Protein AF-A0A3B8KYP2-F1 (afdb_monomer)

Nearest PDB structures (foldseek):
  4cmy-assembly1_B  TM=4.845E-01  e=3.817E+00  Chlorobaculum tepidum
  8wr0-assembly1_H  TM=4.615E-01  e=8.182E+00  Ureaplasma diversum

Structure (mmCIF, N/CA/C/O backbone):
data_AF-A0A3B8KYP2-F1
#
_entry.id   AF-A0A3B8KYP2-F1
#
loop_
_atom_site.group_PDB
_atom_site.id
_atom_site.type_symbol
_atom_site.label_atom_id
_atom_site.label_alt_id
_atom_site.label_comp_id
_atom_site.label_asym_id
_atom_site.label_entity_id
_atom_site.label_seq_id
_atom_site.pdbx_PDB_ins_code
_atom_site.Cartn_x
_atom_site.Cartn_y
_atom_site.Cartn_z
_atom_site.occupancy
_atom_site.B_iso_or_equiv
_atom_site.auth_seq_id
_atom_site.auth_comp_id
_atom_site.auth_asym_id
_atom_site.auth_atom_id
_atom_site.pdbx_PDB_model_num
ATOM 1 N N . MET A 1 1 ? -61.561 -24.604 -57.234 1.00 36.38 1 MET A N 1
ATOM 2 C CA . MET A 1 1 ? -61.594 -25.602 -56.141 1.00 36.38 1 MET A CA 1
ATOM 3 C C . MET A 1 1 ? -61.543 -24.786 -54.849 1.00 36.38 1 MET A C 1
ATOM 5 O O . MET A 1 1 ? -60.569 -24.069 -54.692 1.00 36.38 1 MET A O 1
ATOM 9 N N . ILE A 1 2 ? -62.607 -24.609 -54.046 1.00 32.59 2 ILE A N 1
ATOM 10 C CA . ILE A 1 2 ? -63.656 -25.559 -53.588 1.00 32.59 2 ILE A CA 1
ATOM 11 C C . ILE A 1 2 ? -62.970 -26.668 -52.766 1.00 32.59 2 ILE A C 1
ATOM 13 O O . ILE A 1 2 ? -62.075 -27.298 -53.316 1.00 32.59 2 ILE A O 1
ATOM 17 N N . THR A 1 3 ? -63.263 -26.911 -51.479 1.00 34.28 3 THR A N 1
ATOM 18 C CA . THR A 1 3 ? -64.543 -26.817 -50.723 1.00 34.28 3 THR A CA 1
ATOM 19 C C . THR A 1 3 ? -64.533 -25.978 -49.428 1.00 34.28 3 THR A C 1
ATOM 21 O O . THR A 1 3 ? -63.504 -25.859 -48.772 1.00 34.28 3 THR A O 1
ATOM 24 N N . VAL A 1 4 ? -65.728 -25.545 -48.992 1.00 40.66 4 VAL A N 1
ATOM 25 C CA . VAL A 1 4 ? -66.102 -25.156 -47.608 1.00 40.66 4 VAL A CA 1
ATOM 26 C C . VAL A 1 4 ? -67.492 -25.756 -47.303 1.00 40.66 4 VAL A C 1
ATOM 28 O O . VAL A 1 4 ? -68.307 -25.835 -48.223 1.00 40.66 4 VAL A O 1
ATOM 31 N N . PRO A 1 5 ? -67.758 -26.228 -46.070 1.00 50.97 5 PRO A N 1
ATOM 32 C CA . PRO A 1 5 ? -68.958 -25.821 -45.297 1.00 50.97 5 PRO A CA 1
ATOM 33 C C . PRO A 1 5 ? -68.544 -25.196 -43.935 1.00 50.97 5 PRO A C 1
ATOM 35 O O . PRO A 1 5 ? -67.472 -25.524 -43.436 1.00 50.97 5 PRO A O 1
ATOM 38 N N . ALA A 1 6 ? -69.209 -24.201 -43.325 1.00 42.06 6 ALA A N 1
ATOM 39 C CA . ALA A 1 6 ? -70.642 -23.963 -43.041 1.00 42.06 6 ALA A CA 1
ATOM 40 C C . ALA A 1 6 ? -71.177 -24.856 -41.890 1.00 42.06 6 ALA A C 1
ATOM 42 O O . ALA A 1 6 ? -70.957 -26.062 -41.925 1.00 42.06 6 ALA A O 1
ATOM 43 N N . ASP A 1 7 ? -71.873 -24.365 -40.849 1.00 37.69 7 ASP A N 1
ATOM 44 C CA . ASP A 1 7 ? -72.248 -22.981 -40.442 1.00 37.69 7 ASP A CA 1
ATOM 45 C C . ASP A 1 7 ? -72.267 -22.907 -38.863 1.00 37.69 7 ASP A C 1
ATOM 47 O O . ASP A 1 7 ? -71.521 -23.679 -38.266 1.00 37.69 7 ASP A O 1
ATOM 51 N N . SER A 1 8 ? -72.968 -22.091 -38.043 1.00 32.47 8 SER A N 1
ATOM 52 C CA . SER A 1 8 ? -74.071 -21.127 -38.225 1.00 32.47 8 SER A CA 1
ATOM 53 C C . SER A 1 8 ? -74.213 -20.046 -37.119 1.00 32.47 8 SER A C 1
ATOM 55 O O . SER A 1 8 ? -73.358 -19.868 -36.248 1.00 32.47 8 SER A O 1
ATOM 57 N N . ARG A 1 9 ? -75.320 -19.286 -37.192 1.00 36.53 9 ARG A N 1
ATOM 58 C CA . ARG A 1 9 ? -75.937 -18.378 -36.187 1.00 36.53 9 ARG A CA 1
ATOM 59 C C . ARG A 1 9 ? -77.485 -18.611 -36.251 1.00 36.53 9 ARG A C 1
ATOM 61 O O . ARG A 1 9 ? -77.855 -19.527 -36.987 1.00 36.53 9 ARG A O 1
ATOM 68 N N . PRO A 1 10 ? -78.429 -17.836 -35.639 1.00 45.59 10 PRO A N 1
ATOM 69 C CA . PRO A 1 10 ? -78.363 -16.614 -34.802 1.00 45.59 10 PRO A CA 1
ATOM 70 C C . PRO A 1 10 ? -79.376 -16.672 -33.594 1.00 45.59 10 PRO A C 1
ATOM 72 O O . PRO A 1 10 ? -79.560 -17.767 -33.075 1.00 45.59 10 PRO A O 1
ATOM 75 N N . PRO A 1 11 ? -80.136 -15.620 -33.174 1.00 50.38 11 PRO A N 1
ATOM 76 C CA . PRO A 1 11 ? -79.798 -14.282 -32.634 1.00 50.38 11 PRO A CA 1
ATOM 77 C C . PRO A 1 11 ? -80.454 -13.952 -31.244 1.00 50.38 11 PRO A C 1
ATOM 79 O O . PRO A 1 11 ? -81.109 -14.781 -30.630 1.00 50.38 11 PRO A O 1
ATOM 82 N N . GLN A 1 12 ? -80.386 -12.658 -30.864 1.00 32.12 12 GLN A N 1
ATOM 83 C CA . GLN A 1 12 ? -81.425 -11.818 -30.202 1.00 32.12 12 GLN A CA 1
ATOM 84 C C . GLN A 1 12 ? -81.349 -11.446 -28.694 1.00 32.12 12 GLN A C 1
ATOM 86 O O . GLN A 1 12 ? -81.510 -12.253 -27.794 1.00 32.12 12 GLN A O 1
ATOM 91 N N . TYR A 1 13 ? -81.239 -10.120 -28.490 1.00 28.61 13 TYR A N 1
ATOM 92 C CA . TYR A 1 13 ? -81.969 -9.245 -27.548 1.00 28.61 13 TYR A CA 1
ATOM 93 C C . TYR A 1 13 ? -82.082 -9.568 -26.041 1.00 28.61 13 TYR A C 1
ATOM 95 O O . TYR A 1 13 ? -82.855 -10.415 -25.611 1.00 28.61 13 TYR A O 1
ATOM 103 N N . SER A 1 14 ? -81.585 -8.625 -25.228 1.00 31.59 14 SER A N 1
ATOM 104 C CA . SER A 1 14 ? -82.427 -7.981 -24.204 1.00 31.59 14 SER A CA 1
ATOM 105 C C . SER A 1 14 ? -81.996 -6.528 -23.960 1.00 31.59 14 SER A C 1
ATOM 107 O O . SER A 1 14 ? -80.814 -6.197 -24.048 1.00 31.59 14 SER A O 1
ATOM 109 N N . ARG A 1 15 ? -82.961 -5.640 -23.689 1.00 34.50 15 ARG A N 1
ATOM 110 C CA . ARG A 1 15 ? -82.764 -4.189 -23.535 1.00 34.50 15 ARG A CA 1
ATOM 111 C C . ARG A 1 15 ? -83.659 -3.672 -22.400 1.00 34.50 15 ARG A C 1
ATOM 113 O O . ARG A 1 15 ? -84.868 -3.591 -22.588 1.00 34.50 15 ARG A O 1
ATOM 120 N N . LYS A 1 16 ? -83.081 -3.279 -21.259 1.00 34.88 16 LYS A N 1
ATOM 121 C CA . LYS A 1 16 ? -83.673 -2.334 -20.282 1.00 34.88 16 LYS A CA 1
ATOM 122 C C . LYS A 1 16 ? -82.528 -1.489 -19.702 1.00 34.88 16 LYS A C 1
ATOM 124 O O . LYS A 1 16 ? -81.538 -2.081 -19.298 1.00 34.88 16 LYS A O 1
ATOM 129 N N . SER A 1 17 ? -82.454 -0.154 -19.740 1.00 30.88 17 SER A N 1
ATOM 130 C CA . SER A 1 17 ? -83.405 0.976 -19.850 1.00 30.88 17 SER A CA 1
ATOM 131 C C . SER A 1 17 ? -83.988 1.468 -18.516 1.00 30.88 17 SER A C 1
ATOM 133 O O . SER A 1 17 ? -84.880 0.833 -17.962 1.00 30.88 17 SER A O 1
ATOM 135 N N . GLY A 1 18 ? -83.539 2.654 -18.083 1.00 29.88 18 GLY A N 1
ATOM 136 C CA . GLY A 1 18 ? -84.035 3.387 -16.910 1.00 29.88 18 GLY A CA 1
ATOM 137 C C . GLY A 1 18 ? -82.915 3.727 -15.913 1.00 29.88 18 GLY A C 1
ATOM 138 O O . GLY A 1 18 ? -82.369 2.818 -15.308 1.00 29.88 18 GLY A O 1
ATOM 139 N N . GLY A 1 19 ? -82.524 4.987 -15.690 1.00 31.36 19 GLY A N 1
ATOM 140 C CA . GLY A 1 19 ? -82.842 6.226 -16.418 1.00 31.36 19 GLY A CA 1
ATOM 141 C C . GLY A 1 19 ? -82.819 7.471 -15.516 1.00 31.36 19 GLY A C 1
ATOM 142 O O . GLY A 1 19 ? -82.897 7.334 -14.301 1.00 31.36 19 GLY A O 1
ATOM 143 N N . ARG A 1 20 ? -82.849 8.667 -16.139 1.00 32.34 20 ARG A N 1
ATOM 144 C CA . ARG A 1 20 ? -82.905 10.012 -15.506 1.00 32.34 20 ARG A CA 1
ATOM 145 C C . ARG A 1 20 ? -81.596 10.452 -14.806 1.00 32.34 20 ARG A C 1
ATOM 147 O O . ARG A 1 20 ? -80.843 9.605 -14.354 1.00 32.34 20 ARG A O 1
ATOM 154 N N . HIS A 1 21 ? -81.240 11.736 -14.683 1.00 34.66 21 HIS A N 1
ATOM 155 C CA . HIS A 1 21 ? -81.715 12.986 -15.314 1.00 34.66 21 HIS A CA 1
ATOM 156 C C . HIS A 1 21 ? -80.490 13.785 -15.817 1.00 34.66 21 HIS A C 1
ATOM 158 O O . HIS A 1 21 ? -79.370 13.560 -15.367 1.00 34.66 21 HIS A O 1
ATOM 164 N N . ALA A 1 22 ? -80.697 14.749 -16.718 1.00 37.62 22 ALA A N 1
ATOM 165 C CA . ALA A 1 22 ? -79.689 15.769 -17.015 1.00 37.62 22 ALA A CA 1
ATOM 166 C C . ALA A 1 22 ? -79.779 16.927 -16.004 1.00 37.62 22 ALA A C 1
ATOM 168 O O . ALA A 1 22 ? -80.887 17.269 -15.605 1.00 37.62 22 ALA A O 1
ATOM 169 N N . HIS A 1 23 ? -78.650 17.558 -15.652 1.00 32.19 23 HIS A N 1
ATOM 170 C CA . HIS A 1 23 ? -78.400 18.994 -15.889 1.00 32.19 23 HIS A CA 1
ATOM 171 C C . HIS A 1 23 ? -77.027 19.468 -15.355 1.00 32.19 23 HIS A C 1
ATOM 173 O O . HIS A 1 23 ? -76.676 19.249 -14.205 1.00 32.19 23 HIS A O 1
ATOM 179 N N . ARG A 1 24 ? -76.293 20.167 -16.234 1.00 32.06 24 ARG A N 1
ATOM 180 C CA . ARG A 1 24 ? -75.365 21.299 -15.997 1.00 32.06 24 ARG A CA 1
ATOM 181 C C . ARG A 1 24 ? -74.575 21.389 -14.668 1.00 32.06 24 ARG A C 1
ATOM 183 O O . ARG A 1 24 ? -75.059 21.924 -13.682 1.00 32.06 24 ARG A O 1
ATOM 190 N N . SER A 1 25 ? -73.278 21.096 -14.789 1.00 39.50 25 SER A N 1
ATOM 191 C CA . SER A 1 25 ? -72.154 21.968 -14.386 1.00 39.50 25 SER A CA 1
ATOM 192 C C . SER A 1 25 ? -72.064 22.518 -12.949 1.00 39.50 25 SER A C 1
ATOM 194 O O . SER A 1 25 ? -72.598 23.583 -12.651 1.00 39.50 25 SER A O 1
ATOM 196 N N . VAL A 1 26 ? -71.167 21.929 -12.147 1.00 34.72 26 VAL A N 1
ATOM 197 C CA . VAL A 1 26 ? -70.395 22.635 -11.101 1.00 34.72 26 VAL A CA 1
ATOM 198 C C . VAL A 1 26 ? -68.910 22.269 -11.254 1.00 34.72 26 VAL A C 1
ATOM 200 O O . VAL A 1 26 ? -68.575 21.171 -11.694 1.00 34.72 26 VAL A O 1
ATOM 203 N N . PHE A 1 27 ? -68.017 23.212 -10.951 1.00 36.53 27 PHE A N 1
ATOM 204 C CA . PHE A 1 27 ? -66.572 23.105 -11.170 1.00 36.53 27 PHE A CA 1
ATOM 205 C C . PHE A 1 27 ? -65.891 22.365 -10.001 1.00 36.53 27 PHE A C 1
ATOM 207 O O . PHE A 1 27 ? -65.740 22.926 -8.916 1.00 36.53 27 PHE A O 1
ATOM 214 N N . CYS A 1 28 ? -65.460 21.115 -10.197 1.00 30.27 28 CYS A N 1
ATOM 215 C CA . CYS A 1 28 ? -64.683 20.381 -9.191 1.00 30.27 28 CYS A CA 1
ATOM 216 C C . CYS A 1 28 ? -63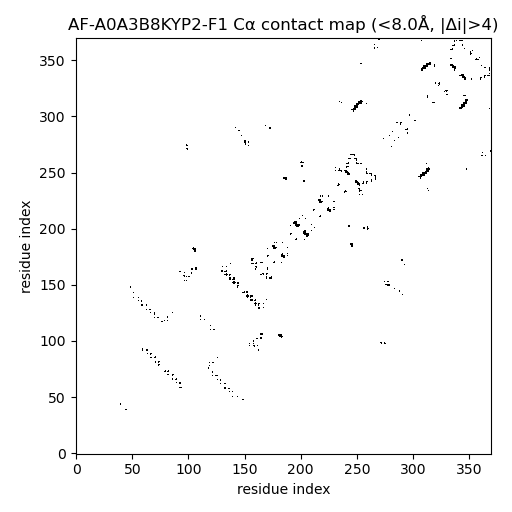.178 20.569 -9.423 1.00 30.27 28 CYS A C 1
ATOM 218 O O . CYS A 1 28 ? -62.601 19.995 -10.346 1.00 30.27 28 CYS A O 1
ATOM 220 N N . LEU A 1 29 ? -62.537 21.365 -8.562 1.00 32.66 29 LEU A N 1
ATOM 221 C CA . LEU A 1 29 ? -61.099 21.627 -8.604 1.00 32.66 29 LEU A CA 1
ATOM 222 C C . LEU A 1 29 ? -60.305 20.381 -8.169 1.00 32.66 29 LEU A C 1
ATOM 224 O O . LEU A 1 29 ? -60.041 20.176 -6.985 1.00 32.66 29 LEU A O 1
ATOM 228 N N . ALA A 1 30 ? -59.919 19.542 -9.129 1.00 33.41 30 ALA A N 1
ATOM 229 C CA . ALA A 1 30 ? -59.076 18.378 -8.881 1.00 33.41 30 ALA A CA 1
ATOM 230 C C . ALA A 1 30 ? -57.637 18.810 -8.537 1.00 33.41 30 ALA A C 1
ATOM 232 O O . ALA A 1 30 ? -56.784 18.940 -9.416 1.00 33.41 30 ALA A O 1
ATOM 233 N N . VAL A 1 31 ? -57.362 19.028 -7.247 1.00 35.75 31 VAL A N 1
ATOM 234 C CA . VAL A 1 31 ? -56.005 19.269 -6.737 1.00 35.75 31 VAL A CA 1
ATOM 235 C C . VAL A 1 31 ? -55.196 17.978 -6.858 1.00 35.75 31 VAL A C 1
ATOM 237 O O . VAL A 1 31 ? -55.137 17.158 -5.941 1.00 35.75 31 VAL A O 1
ATOM 240 N N . VAL A 1 32 ? -54.564 17.791 -8.017 1.00 36.16 32 VAL A N 1
ATOM 241 C CA . VAL A 1 32 ? -53.557 16.750 -8.216 1.00 36.16 32 VAL A CA 1
ATOM 242 C C . VAL A 1 32 ? -52.353 17.107 -7.351 1.00 36.16 32 VAL A C 1
ATOM 244 O O . VAL A 1 32 ? -51.526 17.940 -7.724 1.00 36.16 32 VAL A O 1
ATOM 247 N N . LEU A 1 33 ? -52.255 16.466 -6.185 1.00 36.38 33 LEU A N 1
ATOM 248 C CA . LEU A 1 33 ? -51.051 16.469 -5.361 1.00 36.38 33 LEU A CA 1
ATOM 249 C C . LEU A 1 33 ? -49.934 15.735 -6.111 1.00 36.38 33 LEU A C 1
ATOM 251 O O . LEU A 1 33 ? -49.677 14.550 -5.899 1.00 36.38 33 LEU A O 1
ATOM 255 N N . LEU A 1 34 ? -49.267 16.465 -7.006 1.00 37.88 34 LEU A N 1
ATOM 256 C CA . LEU A 1 34 ? -48.002 16.062 -7.600 1.00 37.88 34 LEU A CA 1
ATOM 257 C C . LEU A 1 34 ? -46.989 15.899 -6.467 1.00 37.88 34 LEU A C 1
ATOM 259 O O . LEU A 1 34 ? -46.406 16.875 -5.992 1.00 37.88 34 LEU A O 1
ATOM 263 N N . ALA A 1 35 ? -46.783 14.652 -6.047 1.00 43.09 35 ALA A N 1
ATOM 264 C CA . ALA A 1 35 ? -45.707 14.255 -5.155 1.00 43.09 35 ALA A CA 1
ATOM 265 C C . ALA A 1 35 ? -44.364 14.449 -5.877 1.00 43.09 35 ALA A C 1
ATOM 267 O O . ALA A 1 35 ? -43.781 13.511 -6.420 1.00 43.09 35 ALA A O 1
ATOM 268 N N . GLN A 1 36 ? -43.911 15.705 -5.921 1.00 37.94 36 GLN A N 1
ATOM 269 C CA . GLN A 1 36 ? -42.608 16.108 -6.434 1.00 37.94 36 GLN A CA 1
ATOM 270 C C . GLN A 1 36 ? -41.535 15.221 -5.784 1.00 37.94 36 GLN A C 1
ATOM 272 O O . GLN A 1 36 ? -41.498 15.132 -4.550 1.00 37.94 36 GLN A O 1
ATOM 277 N N . PRO A 1 37 ? -40.655 14.560 -6.559 1.00 43.97 37 PRO A N 1
ATOM 278 C CA . PRO A 1 37 ? -39.524 13.866 -5.968 1.00 43.97 37 PRO A CA 1
ATOM 279 C C . PRO A 1 37 ? -38.683 14.907 -5.229 1.00 43.97 37 PRO A C 1
ATOM 281 O O . PRO A 1 37 ? -38.291 15.913 -5.815 1.00 43.97 37 PRO A O 1
ATOM 284 N N . VAL A 1 38 ? -38.416 14.685 -3.939 1.00 45.88 38 VAL A N 1
ATOM 285 C CA . VAL A 1 38 ? -37.655 15.634 -3.113 1.00 45.88 38 VAL A CA 1
ATOM 286 C C . VAL A 1 38 ? -36.179 15.583 -3.514 1.00 45.88 38 VAL A C 1
ATOM 288 O O . VAL A 1 38 ? -35.340 14.965 -2.857 1.00 45.88 38 VAL A O 1
ATOM 291 N N . THR A 1 39 ? -35.858 16.244 -4.625 1.00 50.94 39 THR A N 1
ATOM 292 C CA . THR A 1 39 ? -34.496 16.561 -5.038 1.00 50.94 39 THR A CA 1
ATOM 293 C C . THR A 1 39 ? -33.913 17.501 -3.994 1.00 50.94 39 THR A C 1
ATOM 295 O O . THR A 1 39 ? -34.231 18.690 -3.958 1.00 50.94 39 THR A O 1
ATOM 298 N N . ALA A 1 40 ? -33.095 16.949 -3.099 1.00 51.25 40 ALA A N 1
ATOM 299 C CA . ALA A 1 40 ? -32.453 17.704 -2.035 1.00 51.25 40 ALA A CA 1
ATOM 300 C C . ALA A 1 40 ? -31.613 18.840 -2.646 1.00 51.25 40 ALA A C 1
ATOM 302 O O . ALA A 1 40 ? -30.589 18.583 -3.277 1.00 51.25 40 ALA A O 1
ATOM 303 N N . GLY A 1 41 ? -32.076 20.085 -2.482 1.00 44.69 41 GLY A N 1
ATOM 304 C CA . GLY A 1 41 ? -31.460 21.258 -3.104 1.00 44.69 41 GLY A CA 1
ATOM 305 C C . GLY A 1 41 ? -29.988 21.443 -2.706 1.00 44.69 41 GLY A C 1
ATOM 306 O O . GLY A 1 41 ? -29.553 20.899 -1.688 1.00 44.69 41 GLY A O 1
ATOM 307 N N . PRO A 1 42 ? -29.204 22.239 -3.457 1.00 54.75 42 PRO A N 1
ATOM 308 C CA . PRO A 1 42 ? -27.745 22.298 -3.312 1.00 54.75 42 PRO A CA 1
ATOM 309 C C . PRO A 1 42 ? -27.248 22.644 -1.895 1.00 54.75 42 PRO A C 1
ATOM 311 O O . PRO A 1 42 ? -26.186 22.178 -1.496 1.00 54.75 42 PRO A O 1
ATOM 314 N N . GLN A 1 43 ? -28.029 23.372 -1.088 1.00 56.25 43 GLN A N 1
ATOM 315 C CA . GLN A 1 43 ? -27.707 23.672 0.318 1.00 56.25 43 GLN A CA 1
ATOM 316 C C . GLN A 1 43 ? -27.866 22.473 1.282 1.00 56.25 43 GLN A C 1
ATOM 318 O O . GLN A 1 43 ? -27.275 22.457 2.364 1.00 56.25 43 GLN A O 1
ATOM 323 N N . ALA A 1 44 ? -28.637 21.445 0.916 1.00 62.53 44 ALA A N 1
ATOM 324 C CA . ALA A 1 44 ? -28.865 20.266 1.754 1.00 62.53 44 ALA A CA 1
ATOM 325 C C . ALA A 1 44 ? -27.662 19.305 1.771 1.00 62.53 44 ALA A C 1
ATOM 327 O O . ALA A 1 44 ? -27.436 18.620 2.772 1.00 62.53 44 ALA A O 1
ATOM 328 N N . VAL A 1 45 ? -26.873 19.264 0.690 1.00 69.50 45 VAL A N 1
ATOM 329 C CA . VAL A 1 45 ? -25.710 18.370 0.568 1.00 69.50 45 VAL A CA 1
ATOM 330 C C . VAL A 1 45 ? -24.590 18.753 1.556 1.00 69.50 45 VAL A C 1
ATOM 332 O O . VAL A 1 45 ? -24.206 17.877 2.337 1.00 69.50 45 VAL A O 1
ATOM 335 N N . PRO A 1 46 ? -24.134 20.024 1.656 1.00 75.62 46 PRO A N 1
ATOM 336 C CA . PRO A 1 46 ? -23.203 20.450 2.706 1.00 75.62 46 PRO A CA 1
ATOM 337 C C . PRO A 1 46 ? -23.729 20.159 4.115 1.00 75.62 46 PRO A C 1
ATOM 339 O O . PRO A 1 46 ? -23.042 19.525 4.913 1.00 75.62 46 PRO A O 1
ATOM 342 N N . ARG A 1 47 ? -24.989 20.521 4.408 1.00 86.12 47 ARG A N 1
ATOM 343 C CA . ARG A 1 47 ? -25.599 20.326 5.736 1.00 86.12 47 ARG A CA 1
ATOM 344 C C . ARG A 1 47 ? -25.625 18.853 6.166 1.00 86.12 47 ARG A C 1
ATOM 346 O O . ARG A 1 47 ? -25.448 18.552 7.346 1.00 86.12 47 ARG A O 1
ATOM 353 N N . ARG A 1 48 ? -25.818 17.923 5.222 1.00 90.88 48 ARG A N 1
ATOM 354 C CA . ARG A 1 48 ? -25.792 16.476 5.490 1.00 90.88 48 ARG A CA 1
ATOM 355 C C . ARG A 1 48 ? -24.370 15.945 5.700 1.00 90.88 48 ARG A C 1
ATOM 357 O O . ARG A 1 48 ? -24.197 15.054 6.529 1.00 90.88 48 ARG A O 1
ATOM 364 N N . LEU A 1 49 ? -23.370 16.482 4.996 1.00 92.19 49 LEU A N 1
ATOM 365 C CA . LEU A 1 49 ? -21.964 16.133 5.219 1.00 92.19 49 LEU A CA 1
ATOM 366 C C . LEU A 1 49 ? -21.480 16.620 6.592 1.00 92.19 49 LEU A C 1
ATOM 368 O O . LEU A 1 49 ? -20.882 15.838 7.330 1.00 92.19 49 LEU A O 1
ATOM 372 N N . GLU A 1 50 ? -21.811 17.856 6.978 1.00 94.50 50 GLU A N 1
ATOM 373 C CA . GLU A 1 50 ? -21.454 18.397 8.298 1.00 94.50 50 GLU A CA 1
ATOM 374 C C . GLU A 1 50 ? -22.089 17.615 9.451 1.00 94.50 50 GLU A C 1
ATOM 376 O O . GLU A 1 50 ? -21.430 17.350 10.455 1.00 94.50 50 GLU A O 1
ATOM 381 N N . LEU A 1 51 ? -23.324 17.125 9.293 1.00 95.94 51 LEU A N 1
ATOM 382 C CA . LEU A 1 51 ? -23.936 16.228 10.279 1.00 95.94 51 LEU A CA 1
ATOM 383 C C . LEU A 1 51 ? -23.126 14.931 10.472 1.00 95.94 51 LEU A C 1
ATOM 385 O O . LEU A 1 51 ? -23.003 14.444 11.598 1.00 95.94 51 LEU A O 1
ATOM 389 N N . PHE A 1 52 ? -22.540 14.371 9.409 1.00 97.12 52 PHE A N 1
ATOM 390 C CA . PHE A 1 52 ? -21.658 13.208 9.535 1.00 97.12 52 PHE A CA 1
ATOM 391 C C . PHE A 1 52 ? -20.276 13.565 10.102 1.00 97.12 52 PHE A C 1
ATOM 393 O O . PHE A 1 52 ? -19.741 12.778 10.882 1.00 97.12 52 PHE A O 1
ATOM 400 N N . ARG A 1 53 ? -19.724 14.744 9.780 1.00 95.56 53 ARG A N 1
ATOM 401 C CA . ARG A 1 53 ? -18.482 15.266 10.384 1.00 95.56 53 ARG A CA 1
ATOM 402 C C . ARG A 1 53 ? -18.642 15.490 11.891 1.00 95.56 53 ARG A C 1
ATOM 404 O O . ARG A 1 53 ? -17.794 15.046 12.658 1.00 95.56 53 ARG A O 1
ATOM 411 N N . GLY A 1 54 ? -19.770 16.046 12.335 1.00 96.25 54 GLY A N 1
ATOM 412 C CA . GLY A 1 54 ? -20.114 16.164 13.756 1.00 96.25 54 GLY A CA 1
ATOM 413 C C . GLY A 1 54 ? -20.243 14.804 14.455 1.00 96.25 54 GLY A C 1
ATOM 414 O O . GLY A 1 54 ? -19.690 14.608 15.536 1.00 96.25 54 GLY A O 1
ATOM 415 N N . GLN A 1 55 ? -20.890 13.819 13.819 1.00 97.62 55 GLN A N 1
ATOM 416 C CA . GLN A 1 55 ? -20.961 12.449 14.357 1.00 97.62 55 GLN A CA 1
ATOM 417 C C . GLN A 1 55 ? -19.579 11.778 14.441 1.00 97.62 55 GLN A C 1
ATOM 419 O O . GLN A 1 55 ? -19.304 11.060 15.401 1.00 97.62 55 GLN A O 1
ATOM 424 N N . HIS A 1 56 ? -18.690 12.037 13.481 1.00 96.69 56 HIS A N 1
ATOM 425 C CA . HIS A 1 56 ? -17.305 11.560 13.493 1.00 96.69 56 HIS A CA 1
ATOM 426 C C . HIS A 1 56 ? -16.478 12.205 14.615 1.00 96.69 56 HIS A C 1
ATOM 428 O O . HIS A 1 56 ? -15.849 11.489 15.396 1.00 96.69 56 HIS A O 1
ATOM 434 N N . ALA A 1 57 ? -16.548 13.531 14.758 1.00 95.12 57 ALA A N 1
ATOM 435 C CA . ALA A 1 57 ? -15.895 14.268 15.837 1.00 95.12 57 ALA A CA 1
ATOM 436 C C . ALA A 1 57 ? -16.359 13.782 17.222 1.00 95.12 57 ALA A C 1
ATOM 438 O O . ALA A 1 57 ? -15.528 13.520 18.093 1.00 95.12 57 ALA A O 1
ATOM 439 N N . GLN A 1 58 ? -17.666 13.552 17.405 1.00 96.44 58 GLN A N 1
ATOM 440 C CA . GLN A 1 58 ? -18.214 13.013 18.652 1.00 96.44 58 GLN A CA 1
ATOM 441 C C . GLN A 1 58 ? -17.695 11.598 18.958 1.00 96.44 58 GLN A C 1
ATOM 443 O O . GLN A 1 58 ? -17.373 11.301 20.111 1.00 96.44 58 GLN A O 1
ATOM 448 N N . LEU A 1 59 ? -17.573 10.720 17.952 1.00 96.75 59 LEU A N 1
ATOM 449 C CA . LEU A 1 59 ? -16.961 9.397 18.130 1.00 96.75 59 LEU A CA 1
ATOM 450 C C . LEU A 1 59 ? -15.488 9.497 18.554 1.00 96.75 59 LEU A C 1
ATOM 452 O O . LEU A 1 59 ? -15.094 8.801 19.492 1.00 96.75 59 LEU A O 1
ATOM 456 N N . ARG A 1 60 ? -14.689 10.361 17.908 1.00 95.25 60 ARG A N 1
ATOM 457 C CA . ARG A 1 60 ? -13.278 10.590 18.275 1.00 95.25 60 ARG A CA 1
ATOM 458 C C . ARG A 1 60 ? -13.143 11.145 19.690 1.00 95.25 60 ARG A C 1
ATOM 460 O O . ARG A 1 60 ? -12.390 10.589 20.484 1.00 95.25 60 ARG A O 1
ATOM 467 N N . GLN A 1 61 ? -13.913 12.175 20.045 1.00 95.69 61 GLN A N 1
ATOM 468 C CA . GLN A 1 61 ? -13.886 12.763 21.388 1.00 95.69 61 GLN A CA 1
ATOM 469 C C . GLN A 1 61 ? -14.263 11.731 22.460 1.00 95.69 61 GLN A C 1
ATOM 471 O O . GLN A 1 61 ? -13.595 11.626 23.487 1.00 95.69 61 GLN A O 1
ATOM 476 N N . THR A 1 62 ? -15.281 10.908 22.193 1.00 96.75 62 THR A N 1
ATOM 477 C CA . THR A 1 62 ? -15.702 9.827 23.099 1.00 96.75 62 THR A CA 1
ATOM 478 C C . THR A 1 62 ? -14.595 8.776 23.267 1.00 96.75 62 THR A C 1
ATOM 480 O O . THR A 1 62 ? -14.368 8.293 24.377 1.00 96.75 62 THR A O 1
ATOM 483 N N . HIS A 1 63 ? -13.868 8.445 22.193 1.00 96.75 63 HIS A N 1
ATOM 484 C CA . HIS A 1 63 ? -12.725 7.531 22.245 1.00 96.75 63 HIS A CA 1
ATOM 485 C C . HIS A 1 63 ? -11.539 8.123 23.020 1.00 96.75 63 HIS A C 1
ATOM 487 O O . HIS A 1 63 ? -11.037 7.462 23.924 1.00 96.75 63 HIS A O 1
ATOM 493 N N . VAL A 1 64 ? -11.147 9.373 22.753 1.00 96.69 64 VAL A N 1
ATOM 494 C CA . VAL A 1 64 ? -10.060 10.071 23.466 1.00 96.69 64 VAL A CA 1
ATOM 495 C C . VAL A 1 64 ? -10.365 10.206 24.963 1.00 96.69 64 VAL A C 1
ATOM 497 O O . VAL A 1 64 ? -9.505 9.904 25.789 1.00 96.69 64 VAL A O 1
ATOM 500 N N . THR A 1 65 ? -11.597 10.563 25.342 1.00 97.62 65 THR A N 1
ATOM 501 C CA . THR A 1 65 ? -12.018 10.597 26.755 1.00 97.62 65 THR A CA 1
ATOM 502 C C . THR A 1 65 ? -11.972 9.209 27.409 1.00 97.62 65 THR A C 1
ATOM 504 O O . THR A 1 65 ? -11.641 9.102 28.589 1.00 97.62 65 THR A O 1
ATOM 507 N N . ALA A 1 66 ? -12.258 8.131 26.670 1.00 97.75 66 ALA A N 1
ATOM 508 C CA . ALA A 1 66 ? -12.136 6.765 27.182 1.00 97.75 66 ALA A CA 1
ATOM 509 C C . ALA A 1 66 ? -10.668 6.304 27.305 1.00 97.75 66 ALA A C 1
ATOM 511 O O . ALA A 1 66 ? -10.309 5.705 28.318 1.00 97.75 66 ALA A O 1
ATOM 512 N N . LEU A 1 67 ? -9.806 6.640 26.336 1.00 98.00 67 LEU A N 1
ATOM 513 C CA . LEU A 1 67 ? -8.357 6.408 26.405 1.00 98.00 67 LEU A CA 1
ATOM 514 C C . LEU A 1 67 ? -7.732 7.137 27.603 1.00 98.00 67 LEU A C 1
ATOM 516 O O . LEU A 1 67 ? -6.937 6.545 28.327 1.00 98.00 67 LEU A O 1
ATOM 520 N N . GLY A 1 68 ? -8.158 8.373 27.886 1.00 97.75 68 GLY A N 1
ATOM 521 C CA . GLY A 1 68 ? -7.707 9.140 29.053 1.00 97.75 68 GLY A CA 1
ATOM 522 C C . GLY A 1 68 ? -7.933 8.435 30.399 1.00 97.75 68 GLY A C 1
ATOM 523 O O . GLY A 1 68 ? -7.141 8.623 31.321 1.00 97.75 68 GLY A O 1
ATOM 524 N N . LYS A 1 69 ? -8.946 7.561 30.510 1.00 98.00 69 LYS A N 1
ATOM 525 C CA . LYS A 1 69 ? -9.159 6.729 31.709 1.00 98.00 69 LYS A CA 1
ATOM 526 C C . LYS A 1 69 ? -8.110 5.622 31.841 1.00 98.00 69 LYS A C 1
ATOM 528 O O . LYS A 1 69 ? -7.628 5.388 32.944 1.00 98.00 69 LYS A O 1
ATOM 533 N N . ILE A 1 70 ? -7.715 4.990 30.730 1.00 98.06 70 ILE A N 1
ATOM 534 C CA . ILE A 1 70 ? -6.619 4.006 30.720 1.00 98.06 70 ILE A CA 1
ATOM 535 C C . ILE A 1 70 ? -5.285 4.708 31.000 1.00 98.06 70 ILE A C 1
ATOM 537 O O . ILE A 1 70 ? -4.499 4.212 31.801 1.00 98.06 70 ILE A O 1
ATOM 541 N N . ARG A 1 71 ? -5.058 5.898 30.421 1.00 98.19 71 ARG A N 1
ATOM 542 C CA . ARG A 1 71 ? -3.874 6.726 30.704 1.00 98.19 71 ARG A CA 1
ATOM 543 C C . ARG A 1 71 ? -3.750 7.018 32.198 1.00 98.19 71 ARG A C 1
ATOM 545 O O . ARG A 1 71 ? -2.678 6.823 32.757 1.00 98.19 71 ARG A O 1
ATOM 552 N N . LYS A 1 72 ? -4.847 7.438 32.845 1.00 98.12 72 LYS A N 1
ATOM 553 C CA . LYS A 1 72 ? -4.869 7.645 34.297 1.00 98.12 72 LYS A CA 1
ATOM 554 C C . LYS A 1 72 ? -4.576 6.346 35.057 1.00 98.12 72 LYS A C 1
ATOM 556 O O . LYS A 1 72 ? -3.690 6.365 35.893 1.00 98.12 72 LYS A O 1
ATOM 561 N N . PHE A 1 73 ? -5.216 5.223 34.721 1.00 97.94 73 PHE A N 1
ATOM 562 C CA . PHE A 1 73 ? -4.907 3.932 35.358 1.00 97.94 73 PHE A CA 1
ATOM 563 C C . PHE A 1 73 ? -3.419 3.546 35.247 1.00 97.94 73 PHE A C 1
ATOM 565 O O . PHE A 1 73 ? -2.862 3.018 36.201 1.00 97.94 73 PHE A O 1
ATOM 572 N N . CYS A 1 74 ? -2.767 3.830 34.115 1.00 97.94 74 CYS A N 1
ATOM 573 C CA . CYS A 1 74 ? -1.337 3.562 33.945 1.00 97.94 74 CYS A CA 1
ATOM 574 C C . CYS A 1 74 ? -0.460 4.509 34.781 1.00 97.94 74 CYS A C 1
ATOM 576 O O . CYS A 1 74 ? 0.560 4.069 35.292 1.00 97.94 74 CYS A O 1
ATOM 578 N N . LEU A 1 75 ? -0.854 5.776 34.959 1.00 97.50 75 LEU A N 1
ATOM 579 C CA . LEU A 1 75 ? -0.158 6.724 35.843 1.00 97.50 75 LEU A CA 1
ATOM 580 C C . LEU A 1 75 ? -0.333 6.359 37.323 1.00 97.50 75 LEU A C 1
ATOM 582 O O . LEU A 1 75 ? 0.653 6.255 38.039 1.00 97.50 75 LEU A O 1
ATOM 586 N N . ASP A 1 76 ? -1.567 6.073 37.750 1.00 97.44 76 ASP A N 1
ATOM 587 C CA . ASP A 1 76 ? -1.929 5.662 39.118 1.00 97.44 76 ASP A CA 1
ATOM 588 C C . ASP A 1 76 ? -1.300 4.305 39.537 1.00 97.44 76 ASP A C 1
ATOM 590 O O . ASP A 1 76 ? -1.496 3.851 40.665 1.00 97.44 76 ASP A O 1
ATOM 594 N N . ARG A 1 77 ? -0.599 3.624 38.616 1.00 96.31 77 ARG A N 1
ATOM 595 C CA . ARG A 1 77 ? 0.088 2.330 38.794 1.00 96.31 77 ARG A CA 1
ATOM 596 C C . ARG A 1 77 ? 1.533 2.328 38.262 1.00 96.31 77 ARG A C 1
ATOM 598 O O . ARG A 1 77 ? 2.114 1.258 38.121 1.00 96.31 77 ARG A O 1
ATOM 605 N N . GLU A 1 78 ? 2.086 3.496 37.925 1.00 96.56 78 GLU A N 1
ATOM 606 C CA . GLU A 1 78 ? 3.478 3.680 37.462 1.00 96.56 78 GLU A CA 1
ATOM 607 C C . GLU A 1 78 ? 3.872 2.834 36.218 1.00 96.56 78 GLU A C 1
ATOM 609 O O . GLU A 1 78 ? 5.030 2.483 35.994 1.00 96.56 78 GLU A O 1
ATOM 614 N N . ILE A 1 79 ? 2.900 2.527 35.348 1.00 96.69 79 ILE A N 1
ATOM 615 C CA . ILE A 1 79 ? 3.066 1.682 34.153 1.00 96.69 79 ILE A CA 1
ATOM 616 C C . ILE A 1 79 ? 3.479 2.529 32.944 1.00 96.69 79 ILE A C 1
ATOM 618 O O . ILE A 1 79 ? 2.689 2.824 32.042 1.00 96.69 79 ILE A O 1
ATOM 622 N N . ASP A 1 80 ? 4.754 2.890 32.924 1.00 95.88 80 ASP A N 1
ATOM 623 C CA . ASP A 1 80 ? 5.396 3.776 31.948 1.00 95.88 80 ASP A CA 1
ATOM 624 C C . ASP A 1 80 ? 5.149 3.377 30.470 1.00 95.88 80 ASP A C 1
ATOM 626 O O . ASP A 1 80 ? 4.889 4.218 29.605 1.00 95.88 80 ASP A O 1
ATOM 630 N N . GLU A 1 81 ? 5.168 2.072 30.174 1.00 95.50 81 GLU A N 1
ATOM 631 C CA . GLU A 1 81 ? 4.833 1.503 28.857 1.00 95.50 81 GLU A CA 1
ATOM 632 C C . GLU A 1 81 ? 3.369 1.769 28.468 1.00 95.50 81 GLU A C 1
ATOM 634 O O . GLU A 1 81 ? 3.081 2.162 27.335 1.00 95.50 81 GLU A O 1
ATOM 639 N N . GLY A 1 82 ? 2.447 1.606 29.421 1.00 95.88 82 GLY A N 1
ATOM 640 C CA . GLY A 1 82 ? 1.018 1.839 29.230 1.00 95.88 82 GLY A CA 1
ATOM 641 C C . GLY A 1 82 ? 0.701 3.307 28.972 1.00 95.88 82 GLY A C 1
ATOM 642 O O . GLY A 1 82 ? -0.083 3.615 28.074 1.00 95.88 82 GLY A O 1
ATOM 643 N N . VAL A 1 83 ? 1.374 4.227 29.673 1.00 97.62 83 VAL A N 1
ATOM 644 C CA . VAL A 1 83 ? 1.262 5.670 29.404 1.00 97.62 83 VAL A CA 1
ATOM 645 C C . VAL A 1 83 ? 1.713 5.982 27.974 1.00 97.62 83 VAL A C 1
ATOM 647 O O . VAL A 1 83 ? 0.950 6.583 27.216 1.00 97.62 83 VAL A O 1
ATOM 650 N N . LYS A 1 84 ? 2.896 5.502 27.562 1.00 97.56 84 LYS A N 1
ATOM 651 C CA . LYS A 1 84 ? 3.452 5.716 26.209 1.00 97.56 84 LYS A CA 1
ATOM 652 C C . LYS A 1 84 ? 2.547 5.140 25.111 1.00 97.56 84 LYS A C 1
ATOM 654 O O . LYS A 1 84 ? 2.271 5.818 24.120 1.00 97.56 84 LYS A O 1
ATOM 659 N N . ALA A 1 85 ? 2.036 3.922 25.295 1.00 95.81 85 ALA A N 1
ATOM 660 C CA . ALA A 1 85 ? 1.149 3.261 24.337 1.00 95.81 85 ALA A CA 1
ATOM 661 C C . ALA A 1 85 ? -0.227 3.947 24.218 1.00 95.81 85 ALA A C 1
ATOM 663 O O . ALA A 1 85 ? -0.763 4.082 23.113 1.00 95.81 85 ALA A O 1
ATOM 664 N N . VAL A 1 86 ? -0.800 4.407 25.335 1.00 97.06 86 VAL A N 1
ATOM 665 C CA . VAL A 1 86 ? -2.087 5.118 25.333 1.00 97.06 86 VAL A CA 1
ATOM 666 C C . VAL A 1 86 ? -1.940 6.539 24.785 1.00 97.06 86 VAL A C 1
ATOM 668 O O . VAL A 1 86 ? -2.810 6.972 24.031 1.00 97.06 86 VAL A O 1
ATOM 671 N N . ASP A 1 87 ? -0.844 7.248 25.066 1.00 96.81 87 ASP A N 1
ATOM 672 C CA . ASP A 1 87 ? -0.593 8.568 24.473 1.00 96.81 87 ASP A CA 1
ATOM 673 C C . ASP A 1 87 ? -0.386 8.490 22.956 1.00 96.81 87 ASP A C 1
ATOM 675 O O . ASP A 1 87 ? -0.963 9.298 22.223 1.00 96.81 87 ASP A O 1
ATOM 679 N N . ALA A 1 88 ? 0.318 7.469 22.456 1.00 93.88 88 ALA A N 1
ATOM 680 C CA . ALA A 1 88 ? 0.393 7.202 21.019 1.00 93.88 88 ALA A CA 1
ATOM 681 C C . ALA A 1 88 ? -1.006 6.989 20.402 1.00 93.88 88 ALA A C 1
ATOM 683 O O . ALA A 1 88 ? -1.317 7.570 19.359 1.00 93.88 88 ALA A O 1
ATOM 684 N N . ALA A 1 89 ? -1.888 6.233 21.069 1.00 93.81 89 ALA A N 1
ATOM 685 C CA . ALA A 1 89 ? -3.272 6.043 20.629 1.00 93.81 89 ALA A CA 1
ATOM 686 C C . ALA A 1 89 ? -4.110 7.341 20.684 1.00 93.81 89 ALA A C 1
ATOM 688 O O . ALA A 1 89 ? -4.934 7.574 19.798 1.00 93.81 89 ALA A O 1
ATOM 689 N N . ILE A 1 90 ? -3.888 8.211 21.677 1.00 94.94 90 ILE A N 1
ATOM 690 C CA . ILE A 1 90 ? -4.566 9.514 21.792 1.00 94.94 90 ILE A CA 1
ATOM 691 C C . ILE A 1 90 ? -4.153 10.456 20.655 1.00 94.94 90 ILE A C 1
ATOM 693 O O . ILE A 1 90 ? -5.021 11.111 20.077 1.00 94.94 90 ILE A O 1
ATOM 697 N N . GLN A 1 91 ? -2.866 10.519 20.295 1.00 91.69 91 GLN A N 1
ATOM 698 C CA . GLN A 1 91 ? -2.422 11.337 19.158 1.00 91.69 91 GLN A CA 1
ATOM 699 C C . GLN A 1 91 ? -2.965 10.791 17.830 1.00 91.69 91 GLN A C 1
ATOM 701 O O . GLN A 1 91 ? -3.481 11.551 17.008 1.00 91.69 91 GLN A O 1
ATOM 706 N N . LEU A 1 92 ? -2.948 9.466 17.657 1.00 87.81 92 LEU A N 1
ATOM 707 C CA . LEU A 1 92 ? -3.485 8.785 16.477 1.00 87.81 92 LEU A CA 1
ATOM 708 C C . LEU A 1 92 ? -4.998 9.011 16.287 1.00 87.81 92 LEU A C 1
ATOM 710 O O . LEU A 1 92 ? -5.466 9.089 15.157 1.00 87.81 92 LEU A O 1
ATOM 714 N N . ALA A 1 93 ? -5.757 9.169 17.377 1.00 88.00 93 ALA A N 1
ATOM 715 C CA . ALA A 1 93 ? -7.186 9.499 17.343 1.00 88.00 93 ALA A CA 1
ATOM 716 C C . ALA A 1 93 ? -7.486 10.995 17.089 1.00 88.00 93 ALA A C 1
ATOM 718 O O . ALA A 1 93 ? -8.639 11.360 16.842 1.00 88.00 93 ALA A O 1
ATOM 719 N N . ARG A 1 94 ? -6.479 11.877 17.164 1.00 84.12 94 ARG A N 1
ATOM 720 C CA . ARG A 1 94 ? -6.612 13.323 16.902 1.00 84.12 94 ARG A CA 1
ATOM 721 C C . ARG A 1 94 ? -6.305 13.672 15.446 1.00 84.12 94 ARG A C 1
ATOM 723 O O . ARG A 1 94 ? -7.059 14.426 14.829 1.00 84.12 94 ARG A O 1
ATOM 730 N N . VAL A 1 95 ? -5.225 13.120 14.897 1.00 80.44 95 VAL A N 1
ATOM 731 C CA . VAL A 1 95 ? -4.762 13.405 13.530 1.00 80.44 95 VAL A CA 1
ATOM 732 C C . VAL A 1 95 ? -5.621 12.649 12.500 1.00 80.44 95 VAL A C 1
ATOM 734 O O . VAL A 1 95 ? -5.852 11.453 12.669 1.00 80.44 95 VAL A O 1
ATOM 737 N N . PRO A 1 96 ? -6.115 13.291 11.421 1.00 71.31 96 PRO A N 1
ATOM 738 C CA . PRO A 1 96 ? -6.802 12.581 10.344 1.00 71.31 96 PRO A CA 1
ATOM 739 C C . PRO A 1 96 ? -5.914 11.525 9.657 1.00 71.31 96 PRO A C 1
ATOM 741 O O . PRO A 1 96 ? -4.728 11.777 9.439 1.00 71.31 96 PRO A O 1
ATOM 744 N N . PRO A 1 97 ? -6.468 10.364 9.263 1.00 69.56 97 PRO A N 1
ATOM 745 C CA . PRO A 1 97 ? -5.712 9.329 8.563 1.00 69.56 97 PRO A CA 1
ATOM 746 C C . PRO A 1 97 ? -5.211 9.824 7.196 1.00 69.56 97 PRO A C 1
ATOM 748 O O . PRO A 1 97 ? -6.008 10.175 6.328 1.00 69.56 97 PRO A O 1
ATOM 751 N N . ALA A 1 98 ? -3.894 9.803 6.972 1.00 68.88 98 ALA A N 1
ATOM 752 C CA . ALA A 1 98 ? -3.306 10.174 5.683 1.00 68.88 98 ALA A CA 1
ATOM 753 C C . ALA A 1 98 ? -3.741 9.222 4.546 1.00 68.88 98 ALA A C 1
ATOM 755 O O . ALA A 1 98 ? -3.836 8.007 4.732 1.00 68.88 98 ALA A O 1
ATOM 756 N N . SER A 1 99 ? -3.930 9.738 3.327 1.00 63.00 99 SER A N 1
ATOM 757 C CA . SER A 1 99 ? -4.374 8.943 2.161 1.00 63.00 99 SER A CA 1
ATOM 758 C C . SER A 1 99 ? -3.443 7.772 1.795 1.00 63.00 99 SER A C 1
ATOM 760 O O . SER A 1 99 ? -3.861 6.842 1.100 1.00 63.00 99 SER A O 1
ATOM 762 N N . SER A 1 100 ? -2.194 7.813 2.268 1.00 62.00 100 SER A N 1
ATOM 763 C CA . SER A 1 100 ? -1.082 6.903 1.969 1.00 62.00 100 SER A CA 1
ATOM 764 C C . SER A 1 100 ? -0.654 5.999 3.144 1.00 62.00 100 SER A C 1
ATOM 766 O O . SER A 1 100 ? 0.449 5.459 3.118 1.00 62.00 100 SER A O 1
ATOM 768 N N . ILE A 1 101 ? -1.500 5.798 4.167 1.00 69.44 101 ILE A N 1
ATOM 769 C CA . ILE A 1 101 ? -1.176 4.959 5.342 1.00 69.44 101 ILE A CA 1
ATOM 770 C C . ILE A 1 101 ? -0.609 3.578 4.970 1.00 69.44 101 ILE A C 1
ATOM 772 O O . ILE A 1 101 ? -1.223 2.783 4.249 1.00 69.44 101 ILE A O 1
ATOM 776 N N . GLN A 1 102 ? 0.528 3.250 5.584 1.00 79.06 102 GLN A N 1
ATOM 777 C CA . GLN A 1 102 ? 1.088 1.906 5.628 1.00 79.06 102 GLN A CA 1
ATOM 778 C C . GLN A 1 102 ? 0.553 1.162 6.860 1.00 79.06 102 GLN A C 1
ATOM 780 O O . GLN A 1 102 ? 0.986 1.392 7.985 1.00 79.06 102 GLN A O 1
ATOM 785 N N . LEU A 1 103 ? -0.409 0.263 6.646 1.00 87.31 103 LEU A N 1
ATOM 786 C CA . LEU A 1 103 ? -0.926 -0.611 7.702 1.00 87.31 103 LEU A CA 1
ATOM 787 C C . LEU A 1 103 ? 0.092 -1.715 8.057 1.00 87.31 103 LEU A C 1
ATOM 789 O O . LEU A 1 103 ? 0.788 -2.197 7.157 1.00 87.31 103 LEU A O 1
ATOM 793 N N . PRO A 1 104 ? 0.124 -2.204 9.315 1.00 91.75 104 PRO A N 1
ATOM 794 C CA . PRO A 1 104 ? 0.905 -3.383 9.691 1.00 91.75 104 PRO A CA 1
ATOM 795 C C . PRO A 1 104 ? 0.636 -4.572 8.758 1.00 91.75 104 PRO A C 1
ATOM 797 O O . PRO A 1 104 ? -0.515 -4.847 8.408 1.00 91.75 104 PRO A O 1
ATOM 800 N N . SER A 1 105 ? 1.687 -5.282 8.344 1.00 91.50 105 SER A N 1
ATOM 801 C CA . SER A 1 105 ? 1.550 -6.478 7.491 1.00 91.50 105 SER A CA 1
ATOM 802 C C . SER A 1 105 ? 1.225 -7.742 8.281 1.00 91.50 105 SER A C 1
ATOM 804 O O . SER A 1 105 ? 0.705 -8.698 7.713 1.00 91.50 105 SER A O 1
ATOM 806 N N . ASP A 1 106 ? 1.500 -7.754 9.581 1.00 94.69 106 ASP A N 1
ATOM 807 C CA . ASP A 1 106 ? 1.273 -8.908 10.443 1.00 94.69 106 ASP A CA 1
ATOM 808 C C . ASP A 1 106 ? 0.040 -8.681 11.327 1.00 94.69 106 ASP A C 1
ATOM 810 O O . ASP A 1 106 ? -0.347 -7.547 11.618 1.00 94.69 106 ASP A O 1
ATOM 814 N N . VAL A 1 107 ? -0.613 -9.778 11.698 1.00 93.94 107 VAL A N 1
ATOM 815 C CA . VAL A 1 107 ? -1.758 -9.815 12.618 1.00 93.94 107 VAL A CA 1
ATOM 816 C C . VAL A 1 107 ? -1.256 -9.567 14.040 1.00 93.94 107 VAL A C 1
ATOM 818 O O . VAL A 1 107 ? -0.220 -10.114 14.431 1.00 93.94 107 VAL A O 1
ATOM 821 N N . ALA A 1 108 ? -1.991 -8.790 14.836 1.00 91.19 108 ALA A N 1
ATOM 822 C CA . ALA A 1 108 ? -1.638 -8.547 16.227 1.00 91.19 108 ALA A CA 1
ATOM 823 C C . ALA A 1 108 ? -1.656 -9.863 17.020 1.00 91.19 108 ALA A C 1
ATOM 825 O O . ALA A 1 108 ? -2.643 -10.601 17.020 1.00 91.19 108 ALA A O 1
ATOM 826 N N . ARG A 1 109 ? -0.552 -10.156 17.716 1.00 90.19 109 ARG A N 1
ATOM 827 C CA . ARG A 1 109 ? -0.447 -11.326 18.600 1.00 90.19 109 ARG A CA 1
ATOM 828 C C . ARG A 1 109 ? -1.394 -11.167 19.788 1.00 90.19 109 ARG A C 1
ATOM 830 O O . ARG A 1 109 ? -1.614 -10.046 20.262 1.00 90.19 109 ARG A O 1
ATOM 837 N N . ASP A 1 110 ? -1.931 -12.270 20.291 1.00 89.62 110 ASP A N 1
ATOM 838 C CA . ASP A 1 110 ? -2.703 -12.274 21.535 1.00 89.62 110 ASP A CA 1
ATOM 839 C C . ASP A 1 110 ? -1.842 -11.860 22.743 1.00 89.62 110 ASP A C 1
ATOM 841 O O . ASP A 1 110 ? -0.618 -11.751 22.648 1.00 89.62 110 ASP A O 1
ATOM 845 N N . LEU A 1 111 ? -2.495 -11.531 23.859 1.00 89.00 111 LEU A N 1
ATOM 846 C CA . LEU A 1 111 ? -1.806 -11.104 25.079 1.00 89.00 111 LEU A CA 1
ATOM 847 C C . LEU A 1 111 ? -1.099 -12.308 25.732 1.00 89.00 111 LEU A C 1
ATOM 849 O O . LEU A 1 111 ? -1.754 -13.340 25.896 1.00 89.00 111 LEU A O 1
ATOM 853 N N . PRO A 1 112 ? 0.184 -12.199 26.131 1.00 90.25 112 PRO A N 1
ATOM 854 C CA . PRO A 1 112 ? 0.894 -13.294 26.787 1.00 90.25 112 PRO A CA 1
ATOM 855 C C . PRO A 1 112 ? 0.197 -13.805 28.063 1.00 90.25 112 PRO A C 1
ATOM 857 O O . PRO A 1 112 ? -0.385 -13.037 28.844 1.00 90.25 112 PRO A O 1
ATOM 860 N N . GLY A 1 113 ? 0.234 -15.129 28.257 1.00 87.31 113 GLY A N 1
ATOM 861 C CA . GLY A 1 113 ? -0.440 -15.849 29.352 1.00 87.31 113 GLY A CA 1
ATOM 862 C C . GLY A 1 113 ? 0.162 -15.595 30.740 1.00 87.31 113 GLY A C 1
ATOM 863 O O . GLY A 1 113 ? -0.506 -15.788 31.754 1.00 87.31 113 GLY A O 1
ATOM 864 N N . ASP A 1 114 ? 1.361 -15.034 30.764 1.00 92.12 114 ASP A N 1
ATOM 865 C CA . ASP A 1 114 ? 2.220 -14.678 31.892 1.00 92.12 114 ASP A CA 1
ATOM 866 C C . ASP A 1 114 ? 2.230 -13.172 32.231 1.00 92.12 114 ASP A C 1
ATOM 868 O O . ASP A 1 114 ? 2.817 -12.789 33.240 1.00 92.12 114 ASP A O 1
ATOM 872 N N . LEU A 1 115 ? 1.557 -12.307 31.449 1.00 92.19 115 LEU A N 1
ATOM 873 C CA . LEU A 1 115 ? 1.472 -10.869 31.760 1.00 92.19 115 LEU A CA 1
ATOM 874 C C . LEU A 1 115 ? 0.971 -10.609 33.200 1.00 92.19 115 LEU A C 1
ATOM 876 O O . LEU A 1 115 ? -0.092 -11.134 33.561 1.00 92.19 115 LEU A O 1
ATOM 880 N N . PRO A 1 116 ? 1.633 -9.713 33.967 1.00 94.69 116 PRO A N 1
ATOM 881 C CA . PRO A 1 116 ? 1.141 -9.243 35.261 1.00 94.69 116 PRO A CA 1
ATOM 882 C C . PRO A 1 116 ? -0.299 -8.700 35.187 1.00 94.69 116 PRO A C 1
ATOM 884 O O . PRO A 1 116 ? -0.685 -8.162 34.142 1.00 94.69 116 PRO A O 1
ATOM 887 N N . PRO A 1 117 ? -1.097 -8.776 36.273 1.00 93.94 117 PRO A N 1
ATOM 888 C CA . PRO A 1 117 ? -2.519 -8.420 36.248 1.00 93.94 117 PRO A CA 1
ATOM 889 C C . PRO A 1 117 ? -2.807 -7.024 35.681 1.00 93.94 117 PRO A C 1
ATOM 891 O O . PRO A 1 117 ? -3.652 -6.884 34.797 1.00 93.94 117 PRO A O 1
ATOM 894 N N . ASP A 1 118 ? -2.054 -6.011 36.112 1.00 93.56 118 ASP A N 1
ATOM 895 C CA . ASP A 1 118 ? -2.251 -4.625 35.678 1.00 93.56 118 ASP A CA 1
ATOM 896 C C . ASP A 1 118 ? -1.835 -4.395 34.218 1.00 93.56 118 ASP A C 1
ATOM 898 O O . ASP A 1 118 ? -2.551 -3.736 33.460 1.00 93.56 118 ASP A O 1
ATOM 902 N N . GLN A 1 119 ? -0.716 -5.002 33.802 1.00 95.62 119 GLN A N 1
ATOM 903 C CA . GLN A 1 119 ? -0.257 -5.029 32.409 1.00 95.62 119 GLN A CA 1
ATOM 904 C C . GLN A 1 119 ? -1.327 -5.654 31.500 1.00 95.62 119 GLN A C 1
ATOM 906 O O . GLN A 1 119 ? -1.736 -5.070 30.496 1.00 95.62 119 GLN A O 1
ATOM 911 N N . ARG A 1 120 ? -1.874 -6.810 31.896 1.00 95.31 120 ARG A N 1
ATOM 912 C CA . ARG A 1 120 ? -2.992 -7.458 31.199 1.00 95.31 120 ARG A CA 1
ATOM 913 C C . ARG A 1 120 ? -4.246 -6.581 31.182 1.00 95.31 120 ARG A C 1
ATOM 915 O O . ARG A 1 120 ? -4.923 -6.530 30.152 1.00 95.31 120 ARG A O 1
ATOM 922 N N . GLN A 1 121 ? -4.558 -5.892 32.281 1.00 95.62 121 GLN A N 1
ATOM 923 C CA . GLN A 1 121 ? -5.738 -5.037 32.397 1.00 95.62 121 GLN A CA 1
ATOM 924 C C . GLN A 1 121 ? -5.706 -3.885 31.387 1.00 95.62 121 GLN A C 1
ATOM 926 O O . GLN A 1 121 ? -6.633 -3.779 30.578 1.00 95.62 121 GLN A O 1
ATOM 931 N N . TRP A 1 122 ? -4.663 -3.044 31.383 1.00 96.38 122 TRP A N 1
ATOM 932 C CA . TRP A 1 122 ? -4.641 -1.875 30.494 1.00 96.38 122 TRP A CA 1
ATOM 933 C C . TRP A 1 122 ? -4.542 -2.281 29.019 1.00 96.38 122 TRP A C 1
ATOM 935 O O . TRP A 1 122 ? -5.262 -1.722 28.188 1.00 96.38 122 TRP A O 1
ATOM 945 N N . GLN A 1 123 ? -3.747 -3.307 28.685 1.00 97.06 123 GLN A N 1
ATOM 946 C CA . GLN A 1 123 ? -3.619 -3.787 27.305 1.00 97.06 123 GLN A CA 1
ATOM 947 C C . GLN A 1 123 ? -4.933 -4.389 26.778 1.00 97.06 123 GLN A C 1
ATOM 949 O O . GLN A 1 123 ? -5.317 -4.145 25.630 1.00 97.06 123 GLN A O 1
ATOM 954 N N . SER A 1 124 ? -5.664 -5.139 27.611 1.00 96.06 124 SER A N 1
ATOM 955 C CA . SER A 1 124 ? -6.980 -5.689 27.260 1.00 96.06 124 SER A CA 1
ATOM 956 C C . SER A 1 124 ? -8.033 -4.587 27.086 1.00 96.06 124 SER A C 1
ATOM 958 O O . SER A 1 124 ? -8.772 -4.577 26.094 1.00 96.06 124 SER A O 1
ATOM 960 N N . GLN A 1 125 ? -8.061 -3.602 27.992 1.00 97.00 125 GLN A N 1
ATOM 961 C CA . GLN A 1 125 ? -8.950 -2.442 27.889 1.00 97.00 125 GLN A CA 1
ATOM 962 C C . GLN A 1 125 ? -8.653 -1.607 26.633 1.00 97.00 125 GLN A C 1
ATOM 964 O O . GLN A 1 125 ? -9.588 -1.253 25.913 1.00 97.00 125 GLN A O 1
ATOM 969 N N . LEU A 1 126 ? -7.378 -1.356 26.311 1.00 96.88 126 LEU A N 1
ATOM 970 C CA . LEU A 1 126 ? -6.970 -0.592 25.128 1.00 96.88 126 LEU A CA 1
ATOM 971 C C . LEU A 1 126 ? -7.410 -1.287 23.834 1.00 96.88 126 LEU A C 1
ATOM 973 O O . LEU A 1 126 ? -8.125 -0.681 23.033 1.00 96.88 126 LEU A O 1
ATOM 977 N N . ARG A 1 127 ? -7.086 -2.580 23.676 1.00 95.69 127 ARG A N 1
ATOM 978 C CA . ARG A 1 127 ? -7.527 -3.404 22.532 1.00 95.69 127 ARG A CA 1
ATOM 979 C C . ARG A 1 127 ? -9.054 -3.421 22.393 1.00 95.69 127 ARG A C 1
ATOM 981 O O . ARG A 1 127 ? -9.581 -3.391 21.281 1.00 95.69 127 ARG A O 1
ATOM 988 N N . THR A 1 128 ? -9.777 -3.444 23.513 1.00 96.50 128 THR A N 1
ATOM 989 C CA . THR A 1 128 ? -11.248 -3.428 23.538 1.00 96.50 128 THR A CA 1
ATOM 990 C C . THR A 1 128 ? -11.816 -2.072 23.111 1.00 96.50 128 THR A C 1
ATOM 992 O O . THR A 1 128 ? -12.733 -2.030 22.287 1.00 96.50 128 THR A O 1
ATOM 995 N N . LEU A 1 129 ? -11.263 -0.955 23.602 1.00 97.06 129 LEU A N 1
ATOM 996 C CA . LEU A 1 129 ? -11.668 0.392 23.179 1.00 97.06 129 LEU A CA 1
ATOM 997 C C . LEU A 1 129 ? -11.366 0.645 21.699 1.00 97.06 129 LEU A C 1
ATOM 999 O O . LEU A 1 129 ? -12.218 1.193 21.002 1.00 97.06 129 LEU A O 1
ATOM 1003 N N . GLN A 1 130 ? -10.193 0.224 21.220 1.00 96.12 130 GLN A N 1
ATOM 1004 C CA . GLN A 1 130 ? -9.786 0.323 19.818 1.00 96.12 130 GLN A CA 1
ATOM 1005 C C . GLN A 1 130 ? -10.775 -0.409 18.901 1.00 96.12 130 GLN A C 1
ATOM 1007 O O . GLN A 1 130 ? -11.400 0.217 18.046 1.00 96.12 130 GLN A O 1
ATOM 1012 N N . ARG A 1 131 ? -11.026 -1.704 19.146 1.00 96.62 131 ARG A N 1
ATOM 1013 C CA . ARG A 1 131 ? -12.008 -2.501 18.385 1.00 96.62 131 ARG A CA 1
ATOM 1014 C C . ARG A 1 131 ? -13.416 -1.892 18.427 1.00 96.62 131 ARG A C 1
ATOM 1016 O O . ARG A 1 131 ? -14.092 -1.832 17.401 1.00 96.62 131 ARG A O 1
ATOM 1023 N N . LYS A 1 132 ? -13.856 -1.384 19.587 1.00 97.56 132 LYS A N 1
ATOM 1024 C CA . LYS A 1 132 ? -15.164 -0.720 19.740 1.00 97.56 132 LYS A CA 1
ATOM 1025 C C . LYS A 1 132 ? -15.257 0.583 18.934 1.00 97.56 132 LYS A C 1
ATOM 1027 O O . LYS A 1 132 ? -16.289 0.830 18.311 1.00 97.56 132 LYS A O 1
ATOM 1032 N N . HIS A 1 133 ? -14.205 1.402 18.924 1.00 97.06 133 HIS A N 1
ATOM 1033 C CA . HIS A 1 133 ? -14.167 2.645 18.150 1.00 97.06 133 HIS A CA 1
ATOM 1034 C C . HIS A 1 133 ? -14.088 2.372 16.642 1.00 97.06 133 HIS A C 1
ATOM 1036 O O . HIS A 1 133 ? -14.899 2.911 15.891 1.00 97.06 133 HIS A O 1
ATOM 1042 N N . ALA A 1 134 ? -13.220 1.452 16.212 1.00 96.56 134 ALA A N 1
ATOM 1043 C CA . ALA A 1 134 ? -13.120 0.999 14.827 1.00 96.56 134 ALA A CA 1
ATOM 1044 C C . ALA A 1 134 ? -14.468 0.478 14.292 1.00 96.56 134 ALA A C 1
ATOM 1046 O O . ALA A 1 134 ? -14.917 0.883 13.220 1.00 96.56 134 ALA A O 1
ATOM 1047 N N . GLN A 1 135 ? -15.182 -0.347 15.065 1.00 97.06 135 GLN A N 1
ATOM 1048 C CA . GLN A 1 135 ? -16.513 -0.821 14.679 1.00 97.06 135 GLN A CA 1
ATOM 1049 C C . GLN A 1 135 ? -17.535 0.326 14.551 1.00 97.06 135 GLN A C 1
ATOM 1051 O O . GLN A 1 135 ? -18.378 0.296 13.652 1.00 97.06 135 GLN A O 1
ATOM 1056 N N . ALA A 1 136 ? -17.462 1.359 15.398 1.00 97.56 136 ALA A N 1
ATOM 1057 C CA . ALA A 1 136 ? -18.327 2.536 15.289 1.00 97.56 136 ALA A CA 1
ATOM 1058 C C . ALA A 1 136 ? -18.006 3.388 14.044 1.00 97.56 136 ALA A C 1
ATOM 1060 O O . ALA A 1 136 ? -18.928 3.797 13.334 1.00 97.56 136 ALA A O 1
ATOM 1061 N N . LEU A 1 137 ? -16.720 3.588 13.729 1.00 96.81 137 LEU A N 1
ATOM 1062 C CA . LEU A 1 137 ? -16.257 4.240 12.496 1.00 96.81 137 LEU A CA 1
ATOM 1063 C C . LEU A 1 137 ? -16.728 3.475 11.247 1.00 96.81 137 LEU A C 1
ATOM 1065 O O . LEU A 1 137 ? -17.227 4.086 10.302 1.00 96.81 137 LEU A O 1
ATOM 1069 N N . PHE A 1 138 ? -16.674 2.140 11.267 1.00 95.50 138 PHE A N 1
ATOM 1070 C CA . PHE A 1 138 ? -17.161 1.288 10.178 1.00 95.50 138 PHE A CA 1
ATOM 1071 C C . PHE A 1 138 ? -18.692 1.332 10.005 1.00 95.50 138 PHE A C 1
ATOM 1073 O O . PHE A 1 138 ? -19.210 1.290 8.888 1.00 95.50 138 PHE A O 1
ATOM 1080 N N . VAL A 1 139 ? -19.454 1.450 11.096 1.00 95.81 139 VAL A N 1
ATOM 1081 C CA . VAL A 1 139 ? -20.911 1.662 11.021 1.00 95.81 139 VAL A CA 1
ATOM 1082 C C . VAL A 1 139 ? -21.237 3.064 10.492 1.00 95.81 139 VAL A C 1
ATOM 1084 O O . VAL A 1 139 ? -22.176 3.215 9.703 1.00 95.81 139 VAL A O 1
ATOM 1087 N N . LEU A 1 140 ? -20.451 4.083 10.858 1.00 96.75 140 LEU A N 1
ATOM 1088 C CA . LEU A 1 140 ? -20.585 5.431 10.306 1.00 96.75 140 LEU A CA 1
ATOM 1089 C C . LEU A 1 140 ? -20.253 5.455 8.807 1.00 96.75 140 LEU A C 1
ATOM 1091 O O . LEU A 1 140 ? -21.050 5.983 8.035 1.00 96.75 140 LEU A O 1
ATOM 1095 N N . SER A 1 141 ? -19.165 4.816 8.364 1.00 94.81 141 SER A N 1
ATOM 1096 C CA . SER A 1 141 ? -18.755 4.801 6.952 1.00 94.81 141 SER A CA 1
ATOM 1097 C C . SER A 1 141 ? -19.823 4.199 6.031 1.00 94.81 141 SER A C 1
ATOM 1099 O O . SER A 1 141 ? -20.112 4.762 4.976 1.00 94.81 141 SER A O 1
ATOM 1101 N N . ARG A 1 142 ? -20.511 3.130 6.461 1.00 93.81 142 ARG A N 1
ATOM 1102 C CA . ARG A 1 142 ? -21.667 2.560 5.738 1.00 93.81 142 ARG A CA 1
ATOM 1103 C C . ARG A 1 142 ? -22.836 3.545 5.609 1.00 93.81 142 ARG A C 1
ATOM 1105 O O . ARG A 1 142 ? -23.521 3.537 4.588 1.00 93.81 142 ARG A O 1
ATOM 1112 N N . ARG A 1 143 ? -23.077 4.395 6.616 1.00 94.69 143 ARG A N 1
ATOM 1113 C CA . ARG A 1 143 ? -24.127 5.438 6.588 1.00 94.69 1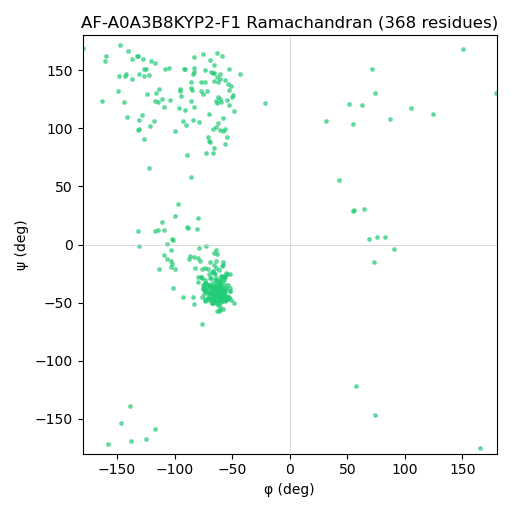43 ARG A CA 1
ATOM 1114 C C . ARG A 1 143 ? -23.731 6.631 5.713 1.00 94.69 143 ARG A C 1
ATOM 1116 O O . ARG A 1 143 ? -24.575 7.143 4.984 1.00 94.69 143 ARG A O 1
ATOM 1123 N N . VAL A 1 144 ? -22.457 7.021 5.749 1.00 93.44 144 VAL A N 1
ATOM 1124 C CA . VAL A 1 144 ? -21.858 8.077 4.915 1.00 93.44 144 VAL A CA 1
ATOM 1125 C C . VAL A 1 144 ? -21.877 7.678 3.433 1.00 93.44 144 VAL A C 1
ATOM 1127 O O . VAL A 1 144 ? -22.326 8.461 2.596 1.00 93.44 144 VAL A O 1
ATOM 1130 N N . LEU A 1 145 ? -21.518 6.429 3.108 1.00 90.19 145 LEU A N 1
ATOM 1131 C CA . LEU A 1 145 ? -21.605 5.886 1.747 1.00 90.19 145 LEU A CA 1
ATOM 1132 C C . LEU A 1 145 ? -23.047 5.888 1.219 1.00 90.19 145 LEU A C 1
ATOM 1134 O O . LEU A 1 145 ? -23.293 6.370 0.118 1.00 90.19 145 LEU A O 1
ATOM 1138 N N . LYS A 1 146 ? -24.018 5.418 2.019 1.00 89.81 146 LYS A N 1
ATOM 1139 C CA . LYS A 1 146 ? -25.452 5.447 1.661 1.00 89.81 146 LYS A CA 1
ATOM 1140 C C . LYS A 1 146 ? -26.032 6.860 1.491 1.00 89.81 146 LYS A C 1
ATOM 1142 O O . LYS A 1 146 ? -27.168 6.998 1.049 1.00 89.81 146 LYS A O 1
ATOM 1147 N N . ALA A 1 147 ? -25.279 7.903 1.838 1.00 90.38 147 ALA A N 1
ATOM 1148 C CA . ALA A 1 147 ? -25.630 9.297 1.590 1.00 90.38 147 ALA A CA 1
ATOM 1149 C C . ALA A 1 147 ? -24.900 9.917 0.379 1.00 90.38 147 ALA A C 1
ATOM 1151 O O . ALA A 1 147 ? -25.081 11.106 0.133 1.00 90.38 147 ALA A O 1
ATOM 1152 N N . GLY A 1 148 ? -24.104 9.137 -0.365 1.00 87.19 148 GLY A N 1
ATOM 1153 C CA . GLY A 1 148 ? -23.356 9.572 -1.553 1.00 87.19 148 GLY A CA 1
ATOM 1154 C C . GLY A 1 148 ? -21.937 10.088 -1.276 1.00 87.19 148 GLY A C 1
ATOM 1155 O O . GLY A 1 148 ? -21.191 10.366 -2.211 1.00 87.19 148 GLY A O 1
ATOM 1156 N N . PHE A 1 149 ? -21.518 10.189 -0.012 1.00 88.44 149 PHE A N 1
ATOM 1157 C CA . PHE A 1 149 ? -20.240 10.797 0.379 1.00 88.44 149 PHE A CA 1
ATOM 1158 C C . PHE A 1 149 ? -19.067 9.800 0.325 1.00 88.44 149 PHE A C 1
ATOM 1160 O O . PHE A 1 149 ? -18.391 9.549 1.324 1.00 88.44 149 PHE A O 1
ATOM 1167 N N . THR A 1 150 ? -18.828 9.215 -0.852 1.00 85.88 150 THR A N 1
ATOM 1168 C CA . THR A 1 150 ? -17.866 8.121 -1.079 1.00 85.88 150 THR A CA 1
ATOM 1169 C C . THR A 1 150 ? -16.480 8.370 -0.478 1.00 85.88 150 THR A C 1
ATOM 1171 O O . THR A 1 150 ? -15.983 7.510 0.248 1.00 85.88 150 THR A O 1
ATOM 1174 N N . SER A 1 151 ? -15.857 9.527 -0.725 1.00 84.25 151 SER A N 1
ATOM 1175 C CA . SER A 1 151 ? -14.496 9.808 -0.238 1.00 84.25 151 SER A CA 1
ATOM 1176 C C . SER A 1 151 ? -14.417 9.777 1.291 1.00 84.25 151 SER A C 1
ATOM 1178 O O . SER A 1 151 ? -13.585 9.063 1.844 1.00 84.25 151 SER A O 1
ATOM 1180 N N . PHE A 1 152 ? -15.367 10.428 1.973 1.00 89.12 152 PHE A N 1
ATOM 1181 C CA . PHE A 1 152 ? -15.428 10.451 3.438 1.00 89.12 152 PHE A CA 1
ATOM 1182 C C . PHE A 1 152 ? -15.785 9.078 4.037 1.00 89.12 152 PHE A C 1
ATOM 1184 O O . PHE A 1 152 ? -15.318 8.721 5.118 1.00 89.12 152 PHE A O 1
ATOM 1191 N N . ALA A 1 153 ? -16.543 8.244 3.315 1.00 91.06 153 ALA A N 1
ATOM 1192 C CA . ALA A 1 153 ? -16.726 6.846 3.700 1.00 91.06 153 ALA A CA 1
ATOM 1193 C C . ALA A 1 153 ? -15.405 6.054 3.633 1.00 91.06 153 ALA A C 1
ATOM 1195 O O . ALA A 1 153 ? -15.154 5.223 4.505 1.00 91.06 153 ALA A O 1
ATOM 1196 N N . PHE A 1 154 ? -14.540 6.321 2.648 1.00 87.19 154 PHE A N 1
ATOM 1197 C CA . PHE A 1 154 ? -13.207 5.715 2.577 1.00 87.19 154 PHE A CA 1
ATOM 1198 C C . PHE A 1 154 ? -12.228 6.274 3.621 1.00 87.19 154 PHE A C 1
ATOM 1200 O O . PHE A 1 154 ? -11.438 5.493 4.148 1.00 87.19 154 PHE A O 1
ATOM 1207 N N . ASP A 1 155 ? -12.317 7.553 4.000 1.00 88.94 155 ASP A N 1
ATOM 1208 C CA . ASP A 1 155 ? -11.560 8.112 5.135 1.00 88.94 155 ASP A CA 1
ATOM 1209 C C . ASP A 1 155 ? -11.879 7.375 6.439 1.00 88.94 155 ASP A C 1
ATOM 1211 O O . ASP A 1 155 ? -10.980 6.892 7.124 1.00 88.94 155 ASP A O 1
ATOM 1215 N N . LEU A 1 156 ? -13.166 7.179 6.733 1.00 93.06 156 LEU A N 1
ATOM 1216 C CA . LEU A 1 156 ? -13.615 6.428 7.908 1.00 93.06 156 LEU A CA 1
ATOM 1217 C C . LEU A 1 156 ? -13.201 4.944 7.866 1.00 93.06 156 LEU A C 1
ATOM 1219 O O . LEU A 1 156 ? -12.981 4.337 8.914 1.00 93.06 156 LEU A O 1
ATOM 1223 N N . VAL A 1 157 ? -13.054 4.345 6.678 1.00 91.81 157 VAL A N 1
ATOM 1224 C CA . VAL A 1 157 ? -12.512 2.980 6.511 1.00 91.81 157 VAL A CA 1
ATOM 1225 C C . VAL A 1 157 ? -10.991 2.938 6.706 1.00 91.81 157 VAL A C 1
ATOM 1227 O O . VAL A 1 157 ? -10.500 1.987 7.317 1.00 91.81 157 VAL A O 1
ATOM 1230 N N . ARG A 1 158 ? -10.248 3.963 6.261 1.00 90.44 158 ARG A N 1
ATOM 1231 C CA . ARG A 1 158 ? -8.822 4.134 6.595 1.00 90.44 158 ARG A CA 1
ATOM 1232 C C . ARG A 1 158 ? -8.643 4.265 8.108 1.00 90.44 158 ARG A C 1
ATOM 1234 O O . ARG A 1 158 ? -7.851 3.527 8.682 1.00 90.44 158 ARG A O 1
ATOM 1241 N N . GLU A 1 159 ? -9.436 5.117 8.757 1.00 93.12 159 GLU A N 1
ATOM 1242 C CA . GLU A 1 159 ? -9.422 5.306 10.214 1.00 93.12 159 GLU A CA 1
ATOM 1243 C C . GLU A 1 159 ? -9.752 4.008 10.962 1.00 93.12 159 GLU A C 1
ATOM 1245 O O . GLU A 1 159 ? -9.011 3.607 11.852 1.00 93.12 159 GLU A O 1
ATOM 1250 N N . THR A 1 160 ? -10.786 3.279 10.522 1.00 94.94 160 THR A N 1
ATOM 1251 C CA . THR A 1 160 ? -11.137 1.951 11.061 1.00 94.94 160 THR A CA 1
ATOM 1252 C C . THR A 1 160 ? -9.935 1.000 11.058 1.00 94.94 160 THR A C 1
ATOM 1254 O O . THR A 1 160 ? -9.699 0.320 12.053 1.00 94.94 160 THR A O 1
ATOM 1257 N N . ALA A 1 161 ? -9.176 0.945 9.957 1.00 93.25 161 ALA A N 1
ATOM 1258 C CA . ALA A 1 161 ? -8.013 0.066 9.825 1.00 93.25 161 ALA A CA 1
ATOM 1259 C C . ALA A 1 161 ? -6.766 0.565 10.581 1.00 93.25 161 ALA A C 1
ATOM 1261 O O . ALA A 1 161 ? -5.878 -0.231 10.872 1.00 93.25 161 ALA A O 1
ATOM 1262 N N . VAL A 1 162 ? -6.692 1.860 10.899 1.00 92.69 162 VAL A N 1
ATOM 1263 C CA . VAL A 1 162 ? -5.659 2.439 11.772 1.00 92.69 162 VAL A CA 1
ATOM 1264 C C . VAL A 1 162 ? -5.953 2.128 13.239 1.00 92.69 162 VAL A C 1
ATOM 1266 O O . VAL A 1 162 ? -5.053 1.715 13.965 1.00 92.69 162 VAL A O 1
ATOM 1269 N N . THR A 1 163 ? -7.206 2.289 13.674 1.00 93.38 163 THR A N 1
ATOM 1270 C CA . THR A 1 163 ? -7.628 2.000 15.052 1.00 93.38 163 THR A CA 1
ATOM 1271 C C . THR A 1 163 ? -7.643 0.497 15.348 1.00 93.38 163 THR A C 1
ATOM 1273 O O . THR A 1 163 ? -7.207 0.089 16.420 1.00 93.38 163 THR A O 1
ATOM 1276 N N . ASP A 1 164 ? -8.122 -0.333 14.415 1.00 94.69 164 ASP A N 1
ATOM 1277 C CA . ASP A 1 164 ? -8.066 -1.798 14.496 1.00 94.69 164 ASP A CA 1
ATOM 1278 C C . ASP A 1 164 ? -7.410 -2.382 13.228 1.00 94.69 164 ASP A C 1
ATOM 1280 O O . ASP A 1 164 ? -8.100 -2.699 12.248 1.00 94.69 164 ASP A O 1
ATOM 1284 N N . PRO A 1 165 ? -6.077 -2.573 13.241 1.00 93.94 165 PRO A N 1
ATOM 1285 C CA . PRO A 1 165 ? -5.342 -3.201 12.147 1.00 93.94 165 PRO A CA 1
ATOM 1286 C C . PRO A 1 165 ? -5.795 -4.621 11.787 1.00 93.94 165 PRO A C 1
ATOM 128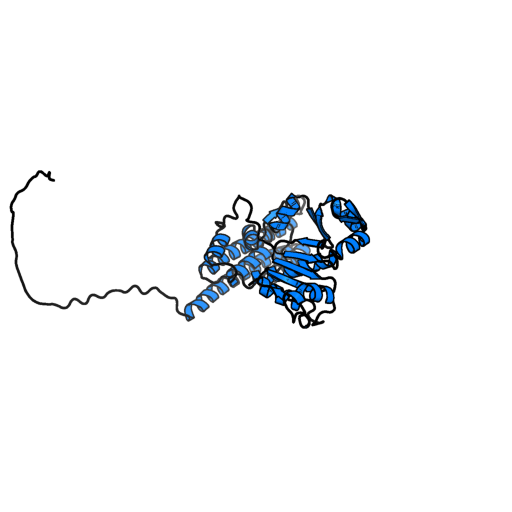8 O O . PRO A 1 165 ? -5.445 -5.088 10.703 1.00 93.94 165 PRO A O 1
ATOM 1291 N N . ASP A 1 166 ? -6.571 -5.312 12.628 1.00 94.81 166 ASP A N 1
ATOM 1292 C CA . ASP A 1 166 ? -7.115 -6.646 12.347 1.00 94.81 166 ASP A CA 1
ATOM 1293 C C . ASP A 1 166 ? -8.594 -6.645 11.932 1.00 94.81 166 ASP A C 1
ATOM 1295 O O . ASP A 1 166 ? -9.170 -7.713 11.681 1.00 94.81 166 ASP A O 1
ATOM 1299 N N . SER A 1 167 ? -9.193 -5.459 11.769 1.00 94.06 167 SER A N 1
ATOM 1300 C CA . SER A 1 167 ? -10.559 -5.278 11.279 1.00 94.06 167 SER A CA 1
ATOM 1301 C C . SER A 1 167 ? -10.735 -5.912 9.896 1.00 94.06 167 SER A C 1
ATOM 1303 O O . SER A 1 167 ? -10.401 -5.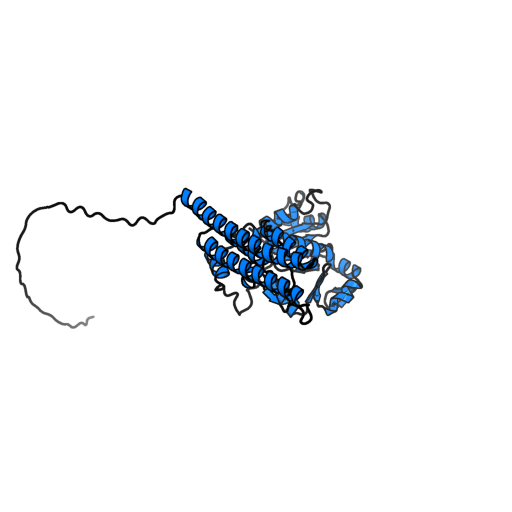340 8.852 1.00 94.06 167 SER A O 1
ATOM 1305 N N . ARG A 1 168 ? -11.278 -7.138 9.879 1.00 91.50 168 ARG A N 1
ATOM 1306 C CA . ARG A 1 168 ? -11.410 -7.963 8.665 1.00 91.50 168 ARG A CA 1
ATOM 1307 C C . ARG A 1 168 ? -12.235 -7.274 7.577 1.00 91.50 168 ARG A C 1
ATOM 1309 O O . ARG A 1 168 ? -11.991 -7.492 6.392 1.00 91.50 168 ARG A O 1
ATOM 1316 N N . THR A 1 169 ? -13.211 -6.459 7.972 1.00 89.00 169 THR A N 1
ATOM 1317 C CA . THR A 1 169 ? -14.070 -5.699 7.061 1.00 89.00 169 THR A CA 1
ATOM 1318 C C . THR A 1 169 ? -13.319 -4.531 6.429 1.00 89.00 169 THR A C 1
ATOM 1320 O O . THR A 1 169 ? -13.329 -4.413 5.204 1.00 89.00 169 THR A O 1
ATOM 1323 N N . ALA A 1 170 ? -12.607 -3.721 7.219 1.00 91.38 170 ALA A N 1
ATOM 1324 C CA . ALA A 1 170 ? -11.804 -2.618 6.695 1.00 91.38 170 ALA A CA 1
ATOM 1325 C C . ALA A 1 170 ? -10.647 -3.125 5.822 1.00 91.38 170 ALA A C 1
ATOM 1327 O O . ALA A 1 170 ? -10.465 -2.641 4.707 1.00 91.38 170 ALA A O 1
ATOM 1328 N N . ARG A 1 171 ? -9.942 -4.183 6.250 1.00 91.00 171 ARG A N 1
ATOM 1329 C CA . ARG A 1 171 ? -8.916 -4.859 5.438 1.00 91.00 171 ARG A CA 1
ATOM 1330 C C . ARG A 1 171 ? -9.471 -5.351 4.097 1.00 91.00 171 ARG A C 1
ATOM 1332 O O . ARG A 1 171 ? -8.863 -5.048 3.075 1.00 91.00 171 ARG A O 1
ATOM 1339 N N . LYS A 1 172 ? -10.639 -6.016 4.070 1.00 86.88 172 LYS A N 1
ATOM 1340 C CA . LYS A 1 172 ? -11.293 -6.458 2.817 1.00 86.88 172 LYS A CA 1
ATOM 1341 C C . LYS A 1 172 ? -11.636 -5.278 1.895 1.00 86.88 172 LYS A C 1
ATOM 1343 O O . LYS A 1 172 ? -11.456 -5.398 0.685 1.00 86.88 172 LYS A O 1
ATOM 1348 N N . LEU A 1 173 ? -12.113 -4.151 2.436 1.00 84.75 173 LEU A N 1
ATOM 1349 C CA . LEU A 1 173 ? -12.401 -2.943 1.647 1.00 84.75 173 LEU A CA 1
ATOM 1350 C C . LEU A 1 173 ? -11.140 -2.284 1.080 1.00 84.75 173 LEU A C 1
ATOM 1352 O O . LEU A 1 173 ? -11.149 -1.840 -0.064 1.00 84.75 173 LEU A O 1
ATOM 1356 N N . LEU A 1 174 ? -10.054 -2.269 1.854 1.00 84.94 174 LEU A N 1
ATOM 1357 C CA . LEU A 1 174 ? -8.740 -1.758 1.452 1.00 84.94 174 LEU A CA 1
ATOM 1358 C C . LEU A 1 174 ? -7.936 -2.765 0.600 1.00 84.94 174 LEU A C 1
ATOM 1360 O O . LEU A 1 174 ? -6.739 -2.586 0.400 1.00 84.94 174 LEU A O 1
ATOM 1364 N N . GLY A 1 175 ? -8.579 -3.823 0.094 1.00 83.69 175 GLY A N 1
ATOM 1365 C CA . GLY A 1 175 ? -7.985 -4.779 -0.844 1.00 83.69 175 GLY A CA 1
ATOM 1366 C C . GLY A 1 175 ? -7.133 -5.888 -0.219 1.00 83.69 175 GLY A C 1
ATOM 1367 O O . GLY A 1 175 ? -6.549 -6.668 -0.961 1.00 83.69 175 GLY A O 1
ATOM 1368 N N . PHE A 1 176 ? -7.071 -6.013 1.108 1.00 88.88 176 PHE A N 1
ATOM 1369 C CA . PHE A 1 176 ? -6.289 -7.047 1.797 1.00 88.88 176 PHE A CA 1
ATOM 1370 C C . PHE A 1 176 ? -7.091 -8.327 2.076 1.00 88.88 176 PHE A C 1
ATOM 1372 O O . PHE A 1 176 ? -8.298 -8.314 2.325 1.00 88.88 176 PHE A O 1
ATOM 1379 N N . VAL A 1 177 ? -6.375 -9.449 2.124 1.00 91.12 177 VAL A N 1
ATOM 1380 C CA . VAL A 1 177 ? -6.839 -10.764 2.581 1.00 91.12 177 VAL A CA 1
ATOM 1381 C C . VAL A 1 177 ? -5.898 -11.299 3.664 1.00 91.12 177 VAL A C 1
ATOM 1383 O O . VAL A 1 177 ? -4.708 -10.986 3.680 1.00 91.12 177 VAL A O 1
ATOM 1386 N N . ARG A 1 178 ? -6.410 -12.126 4.581 1.00 93.12 178 ARG A N 1
ATOM 1387 C CA . ARG A 1 178 ? -5.571 -12.782 5.593 1.00 93.12 178 ARG A CA 1
ATOM 1388 C C . ARG A 1 178 ? -4.955 -14.062 5.027 1.00 93.12 178 ARG A C 1
ATOM 1390 O O . ARG A 1 178 ? -5.657 -14.886 4.442 1.00 93.12 178 ARG A O 1
ATOM 1397 N N . PHE A 1 179 ? -3.656 -14.245 5.235 1.00 93.00 179 PHE A N 1
ATOM 1398 C CA . PHE A 1 179 ? -2.920 -15.470 4.935 1.00 93.00 179 PHE A CA 1
ATOM 1399 C C . PHE A 1 179 ? -2.080 -15.851 6.160 1.00 93.00 179 PHE A C 1
ATOM 1401 O O . PHE A 1 179 ? -1.111 -15.172 6.496 1.00 93.00 179 PHE A O 1
ATOM 1408 N N . GLY A 1 180 ? -2.492 -16.903 6.875 1.00 91.75 180 GLY A N 1
ATOM 1409 C CA . GLY A 1 180 ? -1.924 -17.244 8.183 1.00 91.75 180 GLY A CA 1
ATOM 1410 C C . GLY A 1 180 ? -2.058 -16.079 9.171 1.00 91.75 180 GLY A C 1
ATOM 1411 O O . GLY A 1 180 ? -3.163 -15.583 9.411 1.00 91.75 180 GLY A O 1
ATOM 1412 N N . ASN A 1 181 ? -0.922 -15.614 9.694 1.00 93.75 181 ASN A N 1
ATOM 1413 C CA . ASN A 1 181 ? -0.824 -14.466 10.602 1.00 93.75 181 ASN A CA 1
ATOM 1414 C C . ASN A 1 181 ? -0.400 -13.167 9.895 1.00 93.75 181 ASN A C 1
ATOM 1416 O O . ASN A 1 181 ? 0.144 -12.274 10.537 1.00 93.75 181 ASN A O 1
ATOM 1420 N N . ARG A 1 182 ? -0.643 -13.045 8.582 1.00 94.62 182 ARG A N 1
ATOM 1421 C CA . ARG A 1 182 ? -0.323 -11.842 7.799 1.00 94.62 182 ARG A CA 1
ATOM 1422 C C . ARG A 1 182 ? -1.530 -11.307 7.035 1.00 94.62 182 ARG A C 1
ATOM 1424 O O . ARG A 1 182 ? -2.346 -12.076 6.520 1.00 94.62 182 ARG A O 1
ATOM 1431 N N . TRP A 1 183 ? -1.608 -9.989 6.922 1.00 94.56 183 TRP A N 1
ATOM 1432 C CA . TRP A 1 183 ? -2.452 -9.268 5.979 1.00 94.56 183 TRP A CA 1
ATOM 1433 C C . TRP A 1 183 ? -1.665 -9.018 4.703 1.00 94.56 183 TRP A C 1
ATOM 1435 O O . TRP A 1 183 ? -0.659 -8.316 4.698 1.00 94.56 183 TRP A O 1
ATOM 1445 N N . VAL A 1 184 ? -2.134 -9.609 3.613 1.00 93.06 184 VAL A N 1
ATOM 1446 C CA . VAL A 1 184 ? -1.462 -9.576 2.316 1.00 93.06 184 VAL A CA 1
ATOM 1447 C C . VAL A 1 184 ? -2.463 -9.232 1.227 1.00 93.06 184 VAL A C 1
ATOM 1449 O O . VAL A 1 184 ? -3.675 -9.344 1.407 1.00 93.06 184 VAL A O 1
ATOM 1452 N N . THR A 1 185 ? -1.974 -8.818 0.075 1.00 90.69 185 THR A N 1
ATOM 1453 C CA . THR A 1 185 ? -2.810 -8.602 -1.102 1.00 90.69 185 THR A CA 1
ATOM 1454 C C . THR A 1 185 ? -3.225 -9.938 -1.754 1.00 90.69 185 THR A C 1
ATOM 1456 O O . THR A 1 185 ? -2.626 -10.992 -1.486 1.00 90.69 185 THR A O 1
ATOM 1459 N N . PRO A 1 186 ? -4.247 -9.960 -2.633 1.00 89.19 186 PRO A N 1
ATOM 1460 C CA . PRO A 1 186 ? -4.676 -11.172 -3.318 1.00 89.19 186 PRO A CA 1
ATOM 1461 C C . PRO A 1 186 ? -3.597 -11.795 -4.209 1.00 89.19 186 PRO A C 1
ATOM 1463 O O . PRO A 1 186 ? -3.596 -13.020 -4.346 1.00 89.19 186 PRO A O 1
ATOM 1466 N N . PHE A 1 187 ? -2.692 -11.019 -4.824 1.00 91.75 187 PHE A N 1
ATOM 1467 C CA . PHE A 1 187 ? -1.563 -11.586 -5.573 1.00 91.75 187 PHE A CA 1
ATOM 1468 C C . PHE A 1 187 ? -0.503 -12.160 -4.637 1.00 91.75 187 PHE A C 1
ATOM 1470 O O . PHE A 1 187 ? -0.138 -13.323 -4.809 1.00 91.75 187 PHE A O 1
ATOM 1477 N N . ALA A 1 188 ? -0.092 -11.422 -3.600 1.00 93.62 188 ALA A N 1
ATOM 1478 C CA . ALA A 1 188 ? 0.854 -11.924 -2.605 1.00 93.62 188 ALA A CA 1
ATOM 1479 C C . ALA A 1 188 ? 0.362 -13.231 -1.957 1.00 93.62 188 ALA A C 1
ATOM 1481 O O . ALA A 1 188 ? 1.123 -14.189 -1.839 1.00 93.62 188 ALA A O 1
ATOM 1482 N N . SER A 1 189 ? -0.938 -13.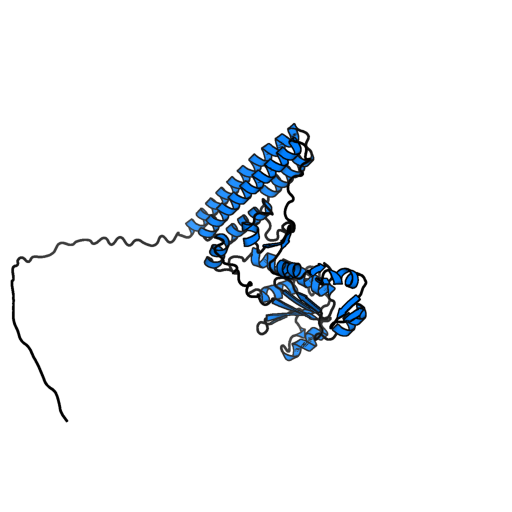346 -1.649 1.00 94.25 189 SER A N 1
ATOM 1483 C CA . SER A 1 189 ? -1.537 -14.601 -1.169 1.00 94.25 189 SER A CA 1
ATOM 1484 C C . SER A 1 189 ? -1.379 -15.764 -2.164 1.00 94.25 189 SER A C 1
ATOM 1486 O O . SER A 1 189 ? -1.122 -16.895 -1.752 1.00 94.25 189 SER A O 1
ATOM 1488 N N . ARG A 1 190 ? -1.483 -15.517 -3.481 1.00 93.06 190 ARG A N 1
ATOM 1489 C CA . ARG A 1 190 ? -1.251 -16.545 -4.517 1.00 93.06 190 ARG A CA 1
ATOM 1490 C C . ARG A 1 190 ? 0.220 -16.958 -4.608 1.00 93.06 190 ARG A C 1
ATOM 1492 O O . ARG A 1 190 ? 0.484 -18.136 -4.832 1.00 93.06 190 ARG A O 1
ATOM 1499 N N . GLN A 1 191 ? 1.157 -16.033 -4.411 1.00 96.06 191 GLN A N 1
ATOM 1500 C CA . GLN A 1 191 ? 2.593 -16.334 -4.437 1.00 96.06 191 GLN A CA 1
ATOM 1501 C C . GLN A 1 191 ? 3.040 -17.082 -3.171 1.00 96.06 191 GLN A C 1
ATOM 1503 O O . GLN A 1 191 ? 3.696 -18.118 -3.271 1.00 96.06 191 GLN A O 1
ATOM 1508 N N . LEU A 1 192 ? 2.566 -16.671 -1.993 1.00 95.69 192 LEU A N 1
ATOM 1509 C CA . LEU A 1 192 ? 2.812 -17.378 -0.730 1.00 95.69 192 LEU A CA 1
ATOM 1510 C C . LEU A 1 192 ? 2.245 -18.813 -0.750 1.00 95.69 192 LEU A C 1
ATOM 1512 O O . LEU A 1 192 ? 2.921 -19.749 -0.327 1.00 95.69 192 LEU A O 1
ATOM 1516 N N . ARG A 1 193 ? 1.057 -19.032 -1.342 1.00 95.56 193 ARG A N 1
ATOM 1517 C CA . ARG A 1 193 ? 0.510 -20.387 -1.605 1.00 95.56 193 ARG A CA 1
ATOM 1518 C C . ARG A 1 193 ? 1.411 -21.246 -2.503 1.00 95.56 193 ARG A C 1
ATOM 1520 O O . ARG A 1 193 ? 1.400 -22.464 -2.376 1.00 95.56 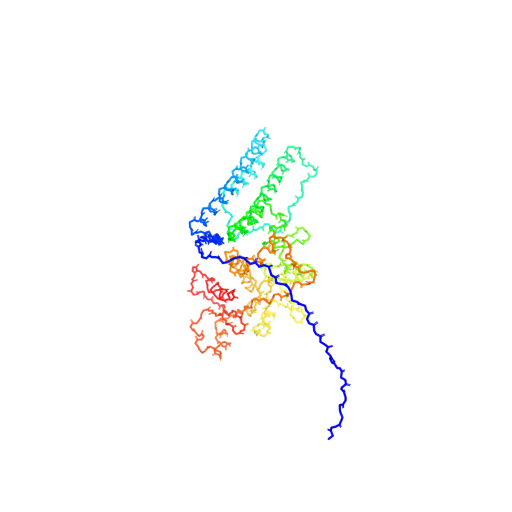193 ARG A O 1
ATOM 1527 N N . ARG A 1 194 ? 2.199 -20.629 -3.389 1.00 96.25 194 ARG A N 1
ATOM 1528 C CA . ARG A 1 194 ? 3.201 -21.286 -4.251 1.00 96.25 194 ARG A CA 1
ATOM 1529 C C . ARG A 1 194 ? 4.579 -21.397 -3.587 1.00 96.25 194 ARG A C 1
ATOM 1531 O O . ARG A 1 194 ? 5.560 -21.642 -4.284 1.00 96.25 194 ARG A O 1
ATOM 1538 N N . ARG A 1 195 ? 4.683 -21.177 -2.269 1.00 97.31 195 ARG A N 1
ATOM 1539 C CA . ARG A 1 195 ? 5.952 -21.139 -1.515 1.00 97.31 195 ARG A CA 1
ATOM 1540 C C . ARG A 1 195 ? 6.966 -20.131 -2.084 1.00 97.31 195 ARG A C 1
ATOM 1542 O O . ARG A 1 195 ? 8.172 -20.338 -1.982 1.00 97.31 195 ARG A O 1
ATOM 1549 N N . HIS A 1 196 ? 6.479 -19.055 -2.705 1.00 97.94 196 HIS A N 1
ATOM 1550 C CA . HIS A 1 196 ? 7.304 -17.913 -3.088 1.00 97.94 196 HIS A CA 1
ATOM 1551 C C . HIS A 1 196 ? 7.299 -16.863 -1.971 1.00 97.94 196 HIS A C 1
ATOM 1553 O O . HIS A 1 196 ? 6.313 -16.726 -1.245 1.00 97.94 196 HIS A O 1
ATOM 1559 N N . VAL A 1 197 ? 8.383 -16.101 -1.867 1.00 97.12 197 VAL A N 1
ATOM 1560 C CA . VAL A 1 197 ? 8.578 -14.993 -0.922 1.00 97.12 197 VAL A CA 1
ATOM 1561 C C . VAL A 1 197 ? 8.946 -13.720 -1.683 1.00 97.12 197 VAL A C 1
ATOM 1563 O O . VAL A 1 197 ? 9.521 -13.796 -2.767 1.00 97.12 197 VAL A O 1
ATOM 1566 N N . TRP A 1 198 ? 8.598 -12.555 -1.132 1.00 96.69 198 TRP A N 1
ATOM 1567 C CA . TRP A 1 198 ? 9.061 -11.271 -1.660 1.00 96.69 198 TRP A CA 1
ATOM 1568 C C . TRP A 1 198 ? 10.450 -10.976 -1.104 1.00 96.69 198 TRP A C 1
ATOM 1570 O O . TRP A 1 198 ? 10.612 -10.854 0.110 1.00 96.69 198 TRP A O 1
ATOM 1580 N N . HIS A 1 199 ? 11.435 -10.860 -1.987 1.00 97.62 199 HIS A N 1
ATOM 1581 C CA . HIS A 1 199 ? 12.770 -10.397 -1.656 1.00 97.62 199 HIS A CA 1
ATOM 1582 C C . HIS A 1 199 ? 12.946 -8.953 -2.139 1.00 97.62 199 HIS A C 1
ATOM 1584 O O . HIS A 1 199 ? 12.806 -8.687 -3.332 1.00 97.62 199 HIS A O 1
ATOM 1590 N N . LYS A 1 200 ? 13.311 -8.039 -1.230 1.00 96.25 200 LYS A N 1
ATOM 1591 C CA . LYS A 1 200 ? 13.432 -6.584 -1.478 1.00 96.25 200 LYS A CA 1
ATOM 1592 C C . LYS A 1 200 ? 14.296 -6.199 -2.691 1.00 96.25 200 LYS A C 1
ATOM 1594 O O . LYS A 1 200 ? 14.112 -5.134 -3.258 1.00 96.25 200 LYS A O 1
ATOM 1599 N N . THR A 1 201 ? 15.232 -7.064 -3.083 1.00 97.31 201 THR A N 1
ATOM 1600 C CA . THR A 1 201 ? 16.162 -6.830 -4.200 1.00 97.31 201 THR A CA 1
ATOM 1601 C C . THR A 1 201 ? 15.780 -7.610 -5.467 1.00 97.31 201 THR A C 1
ATOM 1603 O O . THR A 1 201 ? 16.236 -7.265 -6.547 1.00 97.31 201 THR A O 1
ATOM 1606 N N . PHE A 1 202 ? 14.962 -8.672 -5.368 1.00 97.69 202 PHE A N 1
ATOM 1607 C CA . PHE A 1 202 ? 14.746 -9.642 -6.467 1.00 97.69 202 PHE A CA 1
ATOM 1608 C C . PHE A 1 202 ? 13.268 -9.957 -6.778 1.00 97.69 202 PHE A C 1
ATOM 1610 O O . PHE A 1 202 ? 12.977 -10.736 -7.685 1.00 97.69 202 PHE A O 1
ATOM 1617 N N . GLY A 1 203 ? 12.323 -9.368 -6.041 1.00 97.62 203 GLY A N 1
ATOM 1618 C CA . GLY A 1 203 ? 10.891 -9.577 -6.223 1.00 97.62 203 GLY A CA 1
ATOM 1619 C C . GLY A 1 203 ? 10.415 -10.940 -5.708 1.00 97.62 203 GLY A C 1
ATOM 1620 O O . GLY A 1 203 ? 10.919 -11.451 -4.709 1.00 97.62 203 GLY A O 1
ATOM 1621 N N . TRP A 1 204 ? 9.413 -11.538 -6.362 1.00 97.75 204 TRP A N 1
ATOM 1622 C CA . TRP A 1 204 ? 8.878 -12.848 -5.965 1.00 97.75 204 TRP A CA 1
ATOM 1623 C C . TRP A 1 204 ? 9.766 -14.002 -6.444 1.00 97.75 204 TRP A C 1
ATOM 1625 O O . TRP A 1 204 ? 9.702 -14.392 -7.610 1.00 97.75 204 TRP A O 1
ATOM 1635 N N . LEU A 1 205 ? 10.510 -14.612 -5.521 1.00 97.62 205 LEU A N 1
ATOM 1636 C CA . LEU A 1 205 ? 11.305 -15.824 -5.754 1.00 97.62 205 LEU A CA 1
ATOM 1637 C C . LEU A 1 205 ? 10.679 -17.040 -5.053 1.00 97.62 205 LEU A C 1
ATOM 1639 O O . LEU A 1 205 ? 10.076 -16.873 -3.991 1.00 97.62 205 LEU A O 1
ATOM 1643 N N . PRO A 1 206 ? 10.852 -18.277 -5.559 1.00 97.94 206 PRO A N 1
ATOM 1644 C CA . PRO A 1 206 ? 10.674 -19.481 -4.745 1.00 97.94 206 PRO A CA 1
ATOM 1645 C C . PRO A 1 206 ? 11.546 -19.396 -3.484 1.00 97.94 206 PRO A C 1
ATOM 1647 O O . PRO A 1 206 ? 12.703 -18.992 -3.573 1.00 97.94 206 PRO A O 1
ATOM 1650 N N . ALA A 1 207 ? 11.037 -19.800 -2.316 1.00 97.81 207 ALA A N 1
ATOM 1651 C CA . ALA A 1 207 ? 11.790 -19.688 -1.058 1.00 97.81 207 ALA A CA 1
ATOM 1652 C C . ALA A 1 207 ? 13.158 -20.405 -1.106 1.00 97.81 207 ALA A C 1
ATOM 1654 O O . ALA A 1 207 ? 14.144 -19.898 -0.587 1.00 97.81 207 ALA A O 1
ATOM 1655 N N . THR A 1 208 ? 13.238 -21.534 -1.816 1.00 97.88 208 THR A N 1
ATOM 1656 C CA . THR A 1 208 ? 14.463 -22.324 -2.039 1.00 97.88 208 THR A CA 1
ATOM 1657 C C . THR A 1 208 ? 15.470 -21.688 -3.010 1.00 97.88 208 THR A C 1
ATOM 1659 O O . THR A 1 208 ? 16.509 -22.282 -3.281 1.00 97.88 208 THR A O 1
ATOM 1662 N N . HIS A 1 209 ? 15.167 -20.521 -3.589 1.00 98.06 209 HIS A N 1
ATOM 1663 C CA . HIS A 1 209 ? 16.060 -19.802 -4.504 1.00 98.06 209 HIS A CA 1
ATOM 1664 C C . HIS A 1 209 ? 16.759 -18.602 -3.842 1.00 98.06 209 HIS A C 1
ATOM 1666 O O . HIS A 1 209 ? 17.708 -18.089 -4.427 1.00 98.06 209 HIS A O 1
ATOM 1672 N N . VAL A 1 210 ? 16.312 -18.147 -2.664 1.00 97.94 210 VAL A N 1
ATOM 1673 C CA . VAL A 1 210 ? 16.742 -16.869 -2.058 1.00 97.94 210 VAL A CA 1
ATOM 1674 C C . VAL A 1 210 ? 18.250 -16.841 -1.788 1.00 97.94 210 VAL A C 1
ATOM 1676 O O . VAL A 1 210 ? 18.946 -16.035 -2.396 1.00 97.94 210 VAL A O 1
ATOM 1679 N N . GLU A 1 211 ? 18.762 -17.802 -1.019 1.00 98.00 211 GLU A N 1
ATOM 1680 C CA . GLU A 1 211 ? 20.190 -17.959 -0.686 1.00 98.00 211 GLU A CA 1
ATOM 1681 C C . GLU A 1 211 ? 21.099 -18.010 -1.930 1.00 98.00 211 GLU A C 1
ATOM 1683 O O . GLU A 1 211 ? 22.212 -17.481 -1.942 1.00 98.00 211 GLU A O 1
ATOM 1688 N N . LYS A 1 212 ? 20.614 -18.604 -3.028 1.00 98.06 212 LYS A N 1
ATOM 1689 C CA . LYS A 1 212 ? 21.339 -18.651 -4.308 1.00 98.06 212 LYS A CA 1
ATOM 1690 C C . LYS A 1 212 ? 21.346 -17.312 -5.037 1.00 98.06 212 LYS A C 1
ATOM 1692 O O . LYS A 1 212 ? 22.325 -16.994 -5.701 1.00 98.06 212 LYS A O 1
ATOM 1697 N N . TYR A 1 213 ? 20.282 -16.524 -4.917 1.00 98.06 213 TYR A N 1
ATOM 1698 C CA . TYR A 1 213 ? 20.240 -15.167 -5.460 1.00 98.06 213 TYR A CA 1
ATOM 1699 C C . TYR A 1 213 ? 21.085 -14.189 -4.629 1.00 98.06 213 TYR A C 1
ATOM 1701 O O . TYR A 1 213 ? 21.734 -13.308 -5.198 1.00 98.06 213 TYR A O 1
ATOM 1709 N N . GL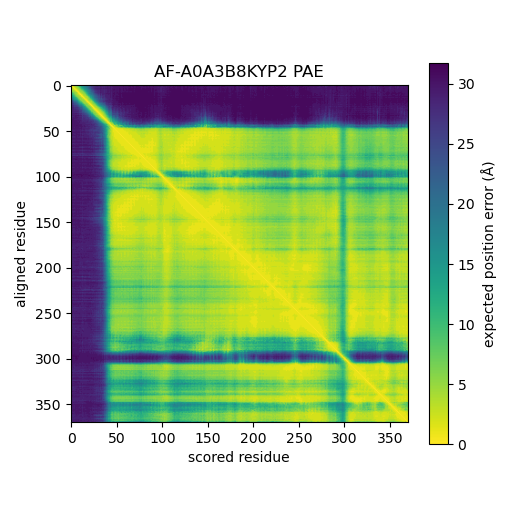U A 1 214 ? 21.126 -14.372 -3.309 1.00 97.56 214 GLU A N 1
ATOM 1710 C CA . GLU A 1 214 ? 21.989 -13.622 -2.388 1.00 97.56 214 GLU A CA 1
ATOM 1711 C C . GLU A 1 214 ? 23.475 -13.945 -2.622 1.00 97.56 214 GLU A C 1
ATOM 1713 O O . GLU A 1 214 ? 24.284 -13.027 -2.722 1.00 97.56 214 GLU A O 1
ATOM 1718 N N . SER A 1 215 ? 23.829 -15.215 -2.857 1.00 97.56 215 SER A N 1
ATOM 1719 C CA . SER A 1 215 ? 25.187 -15.647 -3.247 1.00 97.56 215 SER A CA 1
ATOM 1720 C C . SER A 1 215 ? 25.531 -15.442 -4.739 1.00 97.56 215 SER A C 1
ATOM 1722 O O . SER A 1 215 ? 26.426 -16.088 -5.282 1.00 97.56 215 SER A O 1
ATOM 1724 N N . GLY A 1 216 ? 24.838 -14.527 -5.429 1.00 97.31 216 GLY A N 1
ATOM 1725 C CA . GLY A 1 216 ? 25.203 -14.075 -6.780 1.00 97.31 216 GLY A CA 1
ATOM 1726 C C . GLY A 1 216 ? 24.889 -15.044 -7.929 1.00 97.31 216 GLY A C 1
ATOM 1727 O O . GLY A 1 216 ? 25.244 -14.760 -9.075 1.00 97.31 216 GLY A O 1
ATOM 1728 N N . GLN A 1 217 ? 24.193 -16.156 -7.679 1.00 98.00 217 GLN A N 1
ATOM 1729 C CA . GLN A 1 217 ? 23.630 -16.994 -8.741 1.00 98.00 217 GLN A CA 1
ATOM 1730 C C . GLN A 1 217 ? 22.274 -16.438 -9.211 1.00 98.00 217 GLN A C 1
ATOM 1732 O O . GLN A 1 217 ? 21.618 -15.640 -8.538 1.00 98.00 217 GLN A O 1
ATOM 1737 N N . ARG A 1 218 ? 21.827 -16.850 -10.396 1.00 97.56 218 ARG A N 1
ATOM 1738 C CA . ARG A 1 218 ? 20.529 -16.495 -10.987 1.00 97.56 218 ARG A CA 1
ATOM 1739 C C . ARG A 1 218 ? 19.939 -17.695 -11.723 1.00 97.56 218 ARG A C 1
ATOM 1741 O O . ARG A 1 218 ? 20.678 -18.495 -12.299 1.00 97.56 218 ARG A O 1
ATOM 1748 N N . TYR A 1 219 ? 18.612 -17.827 -11.719 1.00 96.62 219 TYR A N 1
ATOM 1749 C CA . TYR A 1 219 ? 17.910 -18.940 -12.363 1.00 96.62 219 TYR A CA 1
ATOM 1750 C C . TYR A 1 219 ? 17.355 -18.526 -13.733 1.00 96.62 219 TYR A C 1
ATOM 1752 O O . TYR A 1 219 ? 16.276 -17.941 -13.843 1.00 96.62 219 TYR A O 1
ATOM 1760 N N . PHE A 1 220 ? 18.088 -18.860 -14.796 1.00 95.56 220 PHE A N 1
ATOM 1761 C CA . PHE A 1 220 ? 17.777 -18.471 -16.171 1.00 95.56 220 PHE A CA 1
ATOM 1762 C C . PHE A 1 220 ? 17.498 -19.700 -17.041 1.00 95.56 220 PHE A C 1
ATOM 1764 O O . PHE A 1 220 ? 18.340 -20.587 -17.155 1.00 95.56 220 PHE A O 1
ATOM 1771 N N . LYS A 1 221 ? 16.322 -19.757 -17.686 1.00 92.94 221 LYS A N 1
ATOM 1772 C CA . LYS A 1 221 ? 15.905 -20.841 -18.608 1.00 92.94 221 LYS A CA 1
ATOM 1773 C C . LYS A 1 221 ? 16.253 -22.255 -18.092 1.00 92.94 221 LYS A C 1
ATOM 1775 O O . LYS A 1 221 ? 16.902 -23.039 -18.776 1.00 92.94 221 LYS A O 1
ATOM 1780 N N . ARG A 1 222 ? 15.787 -22.566 -16.874 1.00 93.62 222 ARG A N 1
ATOM 1781 C CA . ARG A 1 222 ? 15.944 -23.850 -16.149 1.00 93.62 222 ARG A CA 1
ATOM 1782 C C . ARG A 1 222 ? 17.358 -24.208 -15.654 1.00 93.62 222 ARG A C 1
ATOM 1784 O O . ARG A 1 222 ? 17.517 -25.281 -15.081 1.00 93.62 222 ARG A O 1
ATOM 1791 N N . ARG A 1 223 ? 18.357 -23.332 -15.804 1.00 96.19 223 ARG A N 1
ATOM 1792 C CA . ARG A 1 223 ? 19.718 -23.522 -15.265 1.00 96.19 223 ARG A CA 1
ATOM 1793 C C . ARG A 1 223 ? 20.115 -22.405 -14.298 1.00 96.19 223 ARG A C 1
ATOM 1795 O O . ARG A 1 223 ? 19.584 -21.298 -14.368 1.00 96.19 223 ARG A O 1
ATOM 1802 N N . TRP A 1 224 ? 21.081 -22.697 -13.435 1.00 98.00 224 TRP A N 1
ATOM 1803 C CA . TRP A 1 224 ? 21.777 -21.690 -12.634 1.00 98.00 224 TRP A CA 1
ATOM 1804 C C . TRP A 1 224 ? 22.944 -21.096 -13.436 1.00 98.00 224 TRP A C 1
ATOM 1806 O O . TRP A 1 224 ? 23.626 -21.815 -14.166 1.00 98.00 224 TRP A O 1
ATOM 1816 N N . VAL A 1 225 ? 23.141 -19.784 -13.329 1.00 98.19 225 VAL A N 1
ATOM 1817 C CA . VAL A 1 225 ? 24.251 -19.007 -13.916 1.00 98.19 225 VAL A CA 1
ATOM 1818 C C . VAL A 1 225 ? 24.712 -17.941 -12.910 1.00 98.19 225 VAL A C 1
ATOM 1820 O O . VAL A 1 225 ? 23.994 -17.687 -11.945 1.00 98.19 225 VAL A O 1
ATOM 1823 N N . SER A 1 226 ? 25.870 -17.304 -13.110 1.00 98.19 226 SER A N 1
ATOM 1824 C CA . SER A 1 226 ? 26.245 -16.107 -12.334 1.00 98.19 226 SER A CA 1
ATOM 1825 C C . SER A 1 226 ? 25.366 -14.902 -12.694 1.00 98.19 226 SER A C 1
ATOM 1827 O O . SER A 1 226 ? 24.780 -14.859 -13.781 1.00 98.19 226 SER A O 1
ATOM 1829 N N . ALA A 1 227 ? 25.294 -13.910 -11.803 1.00 96.94 227 ALA A N 1
ATOM 1830 C CA . ALA A 1 227 ? 24.577 -12.657 -12.035 1.00 96.94 227 ALA A CA 1
ATOM 1831 C C . ALA A 1 227 ? 25.033 -11.950 -13.322 1.00 96.94 227 ALA A C 1
ATOM 1833 O O . ALA A 1 227 ? 24.191 -11.626 -14.159 1.00 96.94 227 ALA A O 1
ATOM 1834 N N . ASP A 1 228 ? 26.343 -11.824 -13.548 1.00 97.38 228 ASP A N 1
ATOM 1835 C CA . ASP A 1 228 ? 26.900 -11.189 -14.754 1.00 97.38 228 ASP A CA 1
ATOM 1836 C C . ASP A 1 228 ? 26.503 -11.946 -16.025 1.00 97.38 228 ASP A C 1
ATOM 1838 O O . ASP A 1 228 ? 26.171 -11.351 -17.052 1.00 97.38 228 ASP A O 1
ATOM 1842 N N . ARG A 1 229 ? 26.473 -13.286 -15.957 1.00 97.69 229 ARG A N 1
ATOM 1843 C CA . ARG A 1 229 ? 26.068 -14.111 -17.096 1.00 97.69 229 ARG A CA 1
ATOM 1844 C C . ARG A 1 229 ? 24.565 -14.053 -17.342 1.00 97.69 229 ARG A C 1
ATOM 1846 O O . ARG A 1 229 ? 24.164 -14.158 -18.500 1.00 97.69 229 ARG A O 1
ATOM 1853 N N . GLU A 1 230 ? 23.734 -13.861 -16.317 1.00 97.75 230 GLU A N 1
ATOM 1854 C CA . GLU A 1 230 ? 22.328 -13.511 -16.534 1.00 97.75 230 GLU A CA 1
ATOM 1855 C C . GLU A 1 230 ? 22.202 -12.126 -17.179 1.00 97.75 230 GLU A C 1
ATOM 1857 O O . GLU A 1 230 ? 21.517 -12.014 -18.192 1.00 97.75 230 GLU A O 1
ATOM 1862 N N . ALA A 1 231 ? 22.883 -11.103 -16.657 1.00 96.38 231 ALA A N 1
ATOM 1863 C CA . ALA A 1 231 ? 22.818 -9.744 -17.194 1.00 96.38 231 ALA A CA 1
ATOM 1864 C C . ALA A 1 231 ? 23.227 -9.686 -18.676 1.00 96.38 231 ALA A C 1
ATOM 1866 O O . ALA A 1 231 ? 22.528 -9.084 -19.491 1.00 96.38 231 ALA A O 1
ATOM 1867 N N . GLU A 1 232 ? 24.286 -10.406 -19.057 1.00 96.94 232 GLU A N 1
ATOM 1868 C CA . GLU A 1 232 ? 24.704 -10.537 -20.454 1.00 96.94 232 GLU A CA 1
ATOM 1869 C C . GLU A 1 232 ? 23.633 -11.230 -21.318 1.00 96.94 232 GLU A C 1
ATOM 1871 O O . GLU A 1 232 ? 23.259 -10.736 -22.379 1.00 96.94 232 GLU A O 1
ATOM 1876 N N . LEU A 1 233 ? 23.063 -12.344 -20.838 1.00 96.50 233 LEU A N 1
ATOM 1877 C CA . LEU A 1 233 ? 21.985 -13.068 -21.533 1.00 96.50 233 LEU A CA 1
ATOM 1878 C C . LEU A 1 233 ? 20.670 -12.271 -21.630 1.00 96.50 233 LEU A C 1
ATOM 1880 O O . LEU A 1 233 ? 19.805 -12.623 -22.438 1.00 96.50 233 LEU A O 1
ATOM 1884 N N . ARG A 1 234 ? 20.507 -11.226 -20.811 1.00 97.25 234 ARG A N 1
ATOM 1885 C CA . ARG A 1 234 ? 19.307 -10.385 -20.740 1.00 97.25 234 ARG A CA 1
ATOM 1886 C C . ARG A 1 234 ? 19.460 -8.993 -21.345 1.00 97.25 234 ARG A C 1
ATOM 1888 O O . ARG A 1 234 ? 18.455 -8.291 -21.399 1.00 97.25 234 ARG A O 1
ATOM 1895 N N . ARG A 1 235 ? 20.632 -8.622 -21.891 1.00 95.25 235 ARG A N 1
ATOM 1896 C CA . ARG A 1 235 ? 20.779 -7.399 -22.714 1.00 95.25 235 ARG A CA 1
ATOM 1897 C C . ARG A 1 235 ? 19.740 -7.347 -23.836 1.00 95.25 235 ARG A C 1
ATOM 1899 O O . ARG A 1 235 ? 19.178 -6.295 -24.103 1.00 95.25 235 ARG A O 1
ATOM 1906 N N . ASP A 1 236 ? 19.459 -8.486 -24.465 1.00 95.25 236 ASP A N 1
ATOM 1907 C CA . ASP A 1 236 ? 18.342 -8.646 -25.396 1.00 95.25 236 ASP A CA 1
ATOM 1908 C C . ASP A 1 236 ? 17.007 -8.595 -24.635 1.00 95.25 236 ASP A C 1
ATOM 1910 O O . ASP A 1 236 ? 16.673 -9.531 -23.904 1.00 95.25 236 ASP A O 1
ATOM 1914 N N . PHE A 1 237 ? 16.214 -7.539 -24.856 1.00 96.19 237 PHE A N 1
ATOM 1915 C CA . PHE A 1 237 ? 14.915 -7.318 -24.207 1.00 96.19 237 PHE A CA 1
ATOM 1916 C C . PHE A 1 237 ? 13.896 -8.457 -24.433 1.00 96.19 237 PHE A C 1
ATOM 1918 O O . PHE A 1 237 ? 12.949 -8.612 -23.659 1.00 96.19 237 PHE A O 1
ATOM 1925 N N . ARG A 1 238 ? 14.091 -9.336 -25.430 1.00 95.44 238 ARG A N 1
ATOM 1926 C CA . ARG A 1 238 ? 13.296 -10.577 -25.575 1.00 95.44 238 ARG A CA 1
ATOM 1927 C C . ARG A 1 238 ? 13.505 -11.552 -24.407 1.00 95.44 238 ARG A C 1
ATOM 1929 O O . ARG A 1 238 ? 12.663 -12.414 -24.177 1.00 95.44 238 ARG A O 1
ATOM 1936 N N . ASN A 1 239 ? 14.601 -11.403 -23.662 1.00 96.50 239 ASN A N 1
ATOM 1937 C CA . ASN A 1 239 ? 14.945 -12.151 -22.452 1.00 96.50 239 ASN A CA 1
ATOM 1938 C C . ASN A 1 239 ? 14.848 -11.295 -21.169 1.00 96.50 239 ASN A C 1
ATOM 1940 O O . ASN A 1 239 ? 15.342 -11.738 -20.131 1.00 96.50 239 ASN A O 1
ATOM 1944 N N . ALA A 1 240 ? 14.243 -10.101 -21.225 1.00 97.56 240 ALA A N 1
ATOM 1945 C CA . ALA A 1 240 ? 14.129 -9.150 -20.112 1.00 97.56 240 ALA A CA 1
ATOM 1946 C C . ALA A 1 240 ? 13.764 -9.803 -18.760 1.00 97.56 240 ALA A C 1
ATOM 1948 O O . ALA A 1 240 ? 13.025 -10.791 -18.702 1.00 97.56 240 ALA A O 1
ATOM 1949 N N . TRP A 1 241 ? 14.272 -9.248 -17.657 1.00 98.25 241 TRP A N 1
ATOM 1950 C CA . TRP A 1 241 ? 13.758 -9.566 -16.324 1.00 98.25 241 TRP A CA 1
ATOM 1951 C C . TRP A 1 241 ? 12.292 -9.135 -16.231 1.00 98.25 241 TRP A C 1
ATOM 1953 O O . TRP A 1 241 ? 11.922 -8.073 -16.728 1.00 98.25 241 TRP A O 1
ATOM 1963 N N . GLU A 1 242 ? 11.466 -9.956 -15.584 1.00 97.81 242 GLU A N 1
ATOM 1964 C CA . GLU A 1 242 ? 10.031 -9.713 -15.427 1.00 97.81 242 GLU A CA 1
ATOM 1965 C C . GLU A 1 242 ? 9.678 -9.671 -13.939 1.00 97.81 242 GLU A C 1
ATOM 1967 O O . GLU A 1 242 ? 9.564 -10.706 -13.279 1.00 97.81 242 GLU A O 1
ATOM 1972 N N . VAL A 1 243 ? 9.507 -8.462 -13.405 1.00 98.12 243 VAL A N 1
ATOM 1973 C CA . VAL A 1 243 ? 9.075 -8.236 -12.024 1.00 98.12 243 VAL A CA 1
ATOM 1974 C C . VAL A 1 243 ? 7.571 -8.019 -12.019 1.00 98.12 243 VAL A C 1
ATOM 1976 O O . VAL A 1 243 ? 7.058 -7.072 -12.613 1.00 98.12 243 VAL A O 1
ATOM 1979 N N . ARG A 1 244 ? 6.846 -8.910 -11.340 1.00 96.88 244 ARG A N 1
ATOM 1980 C CA . ARG A 1 244 ? 5.385 -8.865 -11.262 1.00 96.88 244 ARG A CA 1
ATOM 1981 C C . ARG A 1 244 ? 4.905 -8.637 -9.836 1.00 96.88 244 ARG A C 1
ATOM 1983 O O . ARG A 1 244 ? 5.281 -9.388 -8.937 1.00 96.88 244 ARG A O 1
ATOM 1990 N N . THR A 1 245 ? 4.014 -7.671 -9.669 1.00 95.88 245 THR A N 1
ATOM 1991 C CA . THR A 1 245 ? 3.346 -7.322 -8.409 1.00 95.88 245 THR A CA 1
ATOM 1992 C C . THR A 1 245 ? 1.828 -7.542 -8.529 1.00 95.88 245 THR A C 1
ATOM 1994 O O . THR A 1 245 ? 1.381 -8.350 -9.351 1.00 95.88 245 THR A O 1
ATOM 1997 N N . ASP A 1 246 ? 1.021 -6.904 -7.678 1.00 92.06 246 ASP A N 1
ATOM 1998 C CA . ASP A 1 246 ? -0.439 -7.042 -7.694 1.00 92.06 246 ASP A CA 1
ATOM 1999 C C . ASP A 1 246 ? -1.072 -6.464 -8.956 1.00 92.06 246 ASP A C 1
ATOM 2001 O O . ASP A 1 246 ? -1.918 -7.120 -9.574 1.00 92.06 246 ASP A O 1
ATOM 2005 N N . HIS A 1 247 ? -0.634 -5.266 -9.333 1.00 93.50 247 HIS A N 1
ATOM 2006 C CA . HIS A 1 247 ? -1.209 -4.461 -10.402 1.00 93.50 247 HIS A CA 1
ATOM 2007 C C . HIS A 1 247 ? -0.252 -4.299 -11.588 1.00 93.50 247 HIS A C 1
ATOM 2009 O O . HIS A 1 247 ? -0.733 -4.080 -12.695 1.00 93.50 247 HIS A O 1
ATOM 2015 N N . TYR A 1 248 ? 1.065 -4.478 -11.408 1.00 96.81 248 TYR A N 1
ATOM 2016 C CA . TYR A 1 248 ? 2.070 -4.220 -12.450 1.00 96.81 248 TYR A CA 1
ATOM 2017 C C . TYR A 1 248 ? 2.870 -5.448 -12.908 1.00 96.81 248 TYR A C 1
ATOM 2019 O O . TYR A 1 248 ? 3.027 -6.452 -12.204 1.00 96.81 248 TYR A O 1
ATOM 2027 N N . LEU A 1 249 ? 3.392 -5.339 -14.131 1.00 97.81 249 LEU A N 1
ATOM 2028 C CA . LEU A 1 249 ? 4.422 -6.193 -14.714 1.00 97.81 249 LEU A CA 1
ATOM 2029 C C . LEU A 1 249 ? 5.500 -5.291 -15.326 1.00 97.81 249 LEU A C 1
ATOM 2031 O O . LEU A 1 249 ? 5.330 -4.786 -16.435 1.00 97.81 249 LEU A O 1
ATOM 2035 N N . VAL A 1 250 ? 6.600 -5.099 -14.601 1.00 98.44 250 VAL A N 1
ATOM 2036 C CA . VAL A 1 250 ? 7.779 -4.370 -15.079 1.00 98.44 250 VAL A CA 1
ATOM 2037 C C . VAL A 1 250 ? 8.679 -5.344 -15.835 1.00 98.44 250 VAL A C 1
ATOM 2039 O O . VAL A 1 250 ? 9.092 -6.371 -15.297 1.00 98.44 250 VAL A O 1
ATOM 2042 N N . ARG A 1 251 ? 8.980 -5.022 -17.092 1.00 98.56 251 ARG A N 1
ATOM 2043 C CA . ARG A 1 251 ? 9.874 -5.769 -17.982 1.00 98.56 251 ARG A CA 1
ATOM 2044 C C . ARG A 1 251 ? 11.088 -4.892 -18.267 1.00 98.56 251 ARG A C 1
ATOM 2046 O O . ARG A 1 251 ? 10.929 -3.760 -18.719 1.00 98.56 251 ARG A O 1
ATOM 2053 N N . THR A 1 252 ? 12.285 -5.383 -17.961 1.00 98.38 252 THR A N 1
ATOM 2054 C CA . THR A 1 252 ? 13.515 -4.575 -17.989 1.00 98.38 252 THR A CA 1
ATOM 2055 C C . THR A 1 252 ? 14.724 -5.361 -18.484 1.00 98.38 252 THR A C 1
ATOM 2057 O O . THR A 1 252 ? 14.858 -6.549 -18.194 1.00 98.38 252 THR A O 1
ATOM 2060 N N . ASN A 1 253 ? 15.620 -4.695 -19.215 1.00 98.06 253 ASN A N 1
ATOM 2061 C CA . ASN A 1 253 ? 16.963 -5.192 -19.539 1.00 98.06 253 ASN A CA 1
ATOM 2062 C C . ASN A 1 253 ? 18.088 -4.357 -18.896 1.00 98.06 253 ASN A C 1
ATOM 2064 O O . ASN A 1 253 ? 19.254 -4.528 -19.249 1.00 98.06 253 ASN A O 1
ATOM 2068 N N . HIS A 1 254 ? 17.747 -3.476 -17.948 1.00 97.50 254 HIS A N 1
ATOM 2069 C CA . HIS A 1 254 ? 18.713 -2.756 -17.117 1.00 97.50 254 HIS A CA 1
ATOM 2070 C C . HIS A 1 254 ? 19.286 -3.673 -16.024 1.00 97.50 254 HIS A C 1
ATOM 2072 O O . HIS A 1 254 ? 20.449 -4.062 -16.070 1.00 97.50 254 HIS A O 1
ATOM 2078 N N . SER A 1 255 ? 18.443 -4.047 -15.059 1.00 97.12 255 SER A N 1
ATOM 2079 C CA . SER A 1 255 ? 18.749 -4.955 -13.949 1.00 97.12 255 SER A CA 1
ATOM 2080 C C . SER A 1 255 ? 17.444 -5.512 -13.370 1.00 97.12 255 SER A C 1
ATOM 2082 O O . SER A 1 255 ? 16.383 -4.897 -13.535 1.00 97.12 255 SER A O 1
ATOM 2084 N N . LEU A 1 256 ? 17.495 -6.658 -12.682 1.00 97.25 256 LEU A N 1
ATOM 2085 C CA . LEU A 1 256 ? 16.341 -7.174 -11.929 1.00 97.25 256 LEU A CA 1
ATOM 2086 C C . LEU A 1 256 ? 15.972 -6.199 -10.807 1.00 97.25 256 LEU A C 1
ATOM 2088 O O . LEU A 1 256 ? 14.804 -5.931 -10.544 1.00 97.25 256 LEU A O 1
ATOM 2092 N N . GLU A 1 257 ? 17.014 -5.664 -10.190 1.00 97.38 257 GLU A N 1
ATOM 2093 C CA . GLU A 1 257 ? 17.025 -4.881 -8.973 1.00 97.38 257 GLU A CA 1
ATOM 2094 C C . GLU A 1 257 ? 16.304 -3.531 -9.161 1.00 97.38 257 GLU A C 1
ATOM 2096 O O . GLU A 1 257 ? 15.386 -3.220 -8.402 1.00 97.38 257 GLU A O 1
ATOM 2101 N N . GLU A 1 258 ? 16.589 -2.781 -10.236 1.00 96.44 258 GLU A N 1
ATOM 2102 C CA . GLU A 1 258 ? 15.827 -1.560 -10.572 1.00 96.44 258 GLU A CA 1
ATOM 2103 C C . GLU A 1 258 ? 14.394 -1.896 -11.025 1.00 96.44 258 GLU A C 1
ATOM 2105 O O . GLU A 1 258 ? 13.467 -1.131 -10.773 1.00 96.44 258 GLU A O 1
ATOM 2110 N N . GLY A 1 259 ? 14.169 -3.077 -11.616 1.00 97.69 259 GLY A N 1
ATOM 2111 C CA . GLY A 1 259 ? 12.822 -3.576 -11.911 1.00 97.69 259 GLY A CA 1
ATOM 2112 C C . GLY A 1 259 ? 11.952 -3.749 -10.660 1.00 97.69 259 GLY A C 1
ATOM 2113 O O . GLY A 1 259 ? 10.749 -3.485 -10.708 1.00 97.69 259 GLY A O 1
ATOM 2114 N N . VAL A 1 260 ? 12.552 -4.149 -9.533 1.00 98.25 260 VAL A N 1
ATOM 2115 C CA . VAL A 1 260 ? 11.878 -4.249 -8.226 1.00 98.25 260 VAL A CA 1
ATOM 2116 C C . VAL A 1 260 ? 11.609 -2.867 -7.647 1.00 98.25 260 VAL A C 1
ATOM 2118 O O . VAL A 1 260 ? 10.469 -2.587 -7.277 1.00 98.25 260 VAL A O 1
ATOM 2121 N N . VAL A 1 261 ? 12.606 -1.979 -7.662 1.00 96.38 261 VAL A N 1
ATOM 2122 C CA . VAL A 1 261 ? 12.454 -0.588 -7.206 1.00 96.38 261 VAL A CA 1
ATOM 2123 C C . VAL A 1 261 ? 11.335 0.124 -7.975 1.00 96.38 261 VAL A C 1
ATOM 2125 O O . VAL A 1 261 ? 10.469 0.746 -7.358 1.00 96.38 261 VAL A O 1
ATOM 2128 N N . LEU A 1 262 ? 11.287 -0.000 -9.305 1.00 95.88 262 LEU A N 1
ATOM 2129 C CA . LEU A 1 262 ? 10.209 0.545 -10.139 1.00 95.88 262 LEU A CA 1
ATOM 2130 C C . LEU A 1 262 ? 8.837 -0.016 -9.752 1.00 95.88 262 LEU A C 1
ATOM 2132 O O . LEU A 1 262 ? 7.880 0.746 -9.611 1.00 95.88 262 LEU A O 1
ATOM 2136 N N . ALA A 1 263 ? 8.735 -1.332 -9.551 1.00 96.69 263 ALA A N 1
ATOM 2137 C CA . ALA A 1 263 ? 7.475 -1.977 -9.201 1.00 96.69 263 ALA A CA 1
ATOM 2138 C C . ALA A 1 263 ? 6.947 -1.529 -7.823 1.00 96.69 263 ALA A C 1
ATOM 2140 O O . ALA A 1 263 ? 5.750 -1.284 -7.683 1.00 96.69 263 ALA A O 1
ATOM 2141 N N . GLU A 1 264 ? 7.814 -1.348 -6.820 1.00 94.88 264 GLU A N 1
ATOM 2142 C CA . GLU A 1 264 ? 7.406 -0.843 -5.498 1.00 94.88 264 GLU A CA 1
ATOM 2143 C C . GLU A 1 264 ? 6.954 0.631 -5.540 1.00 94.88 264 GLU A C 1
ATOM 2145 O O . GLU A 1 264 ? 5.970 0.990 -4.882 1.00 94.88 264 GLU A O 1
ATOM 2150 N N . HIS A 1 265 ? 7.586 1.476 -6.367 1.00 94.06 265 HIS A N 1
ATOM 2151 C CA . HIS A 1 265 ? 7.119 2.849 -6.610 1.00 94.06 265 HIS A CA 1
ATOM 2152 C C . HIS A 1 265 ? 5.745 2.872 -7.300 1.00 94.06 265 HIS A C 1
ATOM 2154 O O . HIS A 1 265 ? 4.861 3.623 -6.885 1.00 94.06 265 HIS A O 1
ATOM 2160 N N . LEU A 1 266 ? 5.538 2.025 -8.312 1.00 95.25 266 LEU A N 1
ATOM 2161 C CA . LEU A 1 266 ? 4.274 1.918 -9.047 1.00 95.25 266 LEU A CA 1
ATOM 2162 C C . LEU A 1 266 ? 3.125 1.406 -8.161 1.00 95.25 266 LEU A C 1
ATOM 2164 O O . LEU A 1 266 ? 2.047 1.996 -8.153 1.00 95.25 266 LEU A O 1
ATOM 2168 N N . GLU A 1 267 ? 3.354 0.379 -7.336 1.00 92.62 267 GLU A N 1
ATOM 2169 C CA . GLU A 1 267 ? 2.371 -0.104 -6.350 1.00 92.62 267 GLU A CA 1
ATOM 2170 C C . GLU A 1 267 ? 2.055 0.931 -5.257 1.00 92.62 267 GLU A C 1
ATOM 2172 O O . GLU A 1 267 ? 0.941 0.971 -4.723 1.00 92.62 267 GLU A O 1
ATOM 2177 N N . THR A 1 268 ? 3.020 1.785 -4.911 1.00 89.00 268 THR A N 1
ATOM 2178 C CA . THR A 1 268 ? 2.813 2.898 -3.972 1.00 89.00 268 THR A CA 1
ATOM 2179 C C . THR A 1 268 ? 1.954 3.992 -4.607 1.00 89.00 268 THR A C 1
ATOM 2181 O O . THR A 1 268 ? 0.970 4.425 -4.000 1.00 89.00 268 THR A O 1
ATOM 2184 N N . PHE A 1 269 ? 2.252 4.372 -5.853 1.00 90.62 269 PHE A N 1
ATOM 2185 C CA . PHE A 1 269 ? 1.474 5.349 -6.614 1.00 90.62 269 PHE A CA 1
ATOM 2186 C C . PHE A 1 269 ? 0.039 4.872 -6.882 1.00 90.62 269 PHE A C 1
ATOM 2188 O O . PHE A 1 269 ? -0.906 5.573 -6.530 1.00 90.62 269 PHE A O 1
ATOM 2195 N N . HIS A 1 270 ? -0.148 3.651 -7.393 1.00 89.62 270 HIS A N 1
ATOM 2196 C CA . HIS A 1 270 ? -1.466 3.044 -7.616 1.00 89.62 270 HIS A CA 1
ATOM 2197 C C . HIS A 1 270 ? -2.318 3.042 -6.339 1.00 89.62 270 HIS A C 1
ATOM 2199 O O . HIS A 1 270 ? -3.496 3.406 -6.363 1.00 89.62 270 HIS A O 1
ATOM 2205 N N . ARG A 1 271 ? -1.729 2.678 -5.190 1.00 82.69 271 ARG A N 1
ATOM 2206 C CA . ARG A 1 271 ? -2.425 2.688 -3.894 1.00 82.69 271 ARG A CA 1
ATOM 2207 C C . ARG A 1 271 ? -2.900 4.089 -3.509 1.00 82.69 271 ARG A C 1
ATOM 2209 O O . ARG A 1 271 ? -4.038 4.221 -3.072 1.00 82.69 271 ARG A O 1
ATOM 2216 N N . PHE A 1 272 ? -2.064 5.110 -3.690 1.00 82.44 272 PHE A N 1
ATOM 2217 C CA . PHE A 1 272 ? -2.416 6.513 -3.454 1.00 82.44 272 PHE A CA 1
ATOM 2218 C C . PHE A 1 272 ? -3.490 7.023 -4.434 1.00 82.44 272 PHE A C 1
ATOM 2220 O O . PHE A 1 272 ? -4.462 7.657 -4.018 1.00 82.44 272 PHE A O 1
ATOM 2227 N N . PHE A 1 273 ? -3.362 6.704 -5.723 1.00 85.44 273 PHE A N 1
ATOM 2228 C CA . PHE A 1 273 ? -4.279 7.151 -6.770 1.00 85.44 273 PHE A CA 1
ATOM 2229 C C . PHE A 1 273 ? -5.679 6.550 -6.573 1.00 85.44 273 PHE A C 1
ATOM 2231 O O . PHE A 1 273 ? -6.665 7.281 -6.464 1.00 85.44 273 PHE A O 1
ATOM 2238 N N . HIS A 1 274 ? -5.778 5.229 -6.384 1.00 79.75 274 HIS A N 1
ATOM 2239 C CA . HIS A 1 274 ? -7.056 4.566 -6.109 1.00 79.75 274 HIS A CA 1
ATOM 2240 C C . HIS A 1 274 ? -7.635 4.874 -4.716 1.00 79.75 274 HIS A C 1
ATOM 2242 O O . HIS A 1 274 ? -8.854 4.791 -4.555 1.00 79.75 274 HIS A O 1
ATOM 2248 N N . SER A 1 275 ? -6.821 5.234 -3.711 1.00 72.31 275 SER A N 1
ATOM 2249 C CA . SER A 1 275 ? -7.337 5.653 -2.395 1.00 72.31 275 SER A CA 1
ATOM 2250 C C . SER A 1 275 ? -7.893 7.084 -2.407 1.00 72.31 275 SER A C 1
ATOM 2252 O O . SER A 1 275 ? -8.810 7.379 -1.633 1.00 72.31 275 SER A O 1
ATOM 2254 N N . THR A 1 276 ? -7.376 7.938 -3.296 1.00 75.94 276 THR A N 1
ATOM 2255 C CA . THR A 1 276 ? -7.795 9.335 -3.491 1.00 75.94 276 THR A CA 1
ATOM 2256 C C . THR A 1 276 ? -9.022 9.421 -4.403 1.00 75.94 276 THR A C 1
ATOM 2258 O O . THR A 1 276 ? -10.046 9.982 -4.017 1.00 75.94 276 THR A O 1
ATOM 2261 N N . PHE A 1 277 ? -8.981 8.779 -5.574 1.00 77.94 277 PHE A N 1
ATOM 2262 C CA . PHE A 1 277 ? -10.044 8.819 -6.588 1.00 77.94 277 PHE A CA 1
ATOM 2263 C C . PHE A 1 277 ? -11.002 7.613 -6.508 1.00 77.94 277 PHE A C 1
ATOM 2265 O O . PHE A 1 277 ? -11.521 7.126 -7.513 1.00 77.94 277 PHE A O 1
ATOM 2272 N N . ALA A 1 278 ? -11.272 7.113 -5.297 1.00 70.00 278 ALA A N 1
ATOM 2273 C CA . ALA A 1 278 ? -12.044 5.884 -5.068 1.00 70.00 278 ALA A CA 1
ATOM 2274 C C . ALA A 1 278 ? -13.462 5.887 -5.687 1.00 70.00 278 ALA A C 1
ATOM 2276 O O . ALA A 1 278 ? -13.973 4.824 -6.041 1.00 70.00 278 ALA A O 1
ATOM 2277 N N . GLY A 1 279 ? -14.083 7.066 -5.828 1.00 69.94 279 GLY A N 1
ATOM 2278 C CA . GLY A 1 279 ? -15.395 7.252 -6.467 1.00 69.94 279 GLY A CA 1
ATOM 2279 C C . GLY A 1 279 ? -15.380 7.353 -7.998 1.00 69.94 279 GLY A C 1
ATOM 2280 O O . GLY A 1 279 ? -16.443 7.290 -8.601 1.00 69.94 279 GLY A O 1
ATOM 2281 N N . PHE A 1 280 ? -14.207 7.487 -8.626 1.00 76.44 280 PHE A N 1
ATOM 2282 C CA . PHE A 1 280 ? -14.044 7.403 -10.084 1.00 76.44 280 PHE A CA 1
ATOM 2283 C C . PHE A 1 280 ? -13.912 5.935 -10.519 1.00 76.44 280 PHE A C 1
ATOM 2285 O O . PHE A 1 280 ? -14.592 5.468 -11.427 1.00 76.44 280 PHE A O 1
ATOM 2292 N N . PHE A 1 281 ? -13.099 5.162 -9.794 1.00 72.69 281 PHE A N 1
ATOM 2293 C CA . PHE A 1 281 ? -12.744 3.784 -10.157 1.00 72.69 281 PHE A CA 1
ATOM 2294 C C . PHE A 1 281 ? -13.784 2.703 -9.851 1.00 72.69 281 PHE A C 1
ATOM 2296 O O . PHE A 1 281 ? -13.524 1.521 -10.106 1.00 72.69 281 PHE A O 1
ATOM 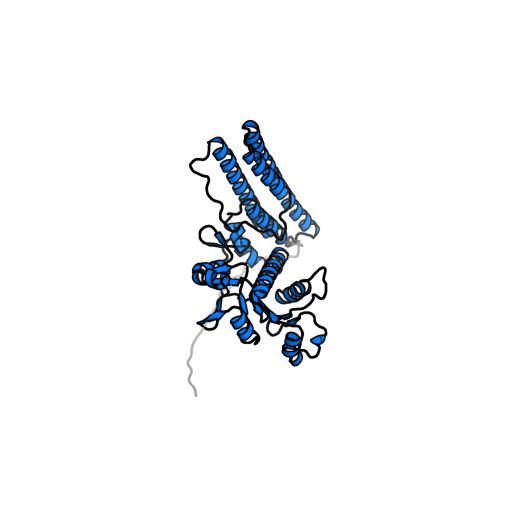2303 N N . LYS A 1 282 ? -14.912 3.057 -9.230 1.00 69.88 282 LYS A N 1
ATOM 2304 C CA . LYS A 1 282 ? -15.977 2.117 -8.858 1.00 69.88 282 LYS A CA 1
ATOM 2305 C C . LYS A 1 282 ? -17.324 2.819 -8.899 1.00 69.88 282 LYS A C 1
ATOM 2307 O O . LYS A 1 282 ? -17.476 3.877 -8.297 1.00 69.88 282 LYS A O 1
ATOM 2312 N N . SER A 1 283 ? -18.313 2.193 -9.533 1.00 69.94 283 SER A N 1
ATOM 2313 C CA . SER A 1 283 ? -19.685 2.707 -9.490 1.00 69.94 283 SER A CA 1
ATOM 2314 C C . SER A 1 283 ? -20.250 2.639 -8.058 1.00 69.94 283 SER A C 1
ATOM 2316 O O . SER A 1 283 ? -19.813 1.781 -7.274 1.00 69.94 283 SER A O 1
ATOM 2318 N N . PRO A 1 284 ? -21.233 3.479 -7.683 1.00 73.31 284 PRO A N 1
ATOM 2319 C CA . PRO A 1 284 ? -21.825 3.460 -6.343 1.00 73.31 284 PRO A CA 1
ATOM 2320 C C . PRO A 1 284 ? -22.301 2.064 -5.912 1.00 73.31 284 PRO A C 1
ATOM 2322 O O . PRO A 1 284 ? -22.084 1.654 -4.773 1.00 73.31 284 PRO A O 1
ATOM 2325 N N . GLU A 1 285 ? -22.849 1.279 -6.841 1.00 75.00 285 GLU A N 1
ATOM 2326 C CA . GLU A 1 285 ? -23.348 -0.083 -6.614 1.00 75.00 285 GLU A CA 1
ATOM 2327 C C . GLU A 1 285 ? -22.204 -1.074 -6.361 1.00 75.00 285 GLU A C 1
ATOM 2329 O O . GLU A 1 285 ? -22.350 -2.005 -5.567 1.00 75.00 285 GLU A O 1
ATOM 2334 N N . GLN A 1 286 ? -21.053 -0.896 -7.020 1.00 75.44 286 GLN A N 1
ATOM 2335 C CA . GLN A 1 286 ? -19.853 -1.701 -6.773 1.00 75.44 286 GLN A CA 1
ATOM 2336 C C . GLN A 1 286 ? -19.272 -1.407 -5.384 1.00 75.44 286 GLN A C 1
ATOM 2338 O O . GLN A 1 286 ? -18.894 -2.338 -4.668 1.00 75.44 286 GLN A O 1
ATOM 2343 N N . ILE A 1 287 ? -19.241 -0.133 -4.975 1.00 73.94 287 ILE A N 1
ATOM 2344 C CA . ILE A 1 287 ? -18.782 0.270 -3.638 1.00 73.94 287 ILE A CA 1
ATOM 2345 C C . ILE A 1 287 ? -19.766 -0.230 -2.571 1.00 73.94 287 ILE A C 1
ATOM 2347 O O . ILE A 1 287 ? -19.341 -0.825 -1.580 1.00 73.94 287 ILE A O 1
ATOM 2351 N N . GLN A 1 288 ? -21.077 -0.096 -2.791 1.00 78.00 288 GLN A N 1
ATOM 2352 C CA . GLN A 1 288 ? -22.098 -0.606 -1.875 1.00 78.00 288 GLN A CA 1
ATOM 2353 C C . GLN A 1 288 ? -21.979 -2.124 -1.673 1.00 78.00 288 GLN A C 1
ATOM 2355 O O . GLN A 1 288 ? -21.900 -2.573 -0.529 1.00 78.00 288 GLN A O 1
ATOM 2360 N N . LYS A 1 289 ? -21.860 -2.915 -2.749 1.00 79.44 289 LYS A N 1
ATOM 2361 C CA . LYS A 1 289 ? -21.670 -4.378 -2.656 1.00 79.44 289 LYS A CA 1
ATOM 2362 C C . LYS A 1 289 ? -20.384 -4.753 -1.904 1.00 79.44 289 LYS A C 1
ATOM 2364 O O . LYS A 1 289 ? -20.361 -5.745 -1.172 1.00 79.44 289 LYS A O 1
ATOM 2369 N N . LEU A 1 290 ? -19.316 -3.954 -2.015 1.00 75.00 290 LEU A N 1
ATOM 2370 C CA . LEU A 1 290 ? -18.104 -4.132 -1.203 1.00 75.00 290 LEU A CA 1
ATOM 2371 C C . LEU A 1 290 ? -18.381 -3.876 0.293 1.00 75.00 290 LEU A C 1
ATOM 2373 O O . LEU A 1 290 ? -18.044 -4.730 1.115 1.00 75.00 290 LEU A O 1
ATOM 2377 N N . PHE A 1 291 ? -19.038 -2.765 0.645 1.00 80.44 291 PHE A N 1
ATOM 2378 C CA . PHE A 1 291 ? -19.375 -2.375 2.032 1.00 80.44 291 PHE A CA 1
ATOM 2379 C C . PHE A 1 291 ? -20.464 -3.242 2.690 1.00 80.44 291 PHE A C 1
ATOM 2381 O O . PHE A 1 291 ? -20.573 -3.292 3.918 1.00 80.44 291 PHE A O 1
ATOM 2388 N N . GLU A 1 292 ? -21.287 -3.924 1.900 1.00 78.62 292 GLU A N 1
ATOM 2389 C CA . GLU A 1 292 ? -22.255 -4.923 2.366 1.00 78.62 292 GLU A CA 1
ATOM 2390 C C . GLU A 1 292 ? -21.644 -6.325 2.481 1.00 78.62 292 GLU A C 1
ATOM 2392 O O . GLU A 1 292 ? -22.273 -7.229 3.022 1.00 78.62 292 GLU A O 1
ATOM 2397 N N . GLY A 1 293 ? -20.426 -6.533 1.971 1.00 65.25 293 GLY A N 1
ATOM 2398 C CA . GLY A 1 293 ? -19.771 -7.841 1.917 1.00 65.25 293 GLY A CA 1
ATOM 2399 C C . GLY A 1 293 ? -20.359 -8.801 0.873 1.00 65.25 293 GLY A C 1
ATOM 2400 O O . GLY A 1 293 ? -19.672 -9.761 0.516 1.00 65.25 293 GLY A O 1
ATOM 2401 N N . THR A 1 294 ? -21.554 -8.495 0.350 1.00 55.62 294 THR A N 1
ATOM 2402 C CA . THR A 1 294 ? -22.319 -9.188 -0.704 1.00 55.62 294 THR A CA 1
ATOM 2403 C C . THR A 1 294 ? -21.626 -9.194 -2.064 1.00 55.62 294 THR A C 1
ATOM 2405 O O . THR A 1 294 ? -21.959 -10.023 -2.914 1.00 55.62 294 THR A O 1
ATOM 2408 N N . SER A 1 295 ? -20.595 -8.362 -2.255 1.00 54.00 295 SER A N 1
ATOM 2409 C CA . SER A 1 295 ? -19.536 -8.598 -3.236 1.00 54.00 295 SER A CA 1
ATOM 2410 C C . SER A 1 295 ? -18.913 -9.975 -3.009 1.00 54.00 295 SER A C 1
ATOM 2412 O O . SER A 1 295 ? -17.929 -10.139 -2.270 1.00 54.00 295 SER A O 1
ATOM 2414 N N . ARG A 1 296 ? -19.474 -10.954 -3.729 1.00 42.66 296 ARG A N 1
ATOM 2415 C CA . ARG A 1 296 ? -18.817 -12.192 -4.134 1.00 42.66 296 ARG A CA 1
ATOM 2416 C C . ARG A 1 296 ? -17.553 -11.818 -4.914 1.00 42.66 296 ARG A C 1
ATOM 2418 O O . ARG A 1 296 ? -17.544 -11.799 -6.140 1.00 42.66 296 ARG A O 1
ATOM 2425 N N . VAL A 1 297 ? -16.458 -11.601 -4.186 1.00 42.34 297 VAL A N 1
ATOM 2426 C CA . VAL A 1 297 ? -15.183 -12.186 -4.609 1.00 42.34 297 VAL A CA 1
ATOM 2427 C C . VAL A 1 297 ? -15.485 -13.677 -4.700 1.00 42.34 297 VAL A C 1
ATOM 2429 O O . VAL A 1 297 ? -15.686 -14.327 -3.675 1.00 42.34 297 VAL A O 1
ATOM 2432 N N . THR A 1 298 ? -15.722 -14.156 -5.917 1.00 32.53 298 THR A N 1
ATOM 2433 C CA . THR A 1 298 ? -16.293 -15.481 -6.147 1.00 32.53 298 THR A CA 1
ATOM 2434 C C . THR A 1 298 ? -15.394 -16.565 -5.571 1.00 32.53 298 THR A C 1
ATOM 2436 O O . THR A 1 298 ? -14.170 -16.452 -5.594 1.00 32.53 298 THR A O 1
ATOM 2439 N N . SER A 1 299 ? -16.007 -17.646 -5.087 1.00 30.89 299 SER A N 1
ATOM 2440 C CA . SER A 1 299 ? -15.284 -18.847 -4.653 1.00 30.89 299 SER A CA 1
ATOM 2441 C C . SER A 1 299 ? -14.473 -19.461 -5.806 1.00 30.89 299 SER A C 1
ATOM 2443 O O . SER A 1 299 ? -13.435 -20.074 -5.579 1.00 30.89 299 SER A O 1
ATOM 2445 N N . GLY A 1 300 ? -14.919 -19.240 -7.050 1.00 31.84 300 GLY A N 1
ATOM 2446 C CA . GLY A 1 300 ? -14.102 -19.398 -8.250 1.00 31.84 300 GLY A CA 1
ATOM 2447 C C . GLY A 1 300 ? -13.114 -18.239 -8.416 1.00 31.84 300 GLY A C 1
ATOM 2448 O O . GLY A 1 300 ? -13.513 -17.075 -8.366 1.00 31.84 300 GLY A O 1
ATOM 2449 N N . VAL A 1 301 ? -11.842 -18.601 -8.624 1.00 36.38 301 VAL A N 1
ATOM 2450 C CA . VAL A 1 301 ? -10.646 -17.758 -8.829 1.00 36.38 301 VAL A CA 1
ATOM 2451 C C . VAL A 1 301 ? -10.963 -16.329 -9.310 1.00 36.38 301 VAL A C 1
ATOM 2453 O O . VAL A 1 301 ? -11.526 -16.181 -10.396 1.00 36.38 301 VAL A O 1
ATOM 2456 N N . PRO A 1 302 ? -10.546 -15.270 -8.578 1.00 44.69 302 PRO A N 1
ATOM 2457 C CA . PRO A 1 302 ? -10.686 -13.894 -9.046 1.00 44.69 302 PRO A CA 1
ATOM 2458 C C . PRO A 1 302 ? -10.080 -13.748 -10.442 1.00 44.69 302 PRO A C 1
ATOM 2460 O O . PRO A 1 302 ? -8.889 -14.021 -10.622 1.00 44.69 302 PRO A O 1
ATOM 2463 N N . LYS A 1 303 ? -10.912 -13.354 -11.417 1.00 48.00 303 LYS A N 1
ATOM 2464 C CA . LYS A 1 303 ? -10.540 -13.216 -12.833 1.00 48.00 303 LYS A CA 1
ATOM 2465 C C . LYS A 1 303 ? -9.241 -12.414 -12.901 1.00 48.00 303 LYS A C 1
ATOM 2467 O O . LYS A 1 303 ? -9.214 -11.279 -12.430 1.00 48.00 303 LYS A O 1
ATOM 2472 N N . LEU A 1 304 ? -8.158 -13.039 -13.375 1.00 54.12 304 LEU A N 1
ATOM 2473 C CA . LEU A 1 304 ? -6.811 -12.490 -13.219 1.00 54.12 304 LEU A CA 1
ATOM 2474 C C . LEU A 1 304 ? -6.731 -11.149 -13.952 1.00 54.12 304 LEU A C 1
ATOM 2476 O O . LEU A 1 304 ? -6.666 -11.124 -15.181 1.00 54.12 304 LEU A O 1
ATOM 2480 N N . VAL A 1 305 ? -6.748 -10.054 -13.187 1.00 68.38 305 VAL A N 1
ATOM 2481 C CA . VAL A 1 305 ? -6.571 -8.703 -13.718 1.00 68.38 305 VAL A CA 1
ATOM 2482 C C . VAL A 1 305 ? -5.260 -8.708 -14.499 1.00 68.38 305 VAL A C 1
ATOM 2484 O O . VAL A 1 305 ? -4.223 -9.155 -13.991 1.00 68.38 305 VAL A O 1
ATOM 2487 N N . ARG A 1 306 ? -5.331 -8.318 -15.776 1.00 84.62 306 ARG A N 1
ATOM 2488 C CA . ARG A 1 306 ? -4.130 -8.160 -16.596 1.00 84.62 306 ARG A CA 1
ATOM 2489 C C . ARG A 1 306 ? -3.330 -7.024 -15.960 1.00 84.62 306 ARG A C 1
ATOM 2491 O O . ARG A 1 306 ? -3.916 -5.965 -15.758 1.00 84.62 306 ARG A O 1
ATOM 2498 N N . PRO A 1 307 ? -2.062 -7.250 -15.586 1.00 93.00 307 PRO A N 1
ATOM 2499 C CA . PRO A 1 307 ? -1.280 -6.204 -14.960 1.00 93.00 307 PRO A CA 1
ATOM 2500 C C . PRO A 1 307 ? -1.047 -5.076 -15.964 1.00 93.00 307 PRO A C 1
ATOM 2502 O O . PRO A 1 307 ? -0.897 -5.333 -17.160 1.00 93.00 307 PRO A O 1
ATOM 2505 N N . HIS A 1 308 ? -0.975 -3.853 -15.460 1.00 95.62 308 HIS A N 1
ATOM 2506 C CA . HIS A 1 308 ? -0.442 -2.705 -16.173 1.00 95.62 308 HIS A CA 1
ATOM 2507 C C . HIS A 1 308 ? 1.021 -3.016 -16.533 1.00 95.62 308 HIS A C 1
ATOM 2509 O O . HIS A 1 308 ? 1.823 -3.393 -15.671 1.00 95.62 308 HIS A O 1
ATOM 2515 N N . VAL A 1 309 ? 1.354 -2.972 -17.824 1.00 97.62 309 VAL A N 1
ATOM 2516 C CA . VAL A 1 309 ? 2.662 -3.416 -18.324 1.00 97.62 309 VAL A CA 1
ATOM 2517 C C . VAL A 1 309 ? 3.590 -2.218 -18.443 1.00 97.62 309 VAL A C 1
ATOM 2519 O O . VAL A 1 309 ? 3.224 -1.190 -19.010 1.00 97.62 309 VAL A O 1
ATOM 2522 N N . VAL A 1 310 ? 4.805 -2.361 -17.929 1.00 98.12 310 VAL A N 1
ATOM 2523 C CA . VAL A 1 310 ? 5.833 -1.324 -17.978 1.00 98.12 310 VAL A CA 1
ATOM 2524 C C . VAL A 1 310 ? 7.074 -1.891 -18.647 1.00 98.12 310 VAL A C 1
ATOM 2526 O O . VAL A 1 310 ? 7.545 -2.961 -18.271 1.00 98.12 310 VAL A O 1
ATOM 2529 N N . HIS A 1 311 ? 7.607 -1.190 -19.641 1.00 98.25 311 HIS A N 1
ATOM 2530 C CA . HIS A 1 311 ? 8.872 -1.508 -20.295 1.00 98.25 311 HIS A CA 1
ATOM 2531 C C . HIS A 1 311 ? 9.919 -0.462 -19.898 1.00 98.25 311 HIS A C 1
ATOM 2533 O O . HIS A 1 311 ? 9.757 0.718 -20.196 1.00 98.25 311 HIS A O 1
ATOM 2539 N N . TYR A 1 312 ? 10.993 -0.896 -19.239 1.00 97.81 312 TYR A N 1
ATOM 2540 C CA . TYR A 1 312 ? 12.100 -0.037 -18.811 1.00 97.81 312 TYR A CA 1
ATOM 2541 C C . TYR A 1 312 ? 13.394 -0.484 -19.495 1.00 97.81 312 TYR A C 1
ATOM 2543 O O . TYR A 1 312 ? 13.945 -1.540 -19.176 1.00 97.81 312 TYR A O 1
ATOM 2551 N N . TYR A 1 313 ? 13.854 0.290 -20.474 1.00 97.75 313 TYR A N 1
ATOM 2552 C CA . TYR A 1 313 ? 15.053 -0.032 -21.247 1.00 97.75 313 TYR A CA 1
ATOM 2553 C C . TYR A 1 313 ? 16.335 0.402 -20.524 1.00 97.75 313 TYR A C 1
ATOM 2555 O O . TYR A 1 313 ? 16.366 1.416 -19.831 1.00 97.75 313 TYR A O 1
ATOM 2563 N N . ARG A 1 314 ? 17.417 -0.349 -20.736 1.00 96.19 314 ARG A N 1
ATOM 2564 C CA . ARG A 1 314 ? 18.770 -0.114 -20.196 1.00 96.19 314 ARG A CA 1
ATOM 2565 C C . ARG A 1 314 ? 19.389 1.255 -20.498 1.00 96.19 314 ARG A C 1
ATOM 2567 O O . ARG A 1 314 ? 20.290 1.663 -19.777 1.00 96.19 314 ARG A O 1
ATOM 2574 N N . ASP A 1 315 ? 18.954 1.918 -21.565 1.00 95.12 315 ASP A N 1
ATOM 2575 C CA . ASP A 1 315 ? 19.442 3.221 -22.012 1.00 95.12 315 ASP A CA 1
ATOM 2576 C C . ASP A 1 315 ? 18.416 3.906 -22.933 1.00 95.12 315 ASP A C 1
ATOM 2578 O O . ASP A 1 315 ? 17.496 3.272 -23.467 1.00 95.12 315 ASP A O 1
ATOM 2582 N N . ARG A 1 316 ? 18.567 5.226 -23.106 1.00 94.94 316 ARG A N 1
ATOM 2583 C CA . ARG A 1 316 ? 17.673 6.054 -23.934 1.00 94.94 316 ARG A CA 1
ATOM 2584 C C . ARG A 1 316 ? 17.695 5.659 -25.410 1.00 94.94 316 ARG A C 1
ATOM 2586 O O . ARG A 1 316 ? 16.681 5.801 -26.095 1.00 94.94 316 ARG A O 1
ATOM 2593 N N . ASP A 1 317 ? 18.820 5.159 -25.909 1.00 95.00 317 ASP A N 1
ATOM 2594 C CA . ASP A 1 317 ? 18.952 4.838 -27.325 1.00 95.00 317 ASP A CA 1
ATOM 2595 C C . ASP A 1 317 ? 18.297 3.502 -27.679 1.00 95.00 317 ASP A C 1
ATOM 2597 O O . ASP A 1 317 ? 17.793 3.369 -28.791 1.00 95.00 317 ASP A O 1
ATOM 2601 N N . GLU A 1 318 ? 18.194 2.537 -26.760 1.00 95.44 318 GLU A N 1
ATOM 2602 C CA . GLU A 1 318 ? 17.340 1.364 -26.976 1.00 95.44 318 GLU A CA 1
ATOM 2603 C C . GLU A 1 318 ? 15.861 1.747 -27.017 1.00 95.44 318 GLU A C 1
ATOM 2605 O O . GLU A 1 318 ? 15.184 1.402 -27.983 1.00 95.44 318 GLU A O 1
ATOM 2610 N N . TYR A 1 319 ? 15.388 2.547 -26.057 1.00 95.81 319 TYR A N 1
ATOM 2611 C CA . TYR A 1 319 ? 14.030 3.107 -26.063 1.00 95.81 319 TYR A CA 1
ATOM 2612 C C . TYR A 1 319 ? 13.702 3.792 -27.404 1.00 95.81 319 TYR A C 1
ATOM 2614 O O . TYR A 1 319 ? 12.693 3.474 -28.042 1.00 95.81 319 TYR A O 1
ATOM 2622 N N . ARG A 1 320 ? 14.610 4.646 -27.900 1.00 95.25 320 ARG A N 1
ATOM 2623 C CA . ARG A 1 320 ? 14.508 5.281 -29.225 1.00 95.25 320 ARG A CA 1
ATOM 2624 C C . ARG A 1 320 ? 14.490 4.256 -30.362 1.00 95.25 320 ARG A C 1
ATOM 2626 O O . ARG A 1 320 ? 13.561 4.271 -31.167 1.00 95.25 320 ARG A O 1
ATOM 2633 N N . ARG A 1 321 ? 15.471 3.344 -30.436 1.00 94.81 321 ARG A N 1
ATOM 2634 C CA . ARG A 1 321 ? 15.565 2.308 -31.490 1.00 94.81 321 ARG A CA 1
ATOM 2635 C C . ARG A 1 321 ? 14.311 1.430 -31.552 1.00 94.81 321 ARG A C 1
ATOM 2637 O O . ARG A 1 321 ? 13.859 1.103 -32.649 1.00 94.81 321 ARG A O 1
ATOM 2644 N N . THR A 1 322 ? 13.744 1.063 -30.404 1.00 94.00 322 THR A N 1
ATOM 2645 C CA . THR A 1 322 ? 12.559 0.201 -30.314 1.00 94.00 322 THR A CA 1
ATOM 2646 C C . THR A 1 322 ? 11.274 0.923 -30.720 1.00 94.00 322 THR A C 1
ATOM 2648 O O . THR A 1 322 ? 10.435 0.321 -31.390 1.00 94.00 322 THR A O 1
ATOM 2651 N N . LEU A 1 323 ? 11.110 2.200 -30.359 1.00 95.19 323 LEU A N 1
ATOM 2652 C CA . LEU A 1 323 ? 9.845 2.922 -30.541 1.00 95.19 323 LEU A CA 1
ATOM 2653 C C . LEU A 1 323 ? 9.793 3.847 -31.768 1.00 95.19 323 LEU A C 1
ATOM 2655 O O . LEU A 1 323 ? 8.693 4.106 -32.255 1.00 95.19 323 LEU A O 1
ATOM 2659 N N . ARG A 1 324 ? 10.928 4.284 -32.343 1.00 95.19 324 ARG A N 1
ATOM 2660 C CA . ARG A 1 324 ? 10.950 5.237 -33.482 1.00 95.19 324 ARG A CA 1
ATOM 2661 C C . ARG A 1 324 ? 10.173 4.746 -34.715 1.00 95.19 324 ARG A C 1
ATOM 2663 O O . ARG A 1 324 ? 9.636 5.554 -35.461 1.00 95.19 324 ARG A O 1
ATOM 2670 N N . ARG A 1 325 ? 10.048 3.423 -34.905 1.00 91.38 325 ARG A N 1
ATOM 2671 C CA . ARG A 1 325 ? 9.215 2.813 -35.969 1.00 91.38 325 ARG A CA 1
ATOM 2672 C C . ARG A 1 325 ? 7.706 3.033 -35.792 1.00 91.38 325 ARG A C 1
ATOM 2674 O O . ARG A 1 325 ? 6.975 2.912 -36.766 1.00 91.38 325 ARG A O 1
ATOM 2681 N N . ARG A 1 326 ? 7.245 3.291 -34.565 1.00 92.12 326 ARG A N 1
ATOM 2682 C CA . ARG A 1 326 ? 5.836 3.555 -34.223 1.00 92.12 326 ARG A CA 1
ATOM 2683 C C . ARG A 1 326 ? 5.578 5.048 -34.043 1.00 92.12 326 ARG A C 1
ATOM 2685 O O . ARG A 1 326 ? 4.521 5.531 -34.423 1.00 92.12 326 ARG A O 1
ATOM 2692 N N . ILE A 1 327 ? 6.543 5.762 -33.463 1.00 91.94 327 ILE A N 1
ATOM 2693 C CA . ILE A 1 327 ? 6.461 7.192 -33.155 1.00 91.94 327 ILE A CA 1
ATOM 2694 C C . ILE A 1 327 ? 7.743 7.860 -33.669 1.00 91.94 327 ILE A C 1
ATOM 2696 O O . ILE A 1 327 ? 8.769 7.816 -32.987 1.00 91.94 327 ILE A O 1
ATOM 2700 N N . PRO A 1 328 ? 7.716 8.495 -34.856 1.00 90.75 328 PRO A N 1
ATOM 2701 C CA . PRO A 1 328 ? 8.901 9.126 -35.441 1.00 90.75 328 PRO A CA 1
ATOM 2702 C C . PRO A 1 328 ? 9.544 10.194 -34.544 1.00 90.75 328 PRO A C 1
ATOM 2704 O O . PRO A 1 328 ? 10.758 10.356 -34.560 1.00 90.75 328 PRO A O 1
ATOM 2707 N N . GLN A 1 329 ? 8.743 10.882 -33.722 1.00 90.94 329 GLN A N 1
ATOM 2708 C CA . GLN A 1 329 ? 9.185 11.943 -32.808 1.00 90.94 329 GLN A CA 1
ATOM 2709 C C . GLN A 1 329 ? 9.610 11.439 -31.412 1.00 90.94 329 GLN A C 1
ATOM 2711 O O . GLN A 1 329 ? 9.733 12.238 -30.489 1.00 90.94 329 GLN A O 1
ATOM 2716 N N . ILE A 1 330 ? 9.853 10.135 -31.212 1.00 92.50 330 ILE A N 1
ATOM 2717 C CA . ILE A 1 330 ? 10.177 9.579 -29.881 1.00 92.50 330 ILE A CA 1
ATOM 2718 C C . ILE A 1 330 ? 11.378 10.271 -29.200 1.00 92.50 330 ILE A C 1
ATOM 2720 O O . ILE A 1 330 ? 11.469 10.315 -27.974 1.00 92.50 330 ILE A O 1
ATOM 2724 N N . ASP A 1 331 ? 12.284 10.858 -29.981 1.00 89.31 331 ASP A N 1
ATOM 2725 C CA . ASP A 1 331 ? 13.528 11.466 -29.514 1.00 89.31 331 ASP A CA 1
ATOM 2726 C C . ASP A 1 331 ? 13.379 12.650 -28.545 1.00 89.31 331 ASP A C 1
ATOM 2728 O O . ASP A 1 331 ? 14.324 12.889 -27.784 1.00 89.31 331 ASP A O 1
ATOM 2732 N N . ILE A 1 332 ? 12.221 13.332 -28.526 1.00 88.88 332 ILE A N 1
ATOM 2733 C CA . ILE A 1 332 ? 11.907 14.419 -27.573 1.00 88.88 332 ILE A CA 1
ATOM 2734 C C . ILE A 1 332 ? 11.293 13.923 -26.254 1.00 88.88 332 ILE A C 1
ATOM 2736 O O . ILE A 1 332 ? 11.195 14.685 -25.297 1.00 88.88 332 ILE A O 1
ATOM 2740 N N . THR A 1 333 ? 10.880 12.656 -26.180 1.00 90.56 333 THR A N 1
ATOM 2741 C CA . THR A 1 333 ? 10.178 12.110 -25.008 1.00 90.56 333 THR A CA 1
ATOM 2742 C C . THR A 1 333 ? 11.141 11.664 -23.898 1.00 90.56 333 THR A C 1
ATOM 2744 O O . THR A 1 333 ? 12.287 11.272 -24.154 1.00 90.56 333 THR A O 1
ATOM 2747 N N . ASN A 1 334 ? 10.655 11.713 -22.653 1.00 89.75 334 ASN A N 1
ATOM 2748 C CA . ASN A 1 334 ? 11.341 11.216 -21.446 1.00 89.75 334 ASN A CA 1
ATOM 2749 C C . ASN A 1 334 ? 10.679 9.947 -20.864 1.00 89.75 334 ASN A C 1
ATOM 2751 O O . ASN A 1 334 ? 11.210 9.309 -19.960 1.00 89.75 334 ASN A O 1
ATOM 2755 N N . GLY A 1 335 ? 9.514 9.597 -21.400 1.00 91.56 335 GLY A N 1
ATOM 2756 C CA . GLY A 1 335 ? 8.665 8.454 -21.100 1.00 91.56 335 GLY A CA 1
ATOM 2757 C C . GLY A 1 335 ? 7.445 8.532 -22.022 1.00 91.56 335 GLY A C 1
ATOM 2758 O O . GLY A 1 335 ? 7.277 9.536 -22.722 1.00 91.56 335 GLY A O 1
ATOM 2759 N N . LEU A 1 336 ? 6.651 7.464 -22.078 1.00 93.81 336 LEU A N 1
ATOM 2760 C CA . LEU A 1 336 ? 5.477 7.386 -22.945 1.00 93.81 336 LEU A CA 1
ATOM 2761 C C . LEU A 1 336 ? 4.526 6.260 -22.523 1.00 93.81 336 LEU A C 1
ATOM 2763 O O . LEU A 1 336 ? 4.905 5.092 -22.574 1.00 93.81 336 LEU A O 1
ATOM 2767 N N . TYR A 1 337 ? 3.264 6.565 -22.251 1.00 94.44 337 TYR A N 1
ATOM 2768 C CA . TYR A 1 337 ? 2.176 5.589 -22.315 1.00 94.44 337 TYR A CA 1
ATOM 2769 C C . TYR A 1 337 ? 1.611 5.463 -23.738 1.00 94.44 337 TYR A C 1
ATOM 2771 O O . TYR A 1 337 ? 1.342 6.464 -24.400 1.00 94.44 337 TYR A O 1
ATOM 2779 N N . MET A 1 338 ? 1.392 4.230 -24.209 1.00 92.62 338 MET A N 1
ATOM 2780 C CA . MET A 1 338 ? 0.683 3.956 -25.464 1.00 92.62 338 MET A CA 1
ATOM 2781 C C . MET A 1 338 ? -0.674 3.300 -25.200 1.00 92.62 338 MET A C 1
ATOM 2783 O O . MET A 1 338 ? -0.763 2.246 -24.576 1.00 92.62 338 MET A O 1
ATOM 2787 N N . THR A 1 339 ? -1.745 3.890 -25.732 1.00 89.69 339 THR A N 1
ATOM 2788 C CA . THR A 1 339 ? -3.131 3.408 -25.582 1.00 89.69 339 THR A CA 1
ATOM 2789 C C . THR A 1 339 ? -3.386 2.043 -26.221 1.00 89.69 339 THR A C 1
ATOM 2791 O O . THR A 1 339 ? -4.199 1.263 -25.717 1.00 89.69 339 THR A O 1
ATOM 2794 N N . ASP A 1 340 ? -2.699 1.756 -27.326 1.00 90.00 340 ASP A N 1
ATOM 2795 C CA . ASP A 1 340 ? -3.025 0.647 -28.231 1.00 90.00 340 ASP A CA 1
ATOM 2796 C C . ASP A 1 340 ? -2.660 -0.720 -27.634 1.00 90.00 340 ASP A C 1
ATOM 2798 O O . ASP A 1 340 ? -3.412 -1.688 -27.749 1.00 90.00 340 ASP A O 1
ATOM 2802 N N . ASP A 1 341 ? -1.508 -0.788 -26.962 1.00 92.88 341 ASP A N 1
ATOM 2803 C CA . ASP A 1 341 ? -1.013 -1.967 -26.239 1.00 92.88 341 ASP A CA 1
ATOM 2804 C C . ASP A 1 341 ? -1.111 -1.826 -24.711 1.00 92.88 341 ASP A C 1
ATOM 2806 O O . ASP A 1 341 ? -1.023 -2.829 -23.996 1.00 92.88 341 ASP A O 1
ATOM 2810 N N . ARG A 1 342 ? -1.368 -0.605 -24.219 1.00 93.50 342 ARG A N 1
ATOM 2811 C CA . ARG A 1 342 ? -1.470 -0.226 -22.801 1.00 93.50 342 ARG A CA 1
ATOM 2812 C C . ARG A 1 342 ? -0.160 -0.396 -22.035 1.00 93.50 342 ARG A C 1
ATOM 2814 O O . ARG A 1 342 ? -0.178 -0.662 -20.828 1.00 93.50 342 ARG A O 1
ATOM 2821 N N . ILE A 1 343 ? 0.970 -0.239 -22.721 1.00 95.94 343 ILE A N 1
ATOM 2822 C CA . ILE A 1 343 ? 2.314 -0.287 -22.145 1.00 95.94 343 ILE A CA 1
ATOM 2823 C C . ILE A 1 343 ? 2.789 1.138 -21.835 1.00 95.94 343 ILE A C 1
ATOM 2825 O O . ILE A 1 343 ? 2.672 2.041 -22.662 1.00 95.94 343 ILE A O 1
ATOM 2829 N N . ALA A 1 344 ? 3.353 1.332 -20.641 1.00 96.81 344 ALA A N 1
ATOM 2830 C CA . ALA A 1 344 ? 4.143 2.518 -20.316 1.00 96.81 344 ALA A CA 1
ATOM 2831 C C . ALA A 1 344 ? 5.630 2.219 -20.555 1.00 96.81 344 ALA A C 1
ATOM 2833 O O . ALA A 1 344 ? 6.162 1.215 -20.076 1.00 96.81 344 ALA A O 1
ATOM 2834 N N . TYR A 1 345 ? 6.293 3.076 -21.321 1.00 96.62 345 TYR A N 1
ATOM 2835 C CA . TYR A 1 345 ? 7.660 2.921 -21.794 1.00 96.62 345 TYR A CA 1
ATOM 2836 C C . TYR A 1 345 ? 8.573 3.979 -21.172 1.00 96.62 345 TYR A C 1
ATOM 2838 O O . TYR A 1 345 ? 8.258 5.168 -21.170 1.00 96.62 345 TYR A O 1
ATOM 2846 N N . PHE A 1 346 ? 9.736 3.543 -20.698 1.00 95.56 346 PHE A N 1
ATOM 2847 C CA . PHE A 1 346 ? 10.742 4.376 -20.040 1.00 95.56 346 PHE A CA 1
ATOM 2848 C C . PHE A 1 346 ? 12.154 3.862 -20.341 1.00 95.56 346 PHE A C 1
ATOM 2850 O O . PHE A 1 346 ? 12.332 2.762 -20.868 1.00 95.56 346 PHE A O 1
ATOM 2857 N N . PHE A 1 347 ? 13.168 4.621 -19.940 1.00 95.00 347 PHE A N 1
ATOM 2858 C CA . PHE A 1 347 ? 14.573 4.231 -20.030 1.00 95.00 347 PHE A CA 1
ATOM 2859 C C . PHE A 1 347 ? 15.346 4.598 -18.762 1.00 95.00 347 PHE A C 1
ATOM 2861 O O . PHE A 1 347 ? 14.946 5.482 -18.004 1.00 95.00 347 PHE A O 1
ATOM 2868 N N . HIS A 1 348 ? 16.481 3.935 -18.557 1.00 94.50 348 HIS A N 1
ATOM 2869 C CA . HIS A 1 348 ? 17.498 4.365 -17.610 1.00 94.50 348 HIS A CA 1
ATOM 2870 C C . HIS A 1 348 ? 18.325 5.531 -18.171 1.00 94.50 348 HIS A C 1
ATOM 2872 O O . HIS A 1 348 ? 18.685 5.557 -19.351 1.00 94.50 348 HIS A O 1
ATOM 2878 N N . GLY A 1 349 ? 18.629 6.493 -17.305 1.00 89.56 349 GLY A N 1
ATOM 2879 C CA . GLY A 1 349 ? 19.374 7.712 -17.601 1.00 89.56 349 GLY A CA 1
ATOM 2880 C C . GLY A 1 349 ? 19.208 8.726 -16.468 1.00 89.56 349 GLY A C 1
ATOM 2881 O O . GLY A 1 349 ? 18.577 8.431 -15.452 1.00 89.56 349 GLY A O 1
ATOM 2882 N N . GLN A 1 350 ? 19.750 9.933 -16.644 1.00 84.69 350 GLN A N 1
ATOM 2883 C CA . GLN A 1 350 ? 19.448 11.039 -15.732 1.00 84.69 350 GLN A CA 1
ATOM 2884 C C . GLN A 1 350 ? 17.962 11.436 -15.846 1.00 84.69 350 GLN A C 1
ATOM 2886 O O . GLN A 1 350 ? 17.420 11.441 -16.956 1.00 84.69 350 GLN A O 1
ATOM 2891 N N . PRO A 1 351 ? 17.291 11.764 -14.727 1.00 82.69 351 PRO A N 1
ATOM 2892 C CA . PRO A 1 351 ? 15.915 12.238 -14.755 1.00 82.69 351 PRO A CA 1
ATOM 2893 C C . PRO A 1 351 ? 15.836 13.625 -15.403 1.00 82.69 351 PRO A C 1
ATOM 2895 O O . PRO A 1 351 ? 16.738 14.444 -15.245 1.00 82.69 351 PRO A O 1
ATOM 2898 N N . ALA A 1 352 ? 14.723 13.911 -16.082 1.00 78.19 352 ALA A N 1
ATOM 2899 C CA . ALA A 1 352 ? 14.467 15.236 -16.655 1.00 78.19 352 ALA A CA 1
ATOM 2900 C C . ALA A 1 352 ? 14.303 16.333 -15.582 1.00 78.19 352 ALA A C 1
ATOM 2902 O O . ALA A 1 352 ? 14.558 17.501 -15.856 1.00 78.19 352 ALA A O 1
ATOM 2903 N N . ASP A 1 353 ? 13.906 15.943 -14.368 1.00 82.31 353 ASP A N 1
ATOM 2904 C CA . ASP A 1 353 ? 13.840 16.791 -13.180 1.00 82.31 353 ASP A CA 1
ATOM 2905 C C . ASP A 1 353 ? 14.600 16.096 -12.026 1.00 82.31 353 ASP A C 1
ATOM 2907 O O . ASP A 1 353 ? 14.152 15.044 -11.551 1.00 82.31 353 ASP A O 1
ATOM 2911 N N . PRO A 1 354 ? 15.754 16.630 -11.577 1.00 83.75 354 PRO A N 1
ATOM 2912 C CA . PRO A 1 354 ? 16.516 16.064 -10.461 1.00 83.75 354 PRO A CA 1
ATOM 2913 C C . PRO A 1 354 ? 15.837 16.170 -9.087 1.00 83.75 354 PRO A C 1
ATOM 2915 O O . PRO A 1 354 ? 16.161 15.378 -8.204 1.00 83.75 354 PRO A O 1
ATOM 2918 N N . LEU A 1 355 ? 14.912 17.118 -8.888 1.00 81.94 355 LEU A N 1
ATOM 2919 C CA . LEU A 1 355 ? 14.142 17.263 -7.646 1.00 81.94 355 LEU A CA 1
ATOM 2920 C C . LEU A 1 355 ? 12.990 16.252 -7.594 1.00 81.94 355 LEU A C 1
ATOM 2922 O O . LEU A 1 355 ? 12.654 15.742 -6.524 1.00 81.94 355 LEU A O 1
ATOM 2926 N N . PHE A 1 356 ? 12.425 15.910 -8.755 1.00 80.88 356 PHE A N 1
ATOM 2927 C CA . PHE A 1 356 ? 11.339 14.941 -8.894 1.00 80.88 356 PHE A CA 1
ATOM 2928 C C . PHE A 1 356 ? 11.718 13.771 -9.830 1.00 80.88 356 PHE A C 1
ATOM 2930 O O . PHE A 1 356 ? 11.073 13.557 -10.861 1.00 80.88 356 PHE A O 1
ATOM 2937 N N . PRO A 1 357 ? 12.701 12.922 -9.459 1.00 80.81 357 PRO A N 1
ATOM 2938 C CA . PRO A 1 357 ? 13.315 11.927 -10.351 1.00 80.81 357 PRO A CA 1
ATOM 2939 C C . PRO A 1 357 ? 12.389 10.790 -10.823 1.00 80.81 357 PRO A C 1
ATOM 2941 O O . PRO A 1 357 ? 12.774 9.982 -11.668 1.00 80.81 357 PRO A O 1
ATOM 2944 N N . ARG A 1 358 ? 11.163 10.701 -10.291 1.00 85.44 358 ARG A N 1
ATOM 2945 C CA . ARG A 1 358 ? 10.111 9.766 -10.729 1.00 85.44 358 ARG A CA 1
ATOM 2946 C C . ARG A 1 358 ? 8.864 10.483 -11.290 1.00 85.44 358 ARG A C 1
ATOM 2948 O O . ARG A 1 358 ? 7.855 9.826 -11.521 1.00 85.44 358 ARG A O 1
ATOM 2955 N N . ALA A 1 359 ? 8.911 11.796 -11.552 1.00 86.75 359 ALA A N 1
ATOM 2956 C CA . ALA A 1 359 ? 7.766 12.565 -12.063 1.00 86.75 359 ALA A CA 1
ATOM 2957 C C . ALA A 1 359 ? 7.176 11.963 -13.349 1.00 86.75 359 ALA A C 1
ATOM 2959 O O . ALA A 1 359 ? 5.972 11.732 -13.431 1.00 86.75 359 ALA A O 1
ATOM 2960 N N . THR A 1 360 ? 8.028 11.623 -14.320 1.00 89.50 360 THR A N 1
ATOM 2961 C CA . THR A 1 360 ? 7.609 11.002 -15.586 1.00 89.50 360 THR A CA 1
ATOM 2962 C C . THR A 1 360 ? 7.014 9.607 -15.377 1.00 89.50 360 THR A C 1
ATOM 2964 O O . THR A 1 360 ? 6.005 9.283 -15.994 1.00 89.50 360 THR A O 1
ATOM 2967 N N . LEU A 1 361 ? 7.559 8.809 -14.447 1.00 90.38 361 LEU A N 1
ATOM 2968 C CA . LEU A 1 361 ? 6.996 7.502 -14.079 1.00 90.38 361 LEU A CA 1
ATOM 2969 C C . LEU A 1 361 ? 5.544 7.641 -13.602 1.00 90.38 361 LEU A C 1
ATOM 2971 O O . LEU A 1 361 ? 4.688 6.870 -14.025 1.00 90.38 361 LEU A O 1
ATOM 2975 N N . PHE A 1 362 ? 5.258 8.638 -12.763 1.00 90.94 362 PHE A N 1
ATOM 2976 C CA . PHE A 1 362 ? 3.909 8.891 -12.252 1.00 90.94 362 PHE A CA 1
ATOM 2977 C C . PHE A 1 362 ? 2.991 9.589 -13.271 1.00 90.94 362 PHE A C 1
ATOM 2979 O O . PHE A 1 362 ? 1.785 9.344 -13.253 1.00 90.94 362 PHE A O 1
ATOM 2986 N N . HIS A 1 363 ? 3.531 10.387 -14.199 1.00 90.31 363 HIS A N 1
ATOM 2987 C CA . HIS A 1 363 ? 2.769 10.966 -15.312 1.00 90.31 363 HIS A CA 1
ATOM 2988 C C . HIS A 1 363 ? 2.220 9.872 -16.240 1.00 90.31 363 HIS A C 1
ATOM 2990 O O . HIS A 1 363 ? 1.006 9.736 -16.376 1.00 90.31 363 HIS A O 1
ATOM 2996 N N . GLU A 1 364 ? 3.082 9.014 -16.795 1.00 92.06 364 GLU A N 1
ATOM 2997 C CA . GLU A 1 364 ? 2.627 7.934 -17.684 1.00 92.06 364 GLU A CA 1
ATOM 2998 C C . GLU A 1 364 ? 1.810 6.872 -16.927 1.00 92.06 364 GLU A C 1
ATOM 3000 O O . GLU A 1 364 ? 0.847 6.328 -17.466 1.00 92.06 364 GLU A O 1
ATOM 3005 N N . ALA A 1 365 ? 2.126 6.609 -15.650 1.00 91.31 365 ALA A N 1
ATOM 3006 C CA . ALA A 1 365 ? 1.295 5.747 -14.810 1.00 91.31 365 ALA A CA 1
ATOM 3007 C C . ALA A 1 365 ? -0.098 6.344 -14.544 1.00 91.31 365 ALA A C 1
ATOM 3009 O O . ALA A 1 365 ? -1.031 5.583 -14.315 1.00 91.31 365 ALA A O 1
ATOM 3010 N N . THR A 1 366 ? -0.273 7.670 -14.601 1.00 90.06 366 THR A N 1
ATOM 3011 C CA . THR A 1 366 ? -1.602 8.298 -14.536 1.00 90.06 366 THR A CA 1
ATOM 3012 C C . THR A 1 366 ? -2.405 7.950 -15.789 1.00 90.06 366 THR A C 1
ATOM 3014 O O . THR A 1 366 ? -3.506 7.418 -15.665 1.00 90.06 366 THR A O 1
ATOM 3017 N N . HIS A 1 367 ? -1.833 8.138 -16.985 1.00 90.44 367 HIS A N 1
ATOM 3018 C CA . HIS A 1 367 ? -2.477 7.754 -18.254 1.00 90.44 367 HIS A CA 1
ATOM 3019 C C . HIS A 1 367 ? -2.772 6.250 -18.349 1.00 90.44 367 HIS A C 1
ATOM 3021 O O . HIS A 1 367 ? -3.746 5.851 -18.976 1.00 90.44 367 HIS A O 1
ATOM 3027 N N . GLN A 1 368 ? -1.953 5.412 -17.708 1.00 90.44 368 GLN A N 1
ATOM 3028 C CA . GLN A 1 368 ? -2.129 3.958 -17.666 1.00 90.44 368 GLN A CA 1
ATOM 3029 C C . GLN A 1 368 ? -3.213 3.479 -16.676 1.00 90.44 368 GLN A C 1
ATOM 3031 O O . GLN A 1 368 ? -3.609 2.309 -16.733 1.00 90.44 368 GLN A O 1
ATOM 3036 N N . LEU A 1 369 ? -3.675 4.343 -15.764 1.00 88.62 369 LEU A N 1
ATOM 3037 C CA . LEU A 1 369 ? -4.72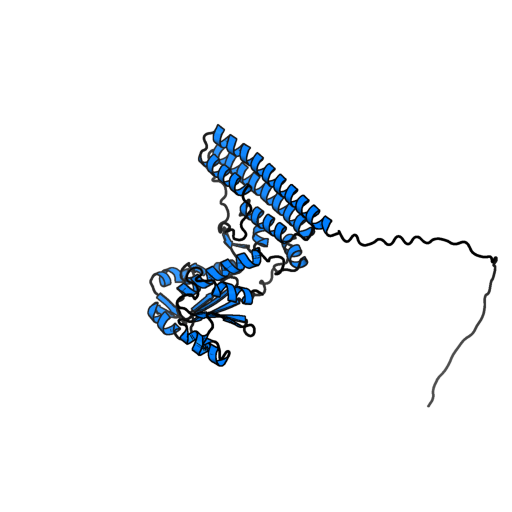3 4.034 -14.781 1.00 88.62 369 LEU A CA 1
ATOM 3038 C C . LEU A 1 369 ? -6.100 4.607 -15.150 1.00 88.62 369 LEU A C 1
ATOM 3040 O O . LEU A 1 369 ? -7.087 4.145 -14.577 1.00 88.62 369 LEU A O 1
ATOM 3044 N N . LEU A 1 370 ? -6.169 5.577 -16.068 1.00 84.06 370 LEU A N 1
ATOM 3045 C CA . LEU A 1 370 ? -7.407 6.178 -16.588 1.00 84.06 370 LEU A CA 1
ATOM 3046 C C . LEU A 1 370 ? -8.020 5.363 -17.748 1.00 84.06 370 LEU A C 1
ATOM 3048 O O . LEU A 1 370 ? -9.269 5.371 -17.823 1.00 84.06 370 LEU A O 1
#

pLDDT: mean 84.02, std 20.04, range [28.61, 98.56]

Mean predicted aligned error: 10.81 Å

Foldseek 3Di:
DDDDDDDDDDDDDDDDDDDDDDDDDDDDPPPPPPPPDCPPDPVNLVVVVVVLVVVLVVLLVVLLVQLVVLLVLCVVVVVPVSVVVSVVVNVLSVDQQDLQDDFDFFADDDDDPPDDPSRCVSVVSLLVSLQVSLVVLLVSLLVCLVSVNPLVSLSSLSSSCSSPVPPCLSLLLLQWDDDPRGTDHPVVNVLVVVCWDQDLQQGTDRPVCPVVVVVQWDQAPNDIDGVVVLLVVLLPQVRFQWHDDQAETETESQHSRVSSVLVVVLVSLVSSVCSRPVPVVDPSVRSSCSSVVVPPPDPPDNPRRDHQYEYEYNAPVVLCVVCCVPPVPSNPDQWDQDPPVLYTYHYDDAAPDPVCRCPRVSVNSVVSVD

Solvent-accessible surface area (backbone atoms only — not comparable to full-atom values): 21721 Å² total; per-residue (Å²): 132,88,89,84,82,88,88,88,85,89,89,85,89,88,89,85,90,88,79,89,80,89,82,86,87,79,89,78,84,79,79,76,81,75,80,69,78,85,73,76,51,84,73,51,56,60,57,55,50,50,55,51,52,52,53,48,52,52,53,38,53,55,48,44,60,53,46,51,54,51,32,47,53,18,58,82,64,72,34,64,68,49,34,54,55,40,50,53,52,46,52,60,62,68,54,80,71,61,76,72,71,83,71,74,50,57,53,83,75,78,82,67,94,79,56,53,72,67,62,47,47,52,55,51,51,49,56,49,52,28,47,53,48,19,53,50,33,45,57,47,18,57,54,36,38,78,70,70,42,47,65,62,18,50,49,28,34,51,39,17,30,68,53,20,76,72,39,64,65,37,36,47,71,74,56,34,43,79,53,92,65,28,52,34,41,67,49,55,47,56,39,47,74,66,52,26,42,82,38,93,58,69,30,74,37,50,57,92,45,48,71,46,48,73,71,42,35,38,84,54,95,96,39,81,41,46,46,69,60,46,53,64,64,14,58,50,63,94,51,31,42,77,34,67,62,75,56,39,33,29,35,19,34,62,45,57,43,60,28,28,54,51,48,55,52,49,57,50,49,51,50,37,50,52,59,67,44,47,67,75,80,36,55,73,68,59,50,48,28,52,78,68,58,73,47,69,78,48,94,61,77,72,78,79,72,78,46,48,34,32,40,37,29,58,30,59,64,55,42,37,69,71,40,35,89,83,37,79,69,44,83,83,56,84,50,44,56,40,84,91,83,49,37,32,40,36,49,44,74,84,53,98,40,85,93,48,66,54,52,59,62,53,51,29,50,48,68,71,72,110

Radius of gyration: 32.66 Å; Cα contacts (8 Å, |Δi|>4): 416; chains: 1; bounding box: 111×50×95 Å

Secondary structure (DSSP, 8-state):
-----------------------------------------TTHHHHHHHHHHHHHHHHHHHHHHHHHHHHHHHHTTT-HHHHHHHHHHHHHTTSPPPTT----SBPPPPPPTT--HHHHHHHHHHHHHHHHHHHHHHHHHHHHHTTT-HHHHHHHHHHHHHH-TT-HHHHHHTT-EEETTEEE-HHHHHHHHTTEEEETTTEEEEGGGHHHHHTTEEEETTEEEEHHHHHHHHSSGGG-EEEE-SSEEEEESS-HHHHHHHHHHHHHHHHHHHHHSTTTSS-HHHHHHHHTS-----SS----PPPEEEEEESSHHHHHHHHTTT-TTGGG-S-EEETTTTEEEEESS--S-SSSTTHHHHHHHHHTT-

Sequence (370 aa):
MITVPADSRPPQYSRKSGGRHAHRSVFCLAVVLLAQPVTAGPQAVPRRLELFRGQHAQLRQTHVTALGKIRKFCLDREIDEGVKAVDAAIQLARVPPASSIQLPSDVARDLPGDLPPDQRQWQSQLRTLQRKHAQALFVLSRRVLKAGFTSFAFDLVRETAVTDPDSRTARKLLGFVRFGNRWVTPFASRQLRRRHVWHKTFGWLPATHVEKYESGQRYFKRRWVSADREAELRRDFRNAWEVRTDHYLVRTNHSLEEGVVLAEHLETFHRFFHSTFAGFFKSPEQIQKLFEGTSRVTSGVPKLVRPHVVHYYRDRDEYRRTLRRRIPQIDITNGLYMTDDRIAYFFHGQPADPLFPRATLFHEATHQLL